Protein AF-A0A8J5UBD6-F1 (afdb_monomer)

Sequence (384 aa):
MPEKKILALGSGMVAKPCVDYLLRDKNNVLAIACRTLSSAQNISAGRSSAKAVALDVASLELDHHVAEHDLVISLVPFVHHAAIVQSAIKGNTNVVTTNYDSPAIRELEYHAKAAGITALNEVGVDPGVDHLYAIKTIGEVHEKDGKFYSYCGGLPAPEVSDSPLRFKFSWSPRSALLSQQNSATFLQGGKVIEISNKDLLDTGSKAWLNEGLKWSHIQQQLTGAAFAAEVDLLAKVDEVCSFRSPEERSKILAGLKWMGLFSDEVAAVRDSPLDTLSDQLDKLCSFQVGERDLVMLQHKFVVEWTDGTKNTITSTLELFGEPGGCSAMAKSVGLTCGIAAELLLDCEPAFNKPGVIAPYSREICDPIRVRVEAEGVKLVEHTL

Structure (mmCIF, N/CA/C/O backbone):
data_AF-A0A8J5UBD6-F1
#
_entry.id   AF-A0A8J5UBD6-F1
#
loop_
_atom_site.group_PDB
_atom_site.id
_atom_site.type_symbol
_atom_site.label_atom_id
_atom_site.label_alt_id
_atom_site.label_comp_id
_atom_site.label_asym_id
_atom_site.label_entity_id
_atom_site.label_seq_id
_atom_site.pdbx_PDB_ins_code
_atom_site.Cartn_x
_atom_site.Cartn_y
_atom_site.Cartn_z
_atom_site.occupancy
_atom_site.B_iso_or_equiv
_atom_site.auth_seq_id
_atom_site.auth_comp_id
_atom_site.auth_asym_id
_atom_site.auth_atom_id
_atom_site.pdbx_PDB_model_num
ATOM 1 N N . MET A 1 1 ? -21.793 -11.144 20.725 1.00 67.88 1 MET A N 1
ATOM 2 C CA . MET A 1 1 ? -22.098 -9.895 19.996 1.00 67.88 1 MET A CA 1
ATOM 3 C C . MET A 1 1 ? -22.876 -10.285 18.744 1.00 67.88 1 MET A C 1
ATOM 5 O O . MET A 1 1 ? -22.885 -11.479 18.452 1.00 67.88 1 MET A O 1
ATOM 9 N N . PRO A 1 2 ? -23.619 -9.381 18.084 1.00 88.94 2 PRO A N 1
ATOM 10 C CA . PRO A 1 2 ? -24.230 -9.713 16.798 1.00 88.94 2 PRO A CA 1
ATOM 11 C C . PRO A 1 2 ? -23.155 -10.096 15.771 1.00 88.94 2 PRO A C 1
ATOM 13 O O . PRO A 1 2 ? -21.990 -9.728 15.922 1.00 88.94 2 PRO A O 1
ATOM 16 N N . GLU A 1 3 ? -23.559 -10.862 14.761 1.00 95.56 3 GLU A N 1
ATOM 17 C CA . GLU A 1 3 ? -22.724 -11.147 13.594 1.00 95.56 3 GLU A CA 1
ATOM 18 C C . GLU A 1 3 ? -22.363 -9.832 12.884 1.00 95.56 3 GLU A C 1
ATOM 20 O O . GLU A 1 3 ? -23.243 -8.997 12.680 1.00 95.56 3 GLU A O 1
ATOM 25 N N . LYS A 1 4 ? -21.084 -9.666 12.527 1.00 97.94 4 LYS A N 1
ATOM 26 C CA . LYS A 1 4 ? -20.534 -8.522 11.788 1.00 97.94 4 LYS A CA 1
ATOM 27 C C . LYS A 1 4 ? -20.189 -8.976 10.367 1.00 97.94 4 LYS A C 1
ATOM 29 O O . LYS A 1 4 ? -19.322 -9.833 10.177 1.00 97.94 4 LYS A O 1
ATOM 34 N N . LYS A 1 5 ? -20.863 -8.426 9.360 1.00 98.56 5 LYS A N 1
ATOM 35 C CA . LYS A 1 5 ? -20.680 -8.761 7.942 1.00 98.56 5 LYS A CA 1
ATOM 36 C C . LYS A 1 5 ? -19.688 -7.806 7.297 1.00 98.56 5 LYS A C 1
ATOM 38 O O . LYS A 1 5 ? -19.904 -6.599 7.272 1.00 98.56 5 LYS A O 1
ATOM 43 N N . ILE A 1 6 ? -18.624 -8.352 6.720 1.00 98.88 6 ILE A N 1
ATOM 44 C CA . ILE A 1 6 ? -17.520 -7.569 6.159 1.00 98.88 6 ILE A CA 1
ATOM 45 C C . ILE A 1 6 ? -17.319 -7.937 4.689 1.00 98.88 6 ILE A C 1
ATOM 47 O O . ILE A 1 6 ? -17.135 -9.109 4.356 1.00 98.88 6 ILE A O 1
ATOM 51 N N . LEU A 1 7 ? -17.313 -6.944 3.803 1.00 98.88 7 LEU A N 1
ATOM 52 C CA . LEU A 1 7 ? -16.978 -7.108 2.390 1.00 98.88 7 LEU A CA 1
ATOM 53 C C . LEU A 1 7 ? -15.521 -6.697 2.152 1.00 98.88 7 LEU A C 1
ATOM 55 O O . LEU A 1 7 ? -15.198 -5.514 2.170 1.00 98.88 7 LEU A O 1
ATOM 59 N N . ALA A 1 8 ? -14.636 -7.657 1.893 1.00 98.62 8 ALA A N 1
ATOM 60 C CA . ALA A 1 8 ? -13.250 -7.401 1.514 1.00 98.62 8 ALA A CA 1
ATOM 61 C C . ALA A 1 8 ? -13.114 -7.393 -0.017 1.00 98.62 8 ALA A C 1
ATOM 63 O O . ALA A 1 8 ? -13.146 -8.443 -0.662 1.00 98.62 8 ALA A O 1
ATOM 64 N N . LEU A 1 9 ? -12.963 -6.205 -0.602 1.00 98.50 9 LEU A N 1
ATOM 65 C CA . LEU A 1 9 ? -12.735 -6.009 -2.031 1.00 98.50 9 LEU A CA 1
ATOM 66 C C . LEU A 1 9 ? -11.241 -6.160 -2.335 1.00 98.50 9 LEU A C 1
ATOM 68 O O . LEU A 1 9 ? -10.418 -5.379 -1.862 1.00 98.50 9 LEU A O 1
ATOM 72 N N . GLY A 1 10 ? -10.897 -7.125 -3.181 1.00 95.81 10 GLY A N 1
ATOM 73 C CA . GLY A 1 10 ? -9.528 -7.411 -3.594 1.00 95.81 10 GLY A CA 1
ATOM 74 C C . GLY A 1 10 ? -8.965 -8.674 -2.945 1.00 95.81 10 GLY A C 1
ATOM 75 O O . GLY A 1 10 ? -9.125 -8.935 -1.758 1.00 95.81 10 GLY A O 1
ATOM 76 N N . SER A 1 11 ? -8.260 -9.463 -3.754 1.00 94.62 11 SER A N 1
ATOM 77 C CA . SER A 1 11 ? -7.646 -10.732 -3.349 1.00 94.62 11 SER A CA 1
ATOM 78 C C . SER A 1 11 ? -6.130 -10.738 -3.586 1.00 94.62 11 SER A C 1
ATOM 80 O O . SER A 1 11 ? -5.564 -11.745 -4.011 1.00 94.62 11 SER A O 1
ATOM 82 N N . GLY A 1 12 ? -5.489 -9.578 -3.419 1.00 90.56 12 GLY A N 1
ATOM 83 C CA . GLY A 1 12 ? -4.045 -9.408 -3.588 1.00 90.56 12 GLY A CA 1
ATOM 84 C C . GLY A 1 12 ? -3.237 -9.878 -2.375 1.00 90.56 12 GLY A C 1
ATOM 85 O O . GLY A 1 12 ? -3.784 -10.383 -1.395 1.00 90.56 12 GLY A O 1
ATOM 86 N N . MET A 1 13 ? -1.921 -9.654 -2.418 1.00 86.38 13 MET A N 1
ATOM 87 C CA . MET A 1 13 ? -0.973 -10.112 -1.387 1.00 86.38 13 MET A CA 1
ATOM 88 C C . MET A 1 13 ? -1.331 -9.642 0.034 1.00 86.38 13 MET A C 1
ATOM 90 O O . MET A 1 13 ? -1.178 -10.398 0.989 1.00 86.38 13 MET A O 1
ATOM 94 N N . VAL A 1 14 ? -1.860 -8.422 0.172 1.00 92.25 14 VAL A N 1
ATOM 95 C CA . VAL A 1 14 ? -2.200 -7.803 1.468 1.00 92.25 14 VAL A CA 1
ATOM 96 C C . VAL A 1 14 ? -3.528 -8.294 2.063 1.00 92.25 14 VAL A C 1
ATOM 98 O O . VAL A 1 14 ? -3.781 -8.095 3.249 1.00 92.25 14 VAL A O 1
ATOM 101 N N . ALA A 1 15 ? -4.384 -8.948 1.269 1.00 95.69 15 ALA A N 1
ATOM 102 C CA . ALA A 1 15 ? -5.727 -9.328 1.705 1.00 95.69 15 ALA A CA 1
ATOM 103 C C . ALA A 1 15 ? -5.708 -10.464 2.733 1.00 95.69 15 ALA A C 1
ATOM 105 O O . ALA A 1 15 ? -6.451 -10.421 3.710 1.00 95.69 15 ALA A O 1
ATOM 106 N N . LYS A 1 16 ? -4.828 -11.458 2.560 1.00 95.31 16 LYS A N 1
ATOM 107 C CA . LYS A 1 16 ? -4.775 -12.624 3.450 1.00 95.31 16 LYS A CA 1
ATOM 108 C C . LYS A 1 16 ? -4.495 -12.244 4.918 1.00 95.31 16 LYS A C 1
ATOM 110 O O . LYS A 1 16 ? -5.274 -12.681 5.758 1.00 95.31 16 LYS A O 1
ATOM 115 N N . PRO A 1 17 ? -3.470 -11.438 5.268 1.00 96.50 17 PRO A N 1
ATOM 116 C CA . PRO A 1 17 ? -3.239 -11.053 6.666 1.00 96.50 17 PRO A CA 1
ATOM 117 C C . PRO A 1 17 ? -4.385 -10.242 7.283 1.00 96.50 17 PRO A C 1
ATOM 119 O O . PRO A 1 17 ? -4.692 -10.434 8.455 1.00 96.50 17 PRO A O 1
ATOM 122 N N . CYS A 1 18 ? -5.045 -9.387 6.494 1.00 98.31 18 CYS A N 1
ATOM 123 C CA . CYS A 1 18 ? -6.227 -8.636 6.930 1.00 98.31 18 CYS A CA 1
ATOM 124 C C . CYS A 1 18 ? -7.393 -9.578 7.271 1.00 98.31 18 CYS A C 1
ATOM 126 O O . CYS A 1 18 ? -7.917 -9.552 8.383 1.00 98.31 18 CYS A O 1
ATOM 128 N N . VAL A 1 19 ? -7.734 -10.477 6.341 1.00 98.00 19 VAL A N 1
ATOM 129 C CA . VAL A 1 19 ? -8.774 -11.505 6.510 1.00 98.00 19 VAL A CA 1
ATOM 130 C C . VAL A 1 19 ? -8.467 -12.414 7.704 1.00 98.00 19 VAL A C 1
ATOM 132 O O . VAL A 1 19 ? -9.346 -12.675 8.522 1.00 98.00 19 VAL A O 1
ATOM 135 N N . ASP A 1 20 ? -7.219 -12.878 7.827 1.00 96.94 20 ASP A N 1
ATOM 136 C CA . ASP A 1 20 ? -6.774 -13.757 8.914 1.00 96.94 20 ASP A CA 1
ATOM 137 C C . ASP A 1 20 ? -6.879 -13.075 10.285 1.00 96.94 20 ASP A C 1
ATOM 139 O O . ASP A 1 20 ? -7.199 -13.743 11.267 1.00 96.94 20 ASP A O 1
ATOM 143 N N . TYR A 1 21 ? -6.628 -11.764 10.366 1.00 98.19 21 TYR A N 1
ATOM 144 C CA . TYR A 1 21 ? -6.80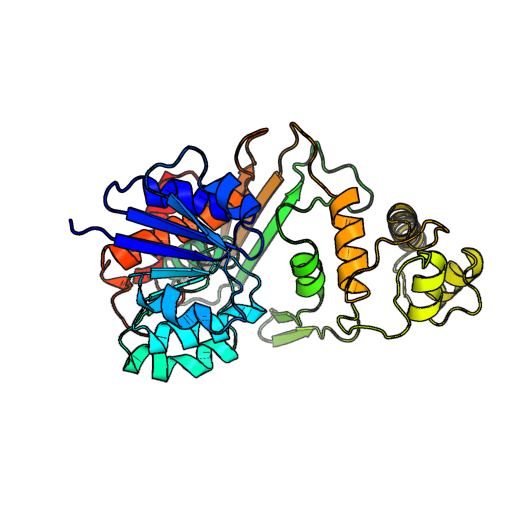1 -10.999 11.601 1.00 98.19 21 TYR A CA 1
ATOM 145 C C . TYR A 1 21 ? -8.279 -10.859 11.978 1.00 98.19 21 TYR A C 1
ATOM 147 O O . TYR A 1 21 ? -8.652 -11.186 13.103 1.00 98.19 21 TYR A O 1
ATOM 155 N N . LEU A 1 22 ? -9.125 -10.436 11.034 1.00 98.50 22 LEU A N 1
ATOM 156 C CA . LEU A 1 22 ? -10.557 -10.217 11.271 1.00 98.50 22 LEU A CA 1
ATOM 157 C C . LEU A 1 22 ? -11.275 -11.504 11.687 1.00 98.50 22 LEU A C 1
ATOM 159 O O . LEU A 1 22 ? -12.115 -11.489 12.579 1.00 98.50 22 LEU A O 1
ATOM 163 N N . LEU A 1 23 ? -10.912 -12.647 11.106 1.00 98.00 23 LEU A N 1
ATOM 164 C CA . LEU A 1 23 ? -11.510 -13.944 11.444 1.00 98.00 23 LEU A CA 1
ATOM 165 C C . LEU A 1 23 ? -11.119 -14.484 12.830 1.00 98.00 23 LEU A C 1
ATOM 167 O O . LEU A 1 23 ? -11.597 -15.550 13.228 1.00 98.00 23 LEU A O 1
ATOM 171 N N . ARG A 1 24 ? -10.257 -13.783 13.580 1.00 97.38 24 ARG A N 1
ATOM 172 C CA . ARG A 1 24 ? -9.999 -14.104 14.991 1.00 97.38 24 ARG A CA 1
ATOM 173 C C . ARG A 1 24 ? -11.223 -13.807 15.860 1.00 97.38 24 ARG A C 1
ATOM 175 O O . ARG A 1 24 ? -11.443 -14.536 16.830 1.00 97.38 24 ARG A O 1
ATOM 182 N N . ASP A 1 25 ? -12.028 -12.798 15.510 1.00 97.38 25 ASP A N 1
ATOM 183 C CA . ASP A 1 25 ? -13.361 -12.635 16.092 1.00 97.38 25 ASP A CA 1
ATOM 184 C C . ASP A 1 25 ? -14.337 -13.595 15.399 1.00 97.38 25 ASP A C 1
ATOM 186 O O . ASP A 1 25 ? -14.594 -13.527 14.199 1.00 97.38 25 ASP A O 1
ATOM 190 N N . LYS A 1 26 ? -14.917 -14.503 16.186 1.00 96.19 26 LYS A N 1
ATOM 191 C CA . LYS A 1 26 ? -15.872 -15.509 15.708 1.00 96.19 26 LYS A CA 1
ATOM 192 C C . LYS A 1 26 ? -17.207 -14.912 15.260 1.00 96.19 26 LYS A C 1
ATOM 194 O O . LYS A 1 26 ? -17.985 -15.628 14.635 1.00 96.19 26 LYS A O 1
ATOM 199 N N . ASN A 1 27 ? -17.487 -13.654 15.604 1.00 97.19 27 ASN A N 1
ATOM 200 C CA . ASN A 1 27 ? -18.680 -12.942 15.148 1.00 97.19 27 ASN A CA 1
ATOM 201 C C . ASN A 1 27 ? -18.504 -12.357 13.736 1.00 97.19 27 ASN A C 1
ATOM 203 O O . ASN A 1 27 ? -19.497 -11.952 13.138 1.00 97.19 27 ASN A O 1
ATOM 207 N N . ASN A 1 28 ? -17.279 -12.311 13.201 1.00 98.50 28 ASN A N 1
ATOM 208 C CA . ASN A 1 28 ? -17.017 -11.769 11.873 1.00 98.50 28 ASN A CA 1
ATOM 209 C C . ASN A 1 28 ? -17.313 -12.805 10.780 1.00 98.50 28 ASN A C 1
ATOM 211 O O . ASN A 1 28 ? -16.825 -13.939 10.816 1.00 98.50 28 ASN A O 1
ATOM 215 N N . VAL A 1 29 ? -18.072 -12.384 9.769 1.00 98.31 29 VAL A N 1
ATOM 216 C CA . VAL A 1 29 ? -18.343 -13.150 8.548 1.00 98.31 29 VAL A CA 1
ATOM 217 C C . VAL A 1 29 ? -17.918 -12.321 7.343 1.00 98.31 29 VAL A C 1
ATOM 219 O O . VAL A 1 29 ? -18.367 -11.191 7.158 1.00 98.31 29 VAL A O 1
ATOM 222 N N . LEU A 1 30 ? -17.032 -12.879 6.520 1.00 98.50 30 LEU A N 1
ATOM 223 C CA . LEU A 1 30 ? -16.385 -12.165 5.424 1.00 98.50 30 LEU A CA 1
ATOM 224 C C . LEU A 1 30 ? -16.898 -12.629 4.058 1.00 98.50 30 LEU A C 1
ATOM 226 O O . LEU A 1 30 ? -16.959 -13.824 3.769 1.00 98.50 30 LEU A O 1
ATOM 230 N N . ALA A 1 31 ? -17.174 -11.678 3.173 1.00 98.56 31 ALA A N 1
ATOM 231 C CA . ALA A 1 31 ? -17.247 -11.890 1.735 1.00 98.56 31 ALA A CA 1
ATOM 232 C C . ALA A 1 31 ? -15.966 -11.345 1.089 1.00 98.56 31 ALA A C 1
ATOM 234 O O . ALA A 1 31 ? -15.692 -10.152 1.154 1.00 98.56 31 ALA A O 1
ATOM 235 N N . ILE A 1 32 ? -15.171 -12.216 0.472 1.00 98.62 32 ILE A N 1
ATOM 236 C CA . ILE A 1 32 ? -13.950 -11.848 -0.251 1.00 98.62 32 ILE A CA 1
ATOM 237 C C . ILE A 1 32 ? -14.308 -11.732 -1.725 1.00 98.62 32 ILE A C 1
ATOM 239 O O . ILE A 1 32 ? -14.683 -12.721 -2.354 1.00 98.62 32 ILE A O 1
ATOM 243 N N . ALA A 1 33 ? -14.201 -10.529 -2.269 1.00 98.12 33 ALA A N 1
ATOM 244 C CA . ALA A 1 33 ? -14.716 -10.179 -3.579 1.00 98.12 33 ALA A CA 1
ATOM 245 C C . ALA A 1 33 ? -13.587 -9.812 -4.549 1.00 98.12 33 ALA A C 1
ATOM 247 O O . ALA A 1 33 ? -12.728 -8.980 -4.255 1.00 98.12 33 ALA A O 1
ATOM 248 N N . CYS A 1 34 ? -13.580 -10.437 -5.724 1.0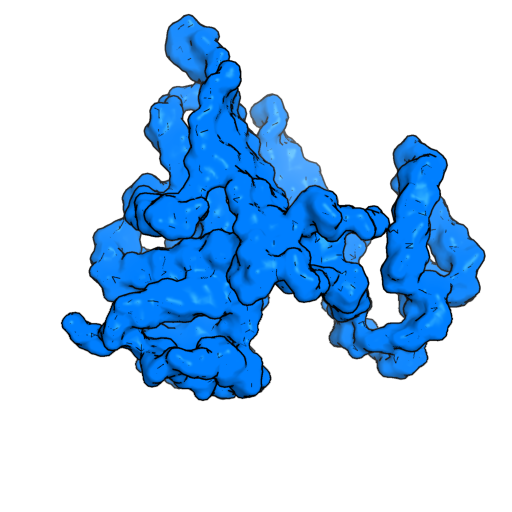0 95.25 34 CYS A N 1
ATOM 249 C CA . CYS A 1 34 ? -12.640 -10.139 -6.804 1.00 95.25 34 CYS A CA 1
ATOM 250 C C . CYS A 1 34 ? -13.281 -10.475 -8.155 1.00 95.25 34 CYS A C 1
ATOM 252 O O . CYS A 1 34 ? -14.155 -11.335 -8.221 1.00 95.25 34 CYS A O 1
ATOM 254 N N . ARG A 1 35 ? -12.815 -9.861 -9.251 1.00 94.81 35 ARG A N 1
ATOM 255 C CA . ARG A 1 35 ? -13.286 -10.195 -10.611 1.00 94.81 35 ARG A CA 1
ATOM 256 C C . ARG A 1 35 ? -13.078 -11.677 -10.932 1.00 94.81 35 ARG A C 1
ATOM 258 O O . ARG A 1 35 ? -13.944 -12.326 -11.509 1.00 94.81 35 ARG A O 1
ATOM 265 N N . THR A 1 36 ? -11.936 -12.222 -10.517 1.00 94.88 36 THR A N 1
ATOM 266 C CA . THR A 1 36 ? -11.597 -13.633 -10.704 1.00 94.88 36 THR A CA 1
ATOM 267 C C . THR A 1 36 ? -11.977 -14.423 -9.454 1.00 94.88 36 THR A C 1
ATOM 269 O O . THR A 1 36 ? -11.282 -14.353 -8.439 1.00 94.88 36 THR A O 1
ATOM 272 N N . LEU A 1 37 ? -13.056 -15.210 -9.535 1.00 96.12 37 LEU A N 1
ATOM 273 C CA . LEU A 1 37 ? -13.590 -15.977 -8.401 1.00 96.12 37 LEU A CA 1
ATOM 274 C C . LEU A 1 37 ? -12.542 -16.885 -7.740 1.00 96.12 37 LEU A C 1
ATOM 276 O O . LEU A 1 37 ? -12.464 -16.939 -6.514 1.00 96.12 37 LEU A O 1
ATOM 280 N N . SER A 1 38 ? -11.717 -17.574 -8.533 1.00 97.00 38 SER A N 1
ATOM 281 C CA . SER A 1 38 ? -10.693 -18.489 -8.011 1.00 97.00 38 SER A CA 1
ATOM 282 C C . SER A 1 38 ? -9.653 -17.778 -7.140 1.00 97.00 38 SER A C 1
ATOM 284 O O . SER A 1 38 ? -9.210 -18.332 -6.137 1.00 97.00 38 SER A O 1
ATOM 286 N N . SER A 1 39 ? -9.318 -16.521 -7.446 1.00 95.25 39 SER A N 1
ATOM 287 C CA . SER A 1 39 ? -8.408 -15.721 -6.621 1.00 95.25 39 SER A CA 1
ATOM 288 C C . SER A 1 39 ? -8.998 -15.426 -5.240 1.00 95.25 39 SER A C 1
ATOM 290 O O . SER A 1 39 ? -8.286 -15.506 -4.241 1.00 95.25 39 SER A O 1
ATOM 292 N N . ALA A 1 40 ? -10.304 -15.150 -5.156 1.00 97.00 40 ALA A N 1
ATOM 293 C CA . ALA A 1 40 ? -11.000 -15.004 -3.878 1.00 97.00 40 ALA A CA 1
ATOM 294 C C . ALA A 1 40 ? -11.126 -16.347 -3.134 1.00 97.00 40 ALA A C 1
ATOM 296 O O . ALA A 1 40 ? -10.920 -16.398 -1.921 1.00 97.00 40 ALA A O 1
ATOM 297 N N . GLN A 1 41 ? -11.385 -17.445 -3.855 1.00 97.62 41 GLN A N 1
ATOM 298 C CA . GLN A 1 41 ? -11.453 -18.796 -3.284 1.00 97.62 41 GLN A CA 1
ATOM 299 C C . GLN A 1 41 ? -10.133 -19.226 -2.642 1.00 97.62 41 GLN A C 1
ATOM 301 O O . GLN A 1 41 ? -10.150 -19.845 -1.581 1.00 97.62 41 GLN A O 1
ATOM 306 N N . ASN A 1 42 ? -8.993 -18.854 -3.230 1.00 95.81 42 ASN A N 1
ATOM 307 C CA . ASN A 1 42 ? -7.677 -19.128 -2.651 1.00 95.81 42 ASN A CA 1
ATOM 308 C C . ASN A 1 42 ? -7.508 -18.487 -1.267 1.00 95.81 42 ASN A C 1
ATOM 310 O O . ASN A 1 42 ? -6.877 -19.077 -0.392 1.00 95.81 42 ASN A O 1
ATOM 314 N N . ILE A 1 43 ? -8.093 -17.304 -1.046 1.00 95.75 43 ILE A N 1
ATOM 315 C CA . ILE A 1 43 ? -8.064 -16.654 0.267 1.00 95.75 43 ILE A CA 1
ATOM 316 C C . ILE A 1 43 ? -9.129 -17.245 1.189 1.00 95.75 43 ILE A C 1
ATOM 318 O O . ILE A 1 43 ? -8.834 -17.478 2.351 1.00 95.75 43 ILE A O 1
ATOM 322 N N . SER A 1 44 ? -10.343 -17.551 0.727 1.00 96.56 44 SER A N 1
ATOM 323 C CA . SER A 1 44 ? -11.366 -18.142 1.608 1.00 96.56 44 SER A CA 1
ATOM 324 C C . SER A 1 44 ? -11.094 -19.611 1.965 1.00 96.56 44 SER A C 1
ATOM 326 O O . SER A 1 44 ? -11.665 -20.130 2.922 1.00 96.56 44 SER A O 1
ATOM 328 N N . ALA A 1 45 ? -10.234 -20.311 1.220 1.00 96.00 45 ALA A N 1
ATOM 329 C CA . ALA A 1 45 ? -9.924 -21.719 1.448 1.00 96.00 45 ALA A CA 1
ATOM 330 C C . ALA A 1 45 ? -9.445 -21.970 2.889 1.00 96.00 45 ALA A C 1
ATOM 332 O O . ALA A 1 45 ? -8.510 -21.333 3.372 1.00 96.00 45 ALA A O 1
ATOM 333 N N . GLY A 1 46 ? -10.099 -22.908 3.580 1.00 94.19 46 GLY A N 1
ATOM 334 C CA . GLY A 1 46 ? -9.803 -23.238 4.979 1.00 94.19 46 GLY A CA 1
ATOM 335 C C . GLY A 1 46 ? -10.378 -22.264 6.018 1.00 94.19 46 GLY A C 1
ATOM 336 O O . GLY A 1 46 ? -10.113 -22.443 7.203 1.00 94.19 46 GLY A O 1
ATOM 337 N N . ARG A 1 47 ? -11.175 -21.263 5.612 1.00 95.38 47 ARG A N 1
ATOM 338 C CA . ARG A 1 47 ? -11.792 -20.262 6.500 1.00 95.38 47 ARG A CA 1
ATOM 339 C C . ARG A 1 47 ? -13.315 -20.393 6.472 1.00 95.38 47 ARG A C 1
ATOM 341 O O . ARG A 1 47 ? -13.968 -19.891 5.567 1.00 95.38 47 ARG A O 1
ATOM 348 N N . SER A 1 48 ? -13.893 -21.061 7.471 1.00 92.62 48 SER A N 1
ATOM 349 C CA . SER A 1 48 ? -15.334 -21.380 7.505 1.00 92.62 48 SER A CA 1
ATOM 350 C C . SER A 1 48 ? -16.259 -20.159 7.519 1.00 92.62 48 SER A C 1
ATOM 352 O O . SER A 1 48 ? -17.378 -20.254 7.028 1.00 92.62 48 SER A O 1
ATOM 354 N N . SER A 1 49 ? -15.798 -19.027 8.057 1.00 96.56 49 SER A N 1
ATOM 355 C CA . SER A 1 49 ? -16.566 -17.774 8.110 1.00 96.56 49 SER A CA 1
ATOM 356 C C . SER A 1 49 ? -16.208 -16.805 6.975 1.00 96.56 49 SER A C 1
ATOM 358 O O . SER A 1 49 ? -16.523 -15.623 7.062 1.00 96.56 49 SER A O 1
ATOM 360 N N . ALA A 1 50 ? -15.543 -17.276 5.913 1.00 97.69 50 ALA A N 1
ATOM 361 C CA . ALA A 1 50 ? -15.256 -16.484 4.720 1.00 97.69 50 ALA A CA 1
ATOM 362 C C . ALA A 1 50 ? -15.817 -17.158 3.461 1.00 97.69 50 ALA A C 1
ATOM 364 O O . ALA A 1 50 ? -15.587 -18.342 3.216 1.00 97.69 50 ALA A O 1
ATOM 365 N N . LYS A 1 51 ? -16.512 -16.387 2.623 1.00 97.88 51 LYS A N 1
ATOM 366 C CA . LYS A 1 51 ? -17.018 -16.823 1.315 1.00 97.88 51 LYS A CA 1
ATOM 367 C C . LYS A 1 51 ? -16.356 -16.034 0.191 1.00 97.88 51 LYS A C 1
ATOM 369 O O . LYS A 1 51 ? -16.103 -14.843 0.336 1.00 97.88 51 LYS A O 1
ATOM 374 N N . ALA A 1 52 ? -16.101 -16.689 -0.935 1.00 98.31 52 ALA A N 1
ATOM 375 C CA . ALA A 1 52 ? -15.613 -16.033 -2.143 1.00 98.31 52 ALA A CA 1
ATOM 376 C C . ALA A 1 52 ? -16.782 -15.531 -3.000 1.00 98.31 52 ALA A C 1
ATOM 378 O O . ALA A 1 52 ? -17.771 -16.243 -3.177 1.00 98.31 52 ALA A O 1
ATOM 379 N N . VAL A 1 53 ? -16.647 -14.327 -3.552 1.00 98.00 53 VAL A N 1
ATOM 380 C CA . VAL A 1 53 ? -17.635 -13.670 -4.413 1.00 98.00 53 VAL A CA 1
ATOM 381 C C . VAL A 1 53 ? -16.937 -13.171 -5.678 1.00 98.00 53 VAL A C 1
ATOM 383 O O . VAL A 1 53 ? -15.859 -12.577 -5.616 1.00 98.00 53 VAL A O 1
ATOM 386 N N . ALA A 1 54 ? -17.546 -13.425 -6.835 1.00 97.94 54 ALA A N 1
ATOM 387 C CA . ALA A 1 54 ? -17.132 -12.800 -8.084 1.00 97.94 54 ALA A CA 1
ATOM 388 C C . ALA A 1 54 ? -17.778 -11.415 -8.156 1.00 97.94 54 ALA A C 1
ATOM 390 O O . ALA A 1 54 ? -19.000 -11.330 -8.163 1.00 97.94 54 ALA A O 1
ATOM 391 N N . LEU A 1 55 ? -16.978 -10.350 -8.168 1.00 97.94 55 LEU A N 1
ATOM 392 C CA . LEU A 1 55 ? -17.488 -8.980 -8.224 1.00 97.94 55 LEU A CA 1
ATOM 393 C C . LEU A 1 55 ? -16.497 -8.072 -8.946 1.00 97.94 55 LEU A C 1
ATOM 395 O O . LEU A 1 55 ? -15.314 -8.013 -8.597 1.00 97.94 55 LEU A O 1
ATOM 399 N N . ASP A 1 56 ? -17.003 -7.337 -9.931 1.00 96.38 56 ASP A N 1
ATOM 400 C CA . ASP A 1 56 ? -16.314 -6.182 -10.492 1.00 96.38 56 ASP A CA 1
ATOM 401 C C . ASP A 1 56 ? -16.772 -4.918 -9.758 1.00 96.38 56 ASP A C 1
ATOM 403 O O . ASP A 1 56 ? -17.959 -4.590 -9.749 1.00 96.38 56 ASP A O 1
ATOM 407 N N . VAL A 1 57 ? -15.828 -4.192 -9.158 1.00 95.94 57 VAL A N 1
ATOM 408 C CA . VAL A 1 57 ? -16.102 -2.934 -8.444 1.00 95.94 57 VAL A CA 1
ATOM 409 C C . VAL A 1 57 ? -16.567 -1.812 -9.379 1.00 95.94 57 VAL A C 1
ATOM 411 O O . VAL A 1 57 ? -17.077 -0.804 -8.908 1.00 95.94 57 VAL A O 1
ATOM 414 N N . ALA A 1 58 ? -16.410 -1.968 -10.696 1.00 92.94 58 ALA A N 1
ATOM 415 C CA . ALA A 1 58 ? -16.977 -1.056 -11.688 1.00 92.94 58 ALA A CA 1
ATOM 416 C C . ALA A 1 58 ? -18.420 -1.417 -12.098 1.00 92.94 58 ALA A C 1
ATOM 418 O O . ALA A 1 58 ? -19.044 -0.676 -12.858 1.00 92.94 58 ALA A O 1
ATOM 419 N N . SER A 1 59 ? -18.953 -2.554 -11.639 1.00 95.19 59 SER A N 1
ATOM 420 C CA . SER A 1 59 ? -20.303 -3.004 -11.990 1.00 95.19 59 SER A CA 1
ATOM 421 C C . SER A 1 59 ? -21.386 -2.351 -11.128 1.00 95.19 59 SER A C 1
ATOM 423 O O . SER A 1 59 ? -21.140 -1.867 -10.024 1.00 95.19 59 SER A O 1
ATOM 425 N N . LEU A 1 60 ? -22.628 -2.407 -11.617 1.00 93.00 60 LEU A N 1
ATOM 426 C CA . LEU A 1 60 ? -23.807 -1.949 -10.876 1.00 93.00 60 LEU A CA 1
ATOM 427 C C . LEU A 1 60 ? -24.134 -2.832 -9.657 1.00 93.00 60 LEU A C 1
ATOM 429 O O . LEU A 1 60 ? -24.899 -2.411 -8.793 1.00 93.00 60 LEU A O 1
ATOM 433 N N . GLU A 1 61 ? -23.560 -4.036 -9.566 1.00 96.38 61 GLU A N 1
ATOM 434 C CA . GLU A 1 61 ? -23.778 -4.961 -8.445 1.00 96.38 61 GLU A CA 1
ATOM 435 C C . GLU A 1 61 ? -23.054 -4.518 -7.167 1.00 96.38 61 GLU A C 1
ATOM 437 O O . GLU A 1 61 ? -23.389 -4.992 -6.079 1.00 96.38 61 GLU A O 1
ATOM 442 N N . LEU A 1 62 ? -22.095 -3.585 -7.273 1.00 98.19 62 LEU A N 1
ATOM 443 C CA . LEU A 1 62 ? -21.352 -3.070 -6.124 1.00 98.19 62 LEU A CA 1
ATOM 444 C C . LEU A 1 62 ? -22.296 -2.513 -5.049 1.00 98.19 62 LEU A C 1
ATOM 446 O O . LEU A 1 62 ? -22.171 -2.901 -3.893 1.00 98.19 62 LEU A O 1
ATOM 450 N N . ASP A 1 63 ? -23.271 -1.679 -5.429 1.00 98.25 63 ASP A N 1
ATOM 451 C CA . ASP A 1 63 ? -24.213 -1.042 -4.493 1.00 98.25 63 ASP A CA 1
ATOM 452 C C . ASP A 1 63 ? -25.002 -2.073 -3.674 1.00 98.25 63 ASP A C 1
ATOM 454 O O . ASP A 1 63 ? -25.203 -1.896 -2.472 1.00 98.25 63 ASP A O 1
ATOM 458 N N . HIS A 1 64 ? -25.409 -3.175 -4.308 1.00 97.94 64 HIS A N 1
ATOM 459 C CA . HIS A 1 64 ? -26.108 -4.260 -3.628 1.00 97.94 64 HIS A CA 1
ATOM 460 C C . HIS A 1 64 ? -25.200 -4.953 -2.610 1.00 97.94 64 HIS A C 1
ATOM 462 O O . HIS A 1 64 ? -25.573 -5.080 -1.447 1.00 97.94 64 HIS A O 1
ATOM 468 N N . HIS A 1 65 ? -23.992 -5.347 -3.023 1.00 98.31 65 HIS A N 1
ATOM 469 C CA . HIS A 1 65 ? -23.056 -6.010 -2.121 1.00 98.31 65 HIS A CA 1
ATOM 470 C C . HIS A 1 65 ? -22.627 -5.112 -0.967 1.00 98.31 65 HIS A C 1
ATOM 472 O O . HIS A 1 65 ? -22.540 -5.591 0.156 1.00 98.31 65 HIS A O 1
ATOM 478 N N . VAL A 1 66 ? -22.379 -3.828 -1.208 1.00 98.62 66 VAL A N 1
ATOM 479 C CA . VAL A 1 66 ? -21.996 -2.887 -0.152 1.00 98.62 66 VAL A CA 1
ATOM 480 C C . VAL A 1 66 ? -23.106 -2.767 0.895 1.00 98.62 66 VAL A C 1
ATOM 482 O O . VAL A 1 66 ? -22.832 -2.946 2.078 1.00 98.62 66 VAL A O 1
ATOM 485 N N . ALA A 1 67 ? -24.360 -2.580 0.471 1.00 98.25 67 ALA A N 1
ATOM 486 C CA . ALA A 1 67 ? -25.501 -2.423 1.376 1.00 98.25 67 ALA A CA 1
ATOM 487 C C . ALA A 1 67 ? -25.841 -3.678 2.212 1.00 98.25 67 ALA A C 1
ATOM 489 O O . ALA A 1 67 ? -26.548 -3.578 3.211 1.00 98.25 67 ALA A O 1
ATOM 490 N N . GLU A 1 68 ? -25.370 -4.867 1.820 1.00 98.19 68 GLU A N 1
ATOM 491 C CA . GLU A 1 68 ? -25.574 -6.114 2.578 1.00 98.19 68 GLU A CA 1
ATOM 492 C C . GLU A 1 68 ? -24.581 -6.327 3.736 1.00 98.19 68 GLU A C 1
ATOM 494 O O . GLU A 1 68 ? -24.729 -7.293 4.497 1.00 98.19 68 GLU A O 1
ATOM 499 N N . HIS A 1 69 ? -23.562 -5.472 3.854 1.00 98.62 69 HIS A N 1
ATOM 500 C CA . HIS A 1 69 ? -22.477 -5.604 4.826 1.00 98.62 69 HIS A CA 1
ATOM 501 C C . HIS A 1 69 ? -22.401 -4.376 5.742 1.00 98.62 69 HIS A C 1
ATOM 503 O O . HIS A 1 69 ? -22.829 -3.282 5.381 1.00 98.62 69 HIS A O 1
ATOM 509 N N . ASP A 1 70 ? -21.819 -4.564 6.926 1.00 98.25 70 ASP A N 1
ATOM 510 C CA . ASP A 1 70 ? -21.633 -3.517 7.938 1.00 98.25 70 ASP A CA 1
ATOM 511 C C . ASP A 1 70 ? -20.366 -2.683 7.670 1.00 98.25 70 ASP A C 1
ATOM 513 O O . ASP A 1 70 ? -20.278 -1.505 8.026 1.00 98.25 70 ASP A O 1
ATOM 517 N N . LEU A 1 71 ? -19.377 -3.296 7.009 1.00 98.69 71 LEU A N 1
ATOM 518 C CA . LEU A 1 71 ? -18.110 -2.676 6.636 1.00 98.69 71 LEU A CA 1
ATOM 519 C C . LEU A 1 71 ? -17.635 -3.161 5.263 1.00 98.69 71 LEU A C 1
ATOM 521 O O . LEU A 1 71 ? -17.662 -4.358 4.968 1.00 98.69 71 LEU A O 1
ATOM 525 N N . VAL A 1 72 ? -17.097 -2.238 4.466 1.00 98.81 72 VAL A N 1
ATOM 526 C CA . VAL A 1 72 ? -16.337 -2.534 3.246 1.00 98.81 72 VAL A CA 1
ATOM 527 C C . VAL A 1 72 ? -14.857 -2.242 3.473 1.00 98.81 72 VAL A C 1
ATOM 529 O O . VAL A 1 72 ? -14.486 -1.156 3.910 1.00 98.81 72 VAL A O 1
ATOM 532 N N . ILE A 1 73 ? -13.990 -3.182 3.117 1.00 98.81 73 ILE A N 1
ATOM 533 C CA . ILE A 1 73 ? -12.538 -2.999 3.102 1.00 98.81 73 ILE A CA 1
ATOM 534 C C . ILE A 1 73 ? -12.081 -2.974 1.647 1.00 98.81 73 ILE A C 1
ATOM 536 O O . ILE A 1 73 ? -12.265 -3.950 0.920 1.00 98.81 73 ILE A O 1
ATOM 540 N N . SER A 1 74 ? -11.482 -1.866 1.215 1.00 98.25 74 SER A N 1
ATOM 541 C CA . SER A 1 74 ? -10.994 -1.693 -0.153 1.00 98.25 74 SER A CA 1
ATOM 542 C C . SER A 1 74 ? -9.487 -1.931 -0.245 1.00 98.25 74 SER A C 1
ATOM 544 O O . SER A 1 74 ? -8.684 -1.070 0.115 1.00 98.25 74 SER A O 1
ATOM 546 N N . LEU A 1 75 ? -9.107 -3.098 -0.775 1.00 96.62 75 LEU A N 1
ATOM 547 C CA . LEU A 1 75 ? -7.726 -3.504 -1.082 1.00 96.62 75 LEU A CA 1
ATOM 548 C C . LEU A 1 75 ? -7.498 -3.629 -2.602 1.00 96.62 75 LEU A C 1
ATOM 550 O O . LEU A 1 75 ? -6.611 -4.353 -3.064 1.00 96.62 75 LEU A O 1
ATOM 554 N N . VAL A 1 76 ? -8.334 -2.949 -3.392 1.00 94.31 76 VAL A N 1
ATOM 555 C CA . VAL A 1 76 ? -8.222 -2.826 -4.854 1.00 94.31 76 VAL A CA 1
ATOM 556 C C . VAL A 1 76 ? -7.406 -1.577 -5.236 1.00 94.31 76 VAL A C 1
ATOM 558 O O . VAL A 1 76 ? -7.083 -0.768 -4.366 1.00 94.31 76 VAL A O 1
ATOM 561 N N . PRO A 1 77 ? -7.037 -1.382 -6.518 1.00 90.38 77 PRO A N 1
ATOM 562 C CA . PRO A 1 77 ? -6.331 -0.175 -6.944 1.00 90.38 77 PRO A CA 1
ATOM 563 C C . PRO A 1 77 ? -7.056 1.122 -6.552 1.00 90.38 77 PRO A C 1
ATOM 565 O O . PRO A 1 77 ? -8.269 1.237 -6.724 1.00 90.38 77 PRO A O 1
ATOM 568 N N . PHE A 1 78 ? -6.287 2.122 -6.104 1.00 89.06 78 PHE A N 1
ATOM 569 C CA . PHE A 1 78 ? -6.800 3.374 -5.523 1.00 89.06 78 PHE A CA 1
ATOM 570 C C . PHE A 1 78 ? -7.754 4.166 -6.429 1.00 89.06 78 PHE A C 1
ATOM 572 O O . PHE A 1 78 ? -8.578 4.934 -5.941 1.00 89.06 78 PHE A O 1
ATOM 579 N N . VAL A 1 79 ? -7.676 3.964 -7.748 1.00 89.12 79 VAL A N 1
ATOM 580 C CA . VAL A 1 79 ? -8.557 4.609 -8.734 1.00 89.12 79 VAL A CA 1
ATOM 581 C C . VAL A 1 79 ? -10.037 4.259 -8.537 1.00 89.12 79 VAL A C 1
ATOM 583 O O . VAL A 1 79 ? -10.901 4.998 -8.997 1.00 89.12 79 VAL A O 1
ATOM 586 N N . HIS A 1 80 ? -10.343 3.155 -7.847 1.00 94.44 80 HIS A N 1
ATOM 587 C CA . HIS A 1 80 ? -11.715 2.722 -7.576 1.00 94.44 80 HIS A CA 1
ATOM 588 C C . HIS A 1 80 ? -12.273 3.239 -6.243 1.00 94.44 80 HIS A C 1
ATOM 590 O O . HIS A 1 80 ? -13.481 3.160 -6.021 1.00 94.44 80 HIS A O 1
ATOM 596 N N . HIS A 1 81 ? -11.436 3.788 -5.357 1.00 96.25 81 HIS A N 1
ATOM 597 C CA . HIS A 1 81 ? -11.840 4.103 -3.982 1.00 96.25 81 HIS A CA 1
ATOM 598 C C . HIS A 1 81 ? -12.947 5.152 -3.908 1.00 96.25 81 HIS A C 1
ATOM 600 O O . HIS A 1 81 ? -13.875 4.983 -3.127 1.00 96.25 81 HIS A O 1
ATOM 606 N N . ALA A 1 82 ? -12.916 6.186 -4.754 1.00 96.75 82 ALA A N 1
ATOM 607 C CA . ALA A 1 82 ? -13.979 7.194 -4.779 1.00 96.75 82 ALA A CA 1
ATOM 608 C C . ALA A 1 82 ? -15.349 6.583 -5.134 1.00 96.75 82 ALA A C 1
ATOM 610 O O . ALA A 1 82 ? -16.344 6.885 -4.479 1.00 96.75 82 ALA A O 1
ATOM 611 N N . ALA A 1 83 ? -15.400 5.671 -6.112 1.00 97.19 83 ALA A N 1
ATOM 612 C CA . ALA A 1 83 ? -16.634 4.974 -6.483 1.00 97.19 83 ALA A CA 1
ATOM 613 C C . ALA A 1 83 ? -17.128 4.039 -5.363 1.00 97.19 83 ALA A C 1
ATOM 615 O O . ALA A 1 83 ? -18.327 3.963 -5.098 1.00 97.19 83 ALA A O 1
ATOM 616 N N . ILE A 1 84 ? -16.206 3.376 -4.659 1.00 98.44 84 ILE A N 1
ATOM 617 C CA . ILE A 1 84 ? -16.531 2.520 -3.509 1.00 98.44 84 ILE A CA 1
ATOM 618 C C . ILE A 1 84 ? -17.090 3.351 -2.350 1.00 98.44 84 ILE A C 1
ATOM 620 O O . ILE 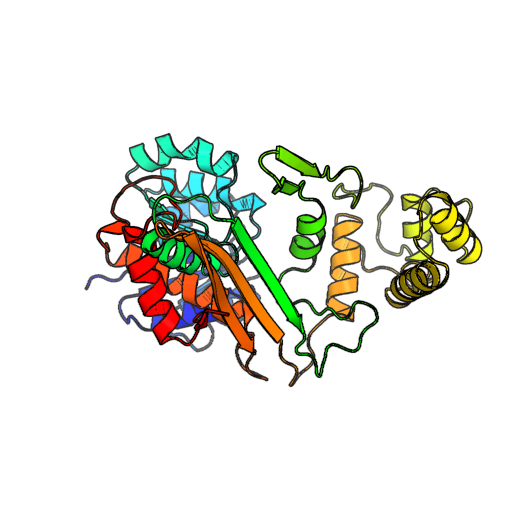A 1 84 ? -18.114 2.980 -1.783 1.00 98.44 84 ILE A O 1
ATOM 624 N N . VAL A 1 85 ? -16.488 4.503 -2.035 1.00 98.31 85 VAL A N 1
ATOM 625 C CA . VAL A 1 85 ? -17.003 5.418 -1.002 1.00 98.31 85 VAL A CA 1
ATOM 626 C C . VAL A 1 85 ? -18.378 5.971 -1.398 1.00 98.31 85 VAL A C 1
ATOM 628 O O . VAL A 1 85 ? -19.273 6.030 -0.562 1.00 98.31 85 VAL A O 1
ATOM 631 N N . GLN A 1 86 ? -18.606 6.299 -2.674 1.00 98.31 86 GLN A N 1
ATOM 632 C CA . GLN A 1 86 ? -19.938 6.683 -3.166 1.00 98.31 86 GLN A CA 1
ATOM 633 C C . GLN A 1 86 ? -20.977 5.567 -2.981 1.00 98.31 86 GLN A C 1
ATOM 635 O O . GLN A 1 86 ? -22.107 5.845 -2.584 1.00 98.31 86 GLN A O 1
ATOM 640 N N . SER A 1 87 ? -20.608 4.314 -3.253 1.00 98.62 87 SER A N 1
ATOM 641 C CA . SER A 1 87 ? -21.469 3.149 -3.025 1.00 98.62 87 SER A CA 1
ATOM 642 C C . SER A 1 87 ? -21.791 2.957 -1.538 1.00 98.62 87 SER A C 1
ATOM 644 O O . SER A 1 87 ? -22.952 2.815 -1.159 1.00 98.62 87 SER A O 1
ATOM 646 N N . ALA A 1 88 ? -20.782 3.081 -0.677 1.00 98.62 88 ALA A N 1
ATOM 647 C CA . ALA A 1 88 ? -20.919 3.034 0.776 1.00 98.62 88 ALA A CA 1
ATOM 648 C C . ALA A 1 88 ? -21.836 4.124 1.342 1.00 98.62 88 ALA A C 1
ATOM 650 O O . ALA A 1 88 ? -22.662 3.833 2.204 1.00 98.62 88 ALA A O 1
ATOM 651 N N . ILE A 1 89 ? -21.776 5.348 0.808 1.00 98.69 89 ILE A N 1
ATOM 652 C CA . ILE A 1 89 ? -22.707 6.429 1.167 1.00 98.69 89 ILE A CA 1
ATOM 653 C C . ILE A 1 89 ? -24.156 6.030 0.853 1.00 98.69 89 ILE A C 1
ATOM 655 O O . ILE A 1 89 ? -25.042 6.274 1.667 1.00 98.69 89 ILE A O 1
ATOM 659 N N . LYS A 1 90 ? -24.417 5.391 -0.297 1.00 98.19 90 LYS A N 1
ATOM 660 C CA . LYS A 1 90 ? -25.768 4.905 -0.645 1.00 98.19 90 LYS A CA 1
ATOM 661 C C . LYS A 1 90 ? -26.218 3.756 0.262 1.00 98.19 90 LYS A C 1
ATOM 663 O O . LYS A 1 90 ? -27.397 3.678 0.599 1.00 98.19 90 LYS A O 1
ATOM 668 N N . GLY A 1 91 ? -25.290 2.870 0.622 1.00 97.94 91 GLY A N 1
ATOM 669 C CA . GLY A 1 91 ? -25.533 1.704 1.474 1.00 97.94 91 GLY A CA 1
ATOM 670 C C . GLY A 1 91 ? -25.614 2.013 2.971 1.00 97.94 91 GLY A C 1
ATOM 671 O O . GLY A 1 91 ? -26.093 1.174 3.723 1.00 97.94 91 GLY A O 1
ATOM 672 N N . ASN A 1 92 ? -25.209 3.215 3.402 1.00 98.19 92 ASN A N 1
ATOM 673 C CA . ASN A 1 92 ? -24.941 3.549 4.808 1.00 98.19 92 ASN A CA 1
ATOM 674 C C . ASN A 1 92 ? -23.924 2.586 5.450 1.00 98.19 92 ASN A C 1
ATOM 676 O O . ASN A 1 92 ? -24.069 2.179 6.601 1.00 98.19 92 ASN A O 1
ATOM 680 N N . THR A 1 93 ? -22.892 2.224 4.689 1.00 98.56 93 THR A N 1
ATOM 681 C CA . THR A 1 93 ? -21.876 1.245 5.083 1.00 98.56 93 THR A CA 1
ATOM 682 C C . THR A 1 93 ? -20.550 1.943 5.357 1.00 98.56 93 THR A C 1
ATOM 684 O O . THR A 1 93 ? -20.145 2.829 4.608 1.00 98.56 93 THR A O 1
ATOM 687 N N . ASN A 1 94 ? -19.837 1.545 6.409 1.00 98.56 94 ASN A N 1
ATOM 688 C CA . ASN A 1 94 ? -18.504 2.083 6.686 1.00 98.56 94 ASN A CA 1
ATOM 689 C C . ASN A 1 94 ? -17.468 1.589 5.660 1.00 98.56 94 ASN A C 1
ATOM 691 O O . ASN A 1 94 ? -17.642 0.531 5.049 1.00 98.56 94 ASN A O 1
ATOM 695 N N . VAL A 1 95 ? -16.360 2.319 5.500 1.00 98.62 95 VAL A N 1
ATOM 696 C CA . VAL A 1 95 ? -15.273 1.958 4.572 1.00 98.62 95 VAL A CA 1
ATOM 697 C C . VAL A 1 95 ? -13.915 2.034 5.256 1.00 98.62 95 VAL A C 1
ATOM 699 O O . VAL A 1 95 ? -13.641 2.980 5.988 1.00 98.62 95 VAL A O 1
ATOM 702 N N . VAL A 1 96 ? -13.040 1.070 4.965 1.00 98.69 96 VAL A N 1
ATOM 703 C CA . VAL A 1 96 ? -11.616 1.103 5.320 1.00 98.69 96 VAL A CA 1
ATOM 704 C C . VAL A 1 96 ? -10.751 0.956 4.067 1.00 98.69 96 VAL A C 1
ATOM 706 O O . VAL A 1 96 ? -10.998 0.074 3.242 1.00 98.69 96 VAL A O 1
ATOM 709 N N . THR A 1 97 ? -9.719 1.790 3.920 1.00 97.94 97 THR A N 1
ATOM 710 C CA . THR A 1 97 ? -8.740 1.713 2.822 1.00 97.94 97 THR A CA 1
ATOM 711 C C . THR A 1 97 ? -7.304 1.864 3.333 1.00 97.94 97 THR A C 1
ATOM 713 O O . THR A 1 97 ? -7.052 2.442 4.389 1.00 97.94 97 THR A O 1
ATOM 716 N N . THR A 1 98 ? -6.333 1.355 2.574 1.00 96.75 98 THR A N 1
ATOM 717 C CA . THR A 1 98 ? -4.896 1.451 2.905 1.00 96.75 98 THR A CA 1
ATOM 718 C C . THR A 1 98 ? -4.155 2.471 2.040 1.00 96.75 98 THR A C 1
ATOM 720 O O . THR A 1 98 ? -2.934 2.412 1.924 1.00 96.75 98 THR A O 1
ATOM 723 N N . ASN A 1 99 ? -4.878 3.354 1.352 1.00 93.88 99 ASN A N 1
ATOM 724 C CA . ASN A 1 99 ? -4.314 4.337 0.429 1.00 93.88 99 ASN A CA 1
ATOM 725 C C . ASN A 1 99 ? -4.574 5.754 0.936 1.00 93.88 99 ASN A C 1
ATOM 727 O O . ASN A 1 99 ? -5.443 5.954 1.783 1.00 93.88 99 ASN A O 1
ATOM 731 N N . TYR A 1 100 ? -3.843 6.716 0.369 1.00 92.31 100 TYR A N 1
ATOM 732 C CA . TYR A 1 100 ? -4.080 8.139 0.597 1.00 92.31 100 TYR A CA 1
ATOM 733 C C . TYR A 1 100 ? -5.523 8.540 0.291 1.00 92.31 100 TYR A C 1
ATOM 735 O O . TYR A 1 100 ? -6.122 8.068 -0.687 1.00 92.31 100 TYR A O 1
ATOM 743 N N . ASP A 1 101 ? -6.056 9.462 1.086 1.00 89.56 101 ASP A N 1
ATOM 744 C CA . ASP A 1 101 ? -7.372 10.046 0.861 1.00 89.56 101 ASP A CA 1
ATOM 745 C C . ASP A 1 101 ? -7.334 11.070 -0.295 1.00 89.56 101 ASP A C 1
ATOM 747 O O . ASP A 1 101 ? -7.188 12.280 -0.136 1.00 89.56 101 ASP A O 1
ATOM 751 N N . SER A 1 102 ? -7.446 10.566 -1.527 1.00 91.19 102 SER A N 1
ATOM 752 C CA . SER A 1 102 ? -7.381 11.401 -2.739 1.00 91.19 102 SER A CA 1
ATOM 753 C C . SER A 1 102 ? -8.365 12.591 -2.714 1.00 91.19 102 SER A C 1
ATOM 755 O O . SER A 1 102 ? -9.416 12.495 -2.072 1.00 91.19 102 SER A O 1
ATOM 757 N N . PRO A 1 103 ? -8.119 13.676 -3.483 1.00 93.62 103 PRO A N 1
ATOM 758 C CA . PRO A 1 103 ? -9.054 14.802 -3.582 1.00 93.62 103 PRO A CA 1
ATOM 759 C C . PRO A 1 103 ? -10.498 14.376 -3.884 1.00 93.62 103 PRO A C 1
ATOM 761 O O . PRO A 1 103 ? -11.425 14.871 -3.253 1.00 93.62 103 PRO A O 1
ATOM 764 N N . ALA A 1 104 ? -10.682 13.379 -4.757 1.00 95.25 104 ALA A N 1
ATOM 765 C CA . ALA A 1 104 ? -11.995 12.829 -5.093 1.00 95.25 104 ALA A CA 1
ATOM 766 C C . ALA A 1 104 ? -12.698 12.140 -3.907 1.00 95.25 104 ALA A C 1
ATOM 768 O O . ALA A 1 104 ? -13.921 12.157 -3.832 1.00 95.25 104 ALA A O 1
ATOM 769 N N . ILE A 1 105 ? -11.951 11.533 -2.977 1.00 95.94 105 ILE A N 1
ATOM 770 C CA . ILE A 1 105 ? -12.517 10.986 -1.732 1.00 95.94 105 ILE A CA 1
ATOM 771 C C . ILE A 1 105 ? -12.838 12.130 -0.769 1.00 95.94 105 ILE A C 1
ATOM 773 O O . ILE A 1 105 ? -13.920 12.145 -0.191 1.00 95.94 105 ILE A O 1
ATOM 777 N N . ARG A 1 106 ? -11.945 13.119 -0.630 1.00 95.81 106 ARG A N 1
ATOM 778 C CA . ARG A 1 106 ? -12.172 14.285 0.243 1.00 95.81 106 ARG A CA 1
ATOM 779 C C . ARG A 1 106 ? -13.400 15.103 -0.161 1.00 95.81 106 ARG A C 1
ATOM 781 O O . ARG A 1 106 ? -14.094 15.616 0.709 1.00 95.81 106 ARG A O 1
ATOM 788 N N . GLU A 1 107 ? -13.722 15.183 -1.449 1.00 97.62 107 GLU A N 1
ATOM 789 C CA . GLU A 1 107 ? -14.962 15.811 -1.935 1.00 97.62 107 GLU A CA 1
ATOM 790 C C . GLU A 1 107 ? -16.238 15.114 -1.421 1.00 97.62 107 GLU A C 1
ATOM 792 O O . GLU A 1 107 ? -17.294 15.742 -1.329 1.00 97.62 107 GLU A O 1
ATOM 797 N N . LEU A 1 108 ? -16.152 13.840 -1.021 1.00 97.88 108 LEU A N 1
ATOM 798 C CA . LEU A 1 108 ? -17.271 13.063 -0.479 1.00 97.88 108 LEU A CA 1
ATOM 799 C C . LEU A 1 108 ? -17.467 13.253 1.032 1.00 97.88 108 LEU A C 1
ATOM 801 O O . LEU A 1 108 ? -18.441 12.738 1.577 1.00 97.88 108 LEU A O 1
ATOM 805 N N . GLU A 1 109 ? -16.600 14.016 1.701 1.00 98.00 109 GLU A N 1
ATOM 806 C CA . GLU A 1 109 ? -16.615 14.265 3.149 1.00 98.00 109 GLU A CA 1
ATOM 807 C C . GLU A 1 109 ? -17.995 14.677 3.674 1.00 98.00 109 GLU A C 1
ATOM 809 O O . GLU A 1 109 ? -18.529 14.094 4.620 1.00 98.00 109 GLU A O 1
ATOM 814 N N . TYR A 1 110 ? -18.605 15.676 3.031 1.00 98.19 110 TYR A N 1
ATOM 815 C CA . TYR A 1 110 ? -19.925 16.168 3.420 1.00 98.19 110 TYR A CA 1
ATOM 816 C C . TYR A 1 110 ? -20.995 15.072 3.312 1.00 98.19 110 TYR A C 1
ATOM 818 O O . TYR A 1 110 ? -21.843 14.935 4.194 1.00 98.19 110 TYR A O 1
ATOM 826 N N . HIS A 1 111 ? -20.940 14.267 2.250 1.00 98.44 111 HIS A N 1
ATOM 827 C CA . HIS A 1 111 ? -21.906 13.203 2.000 1.00 98.44 111 HIS A CA 1
ATOM 828 C C . HIS A 1 111 ? -21.715 12.009 2.945 1.00 98.44 111 HIS A C 1
ATOM 830 O O . HIS A 1 111 ? -22.707 11.482 3.443 1.00 98.44 111 HIS A O 1
ATOM 836 N N . ALA A 1 112 ? -20.471 11.635 3.257 1.00 98.31 112 ALA A N 1
ATOM 837 C CA . ALA A 1 112 ? -20.160 10.613 4.258 1.00 98.31 112 ALA A CA 1
ATOM 838 C C . ALA A 1 112 ? -20.689 11.012 5.645 1.00 98.31 112 ALA A C 1
ATOM 840 O O . ALA A 1 112 ? -21.371 10.226 6.302 1.00 98.31 112 ALA A O 1
ATOM 841 N N . LYS A 1 113 ? -20.482 12.277 6.040 1.00 98.44 113 LYS A N 1
ATOM 842 C CA . LYS A 1 113 ? -21.054 12.846 7.269 1.00 98.44 113 LYS A CA 1
ATOM 843 C C . LYS A 1 113 ? -22.577 12.811 7.285 1.00 98.44 113 LYS A C 1
ATOM 845 O O . LYS A 1 113 ? -23.160 12.424 8.292 1.00 98.44 113 LYS A O 1
ATOM 850 N N . ALA A 1 114 ? -23.215 13.206 6.185 1.00 98.38 114 ALA A N 1
ATOM 851 C CA . ALA A 1 114 ? -24.672 13.219 6.075 1.00 98.38 114 ALA A CA 1
ATOM 852 C C . ALA A 1 114 ? -25.287 11.809 6.145 1.00 98.38 114 ALA A C 1
ATOM 854 O O . ALA A 1 114 ? -26.360 11.652 6.720 1.00 98.38 114 ALA A O 1
ATOM 855 N N . ALA A 1 115 ? -24.601 10.798 5.603 1.00 98.12 115 ALA A N 1
ATOM 856 C CA . ALA A 1 115 ? -24.996 9.391 5.702 1.00 98.12 115 ALA A CA 1
ATOM 857 C C . ALA A 1 115 ? -24.655 8.753 7.063 1.00 98.12 115 ALA A C 1
ATOM 859 O O . ALA A 1 115 ? -25.092 7.643 7.349 1.00 98.12 115 ALA A O 1
ATOM 860 N N . GLY A 1 116 ? -23.881 9.438 7.911 1.00 97.88 116 GLY A N 1
ATOM 861 C CA . GLY A 1 116 ? -23.471 8.917 9.214 1.00 97.88 116 GLY A CA 1
ATOM 862 C C . GLY A 1 116 ? -22.429 7.798 9.141 1.00 97.88 116 GLY A C 1
ATOM 863 O O . GLY A 1 116 ? -22.286 7.064 10.115 1.00 97.88 116 GLY A O 1
ATOM 864 N N . ILE A 1 117 ? -21.705 7.670 8.024 1.00 98.31 117 ILE A N 1
ATOM 865 C CA . ILE A 1 117 ? -20.678 6.638 7.835 1.00 98.31 117 ILE A CA 1
ATOM 866 C C . ILE A 1 117 ? -19.271 7.187 8.077 1.00 98.31 117 ILE A C 1
ATOM 868 O O . ILE A 1 117 ? -18.995 8.369 7.851 1.00 98.31 117 ILE A O 1
ATOM 872 N N . THR A 1 118 ? -18.360 6.300 8.453 1.00 98.44 118 THR A N 1
ATOM 873 C CA . THR A 1 118 ? -16.925 6.561 8.550 1.00 98.44 118 THR A CA 1
ATOM 874 C C . THR A 1 118 ? -16.201 5.898 7.379 1.00 98.44 118 THR A C 1
ATOM 876 O O . THR A 1 118 ? -16.302 4.687 7.172 1.00 98.44 118 THR A O 1
ATOM 879 N N . ALA A 1 119 ? -15.440 6.690 6.625 1.00 98.25 119 ALA A N 1
ATOM 880 C CA . ALA A 1 119 ? -14.490 6.233 5.617 1.00 98.25 119 ALA A CA 1
ATOM 881 C C . ALA A 1 119 ? -13.063 6.443 6.149 1.00 98.25 119 ALA A C 1
ATOM 883 O O . ALA A 1 119 ? -12.502 7.532 6.031 1.00 98.25 119 ALA A O 1
ATOM 884 N N . LEU A 1 120 ? -12.493 5.408 6.769 1.00 98.25 120 LEU A N 1
ATOM 885 C CA . LEU A 1 120 ? -11.149 5.412 7.343 1.00 98.25 120 LEU A CA 1
ATOM 886 C C . LEU A 1 120 ? -10.110 5.024 6.287 1.00 98.25 120 LEU A C 1
ATOM 888 O O . LEU A 1 120 ? -10.122 3.917 5.758 1.00 98.25 120 LEU A O 1
ATOM 892 N N . ASN A 1 121 ? -9.191 5.930 5.988 1.00 97.94 121 ASN A N 1
ATOM 893 C CA . ASN A 1 121 ? -8.150 5.744 4.981 1.00 97.94 121 ASN A CA 1
ATOM 894 C C . ASN A 1 121 ? -6.778 5.653 5.643 1.00 97.94 121 ASN A C 1
ATOM 896 O O . ASN A 1 121 ? -6.652 5.838 6.854 1.00 97.94 121 ASN A O 1
ATOM 900 N N . GLU A 1 122 ? -5.746 5.410 4.832 1.00 97.56 122 GLU A N 1
ATOM 901 C CA . GLU A 1 122 ? -4.355 5.524 5.279 1.00 97.56 122 GLU A CA 1
ATOM 902 C C . GLU A 1 122 ? -4.012 4.622 6.471 1.00 97.56 122 GLU A C 1
ATOM 904 O O . GLU A 1 122 ? -3.270 5.020 7.360 1.00 97.56 122 GLU A O 1
ATOM 909 N N . VAL A 1 123 ? -4.554 3.399 6.502 1.00 97.81 123 VAL A N 1
ATOM 910 C CA . VAL A 1 123 ? -4.256 2.380 7.530 1.00 97.81 123 VAL A CA 1
ATOM 911 C C . VAL A 1 123 ? -3.501 1.178 6.951 1.00 97.81 123 VAL A C 1
ATOM 913 O O . VAL A 1 123 ? -3.858 0.021 7.166 1.00 97.81 123 VAL A O 1
ATOM 916 N N . GLY A 1 124 ? -2.461 1.459 6.162 1.00 97.19 124 GLY A N 1
ATOM 917 C CA . GLY A 1 124 ? -1.506 0.482 5.638 1.00 97.19 124 GLY A CA 1
ATOM 918 C C . GLY A 1 124 ? -0.173 0.520 6.391 1.00 97.19 124 GLY A C 1
ATOM 919 O O . GLY A 1 124 ? -0.138 0.453 7.616 1.00 97.19 124 GLY A O 1
ATOM 920 N N . VAL A 1 125 ? 0.935 0.624 5.655 1.00 96.38 125 VAL A N 1
ATOM 921 C CA . VAL A 1 125 ? 2.285 0.802 6.225 1.00 96.38 125 VAL A CA 1
ATOM 922 C C . VAL A 1 125 ? 2.818 2.213 5.994 1.00 96.38 125 VAL A C 1
ATOM 924 O O . VAL A 1 125 ? 3.273 2.847 6.937 1.00 96.38 125 VAL A O 1
ATOM 927 N N . ASP A 1 126 ? 2.717 2.677 4.752 1.00 94.38 126 ASP A N 1
ATOM 928 C CA . ASP A 1 126 ? 3.032 4.021 4.279 1.00 94.38 126 ASP A CA 1
ATOM 929 C C . ASP A 1 126 ? 2.112 4.277 3.067 1.00 94.38 126 ASP A C 1
ATOM 931 O O . ASP A 1 126 ? 2.366 3.736 1.981 1.00 94.38 126 ASP A O 1
ATOM 935 N N . PRO A 1 127 ? 0.959 4.945 3.262 1.00 96.19 127 PRO A N 1
ATOM 936 C CA . PRO A 1 127 ? 0.507 5.575 4.508 1.00 96.19 127 PRO A CA 1
ATOM 937 C C . PRO A 1 127 ? -0.141 4.590 5.508 1.00 96.19 127 PRO A C 1
ATOM 939 O O . PRO A 1 127 ? -0.885 3.679 5.126 1.00 96.19 127 PRO A O 1
ATOM 942 N N . GLY A 1 128 ? 0.120 4.777 6.803 1.00 97.44 128 GLY A N 1
ATOM 943 C CA . GLY A 1 128 ? -0.377 3.967 7.917 1.00 97.44 128 GLY A CA 1
ATOM 944 C C . GLY A 1 128 ? 0.538 3.986 9.130 1.00 97.44 128 GLY A C 1
ATOM 945 O O . GLY A 1 128 ? 0.496 4.918 9.932 1.00 97.44 128 GLY A O 1
ATOM 946 N N . VAL A 1 129 ? 1.323 2.921 9.307 1.00 98.12 129 VAL A N 1
ATOM 947 C CA . VAL A 1 129 ? 2.264 2.766 10.432 1.00 98.12 129 VAL A CA 1
ATOM 948 C C . VAL A 1 129 ? 3.199 3.973 10.576 1.00 98.12 129 VAL A C 1
ATOM 950 O O . VAL A 1 129 ? 3.505 4.373 11.701 1.00 98.12 129 VAL A O 1
ATOM 953 N N . ASP A 1 130 ? 3.610 4.587 9.469 1.00 97.81 130 ASP A N 1
ATOM 954 C CA . ASP A 1 130 ? 4.356 5.846 9.467 1.00 97.81 130 ASP A CA 1
ATOM 955 C C . ASP A 1 130 ? 3.602 6.966 10.214 1.00 97.81 130 ASP A C 1
ATOM 957 O O . ASP A 1 130 ? 4.141 7.555 11.153 1.00 97.81 130 ASP A O 1
ATOM 961 N N . HIS A 1 131 ? 2.318 7.193 9.936 1.00 97.00 131 HIS A N 1
ATOM 962 C CA . HIS A 1 131 ? 1.517 8.177 10.667 1.00 97.00 131 HIS A CA 1
ATOM 963 C C . HIS A 1 131 ? 1.413 7.850 12.158 1.00 97.00 131 HIS A C 1
ATOM 965 O O . HIS A 1 131 ? 1.611 8.735 12.997 1.00 97.00 131 HIS A O 1
ATOM 971 N N . LEU A 1 132 ? 1.175 6.579 12.505 1.00 97.38 132 LEU A N 1
ATOM 972 C CA . LEU A 1 132 ? 1.004 6.143 13.897 1.00 97.38 132 LEU A CA 1
ATOM 973 C C . LEU A 1 132 ? 2.189 6.563 14.777 1.00 97.38 132 LEU A C 1
ATOM 975 O O . LEU A 1 132 ? 2.003 7.058 15.892 1.00 97.38 132 LEU A O 1
ATOM 979 N N . TYR A 1 133 ? 3.407 6.385 14.266 1.00 96.62 133 TYR A N 1
ATOM 980 C CA . TYR A 1 133 ? 4.629 6.702 14.999 1.00 96.62 133 TYR A CA 1
ATOM 981 C C . TYR A 1 133 ? 5.101 8.137 14.808 1.00 96.62 133 TYR A C 1
ATOM 983 O O . TYR A 1 133 ? 5.652 8.707 15.748 1.00 96.62 133 TYR A O 1
ATOM 991 N N . ALA A 1 134 ? 4.863 8.749 13.646 1.00 94.06 134 ALA A N 1
ATOM 992 C CA . ALA A 1 134 ? 5.144 10.166 13.455 1.00 94.06 134 ALA A CA 1
ATOM 993 C C . ALA A 1 134 ? 4.346 11.004 14.460 1.00 94.06 134 ALA A C 1
ATOM 995 O O . ALA A 1 134 ? 4.913 11.832 15.167 1.00 94.06 134 ALA A O 1
ATOM 996 N N . ILE A 1 135 ? 3.048 10.727 14.600 1.00 93.62 135 ILE A N 1
ATOM 997 C CA . ILE A 1 135 ? 2.155 11.460 15.506 1.00 93.62 135 ILE A CA 1
ATOM 998 C C . ILE A 1 135 ? 2.464 11.173 16.970 1.00 93.62 135 ILE A C 1
ATOM 1000 O O . ILE A 1 135 ? 2.386 12.095 17.783 1.00 93.62 135 ILE A O 1
ATOM 1004 N N . LYS A 1 136 ? 2.863 9.940 17.313 1.00 92.94 136 LYS A N 1
ATOM 1005 C CA . LYS A 1 136 ? 3.364 9.623 18.656 1.00 92.94 136 LYS A CA 1
ATOM 1006 C C . LYS A 1 136 ? 4.533 10.543 19.015 1.00 92.94 136 LYS A C 1
ATOM 1008 O O . LYS A 1 136 ? 4.437 11.290 19.986 1.00 92.94 136 LYS A O 1
ATOM 1013 N N . THR A 1 137 ? 5.606 10.527 18.223 1.00 89.00 137 THR A N 1
ATOM 1014 C CA . THR A 1 137 ? 6.823 11.278 18.559 1.00 89.00 137 THR A CA 1
ATOM 1015 C C . THR A 1 137 ? 6.613 12.791 18.431 1.00 89.00 137 THR A C 1
ATOM 1017 O O . THR A 1 137 ? 7.070 13.538 19.290 1.00 89.00 137 THR A O 1
ATOM 1020 N N . ILE A 1 138 ? 5.870 13.276 17.426 1.00 86.88 138 ILE A N 1
ATOM 1021 C CA . ILE A 1 138 ? 5.521 14.708 17.305 1.00 86.88 138 ILE A CA 1
ATOM 1022 C C . ILE A 1 138 ? 4.705 15.168 18.520 1.00 86.88 138 ILE A C 1
ATOM 1024 O O . ILE A 1 138 ? 4.974 16.237 19.068 1.00 86.88 138 ILE A O 1
ATOM 1028 N N . GLY A 1 139 ? 3.749 14.351 18.972 1.00 81.50 139 GLY A N 1
ATOM 1029 C CA . GLY A 1 139 ? 2.948 14.625 20.163 1.00 81.50 139 GLY A CA 1
ATOM 1030 C C . GLY A 1 139 ? 3.759 14.641 21.463 1.00 81.50 139 GLY A C 1
ATOM 1031 O O . GLY A 1 139 ? 3.423 15.369 22.392 1.00 81.50 139 GLY A O 1
ATOM 1032 N N . GLU A 1 140 ? 4.838 13.861 21.539 1.00 79.19 140 GLU A N 1
ATOM 1033 C CA . GLU A 1 140 ? 5.775 13.857 22.673 1.00 79.19 140 GLU A CA 1
ATOM 1034 C C . GLU A 1 140 ? 6.745 15.050 22.635 1.00 79.19 140 GLU A C 1
ATOM 1036 O O . GLU A 1 140 ? 7.187 15.524 23.681 1.00 79.19 140 GLU A O 1
ATOM 1041 N N . VAL A 1 141 ? 7.056 15.555 21.438 1.00 75.44 141 VAL A N 1
ATOM 1042 C CA . VAL A 1 141 ? 8.029 16.635 21.213 1.00 75.44 141 VAL A CA 1
ATOM 1043 C C . VAL A 1 141 ? 7.396 18.045 21.231 1.00 75.44 141 VAL A C 1
ATOM 1045 O O . VAL A 1 141 ? 8.141 18.996 21.439 1.00 75.44 141 VAL A O 1
ATOM 1048 N N . HIS A 1 142 ? 6.067 18.178 21.053 1.00 63.53 142 HIS A N 1
ATOM 1049 C CA . HIS A 1 142 ? 5.212 19.395 21.021 1.00 63.53 142 HIS A CA 1
ATOM 1050 C C . HIS A 1 142 ? 5.886 20.800 20.957 1.00 63.53 142 HIS A C 1
ATOM 1052 O O . HIS A 1 142 ? 6.573 21.241 21.877 1.00 63.53 142 HIS A O 1
ATOM 1058 N N . GLU A 1 143 ? 5.532 21.549 19.894 1.00 55.06 143 GLU A N 1
ATOM 1059 C CA . GLU A 1 143 ? 5.745 22.999 19.656 1.00 55.06 143 GLU A CA 1
ATOM 1060 C C . GLU A 1 143 ? 7.192 23.526 19.715 1.00 55.06 143 GLU A C 1
ATOM 1062 O O . GLU A 1 143 ? 7.500 24.471 20.443 1.00 55.06 143 GLU A O 1
ATOM 1067 N N . LYS A 1 144 ? 8.102 22.975 18.903 1.00 57.31 144 LYS A N 1
ATOM 1068 C CA . LYS A 1 144 ? 9.434 23.574 18.678 1.00 57.31 144 LYS A CA 1
ATOM 1069 C C . LYS A 1 144 ? 9.833 23.522 17.208 1.00 57.31 144 LYS A C 1
ATOM 1071 O O . LYS A 1 144 ? 9.306 22.704 16.455 1.00 57.31 144 LYS A O 1
ATOM 1076 N N . ASP A 1 145 ? 10.792 24.367 16.826 1.00 66.00 145 ASP A N 1
ATOM 1077 C CA . ASP A 1 145 ? 11.455 24.363 15.515 1.00 66.00 145 ASP A CA 1
ATOM 1078 C C . ASP A 1 145 ? 12.251 23.058 15.312 1.00 66.00 145 ASP A C 1
ATOM 1080 O O . ASP A 1 145 ? 13.468 22.988 15.489 1.00 66.00 145 ASP A O 1
ATOM 1084 N N . GLY A 1 146 ? 11.536 21.984 14.981 1.00 73.69 146 GLY A N 1
ATOM 1085 C CA . GLY A 1 146 ? 12.085 20.664 14.703 1.00 73.69 146 GLY A CA 1
ATOM 1086 C C . GLY A 1 146 ? 12.113 20.358 13.209 1.00 73.69 146 GLY A C 1
ATOM 1087 O O . GLY A 1 146 ? 11.296 20.851 12.432 1.00 73.69 146 GLY A O 1
ATOM 1088 N N . LYS A 1 147 ? 13.050 19.507 12.787 1.00 82.00 147 LYS A N 1
ATOM 1089 C CA . LYS A 1 147 ? 13.043 18.933 11.432 1.00 82.00 147 LYS A CA 1
ATOM 1090 C C . LYS A 1 147 ? 12.545 17.502 11.504 1.00 82.00 147 LYS A C 1
ATOM 1092 O O . LYS A 1 147 ? 13.049 16.727 12.314 1.00 82.00 147 LYS A O 1
ATOM 1097 N N . PHE A 1 148 ? 11.612 17.160 10.628 1.00 87.56 148 PHE A N 1
ATOM 1098 C CA . PHE A 1 148 ? 11.078 15.815 10.488 1.00 87.56 148 PHE A CA 1
ATOM 1099 C C . PHE A 1 148 ? 11.439 15.252 9.116 1.00 87.56 148 PHE A C 1
ATOM 1101 O O . PHE A 1 148 ? 11.302 15.934 8.101 1.00 87.56 148 PHE A O 1
ATOM 1108 N N . TYR A 1 149 ? 11.902 14.009 9.106 1.00 84.88 149 TYR A N 1
ATOM 1109 C CA . TYR A 1 149 ? 12.143 13.225 7.905 1.00 84.88 149 TYR A CA 1
ATOM 1110 C C . TYR A 1 149 ? 11.504 11.852 8.096 1.00 84.88 149 TYR A C 1
ATOM 1112 O O . TYR A 1 149 ? 11.667 11.253 9.159 1.00 84.88 149 TYR A O 1
ATOM 1120 N N . SER A 1 150 ? 10.830 11.347 7.067 1.00 88.19 150 SER A N 1
ATOM 1121 C CA . SER A 1 150 ? 10.296 9.987 7.016 1.00 88.19 150 SER A CA 1
ATOM 1122 C C . SER A 1 150 ? 10.739 9.331 5.716 1.00 88.19 150 SER A C 1
ATOM 1124 O O . SER A 1 150 ? 10.640 9.945 4.653 1.00 88.19 150 SER A O 1
ATOM 1126 N N . TYR A 1 151 ? 11.267 8.114 5.812 1.00 88.44 151 TYR A N 1
ATOM 1127 C CA . TYR A 1 151 ? 11.667 7.303 4.668 1.00 88.44 151 TYR A CA 1
ATOM 1128 C C .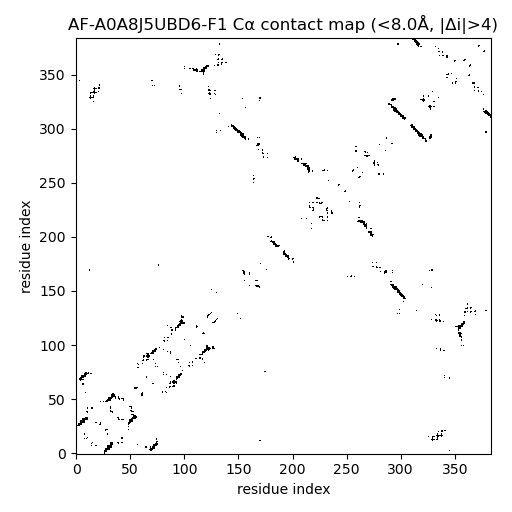 TYR A 1 151 ? 11.154 5.883 4.854 1.00 88.44 151 TYR A C 1
ATOM 1130 O O . TYR A 1 151 ? 11.415 5.270 5.888 1.00 88.44 151 TYR A O 1
ATOM 1138 N N . CYS A 1 152 ? 10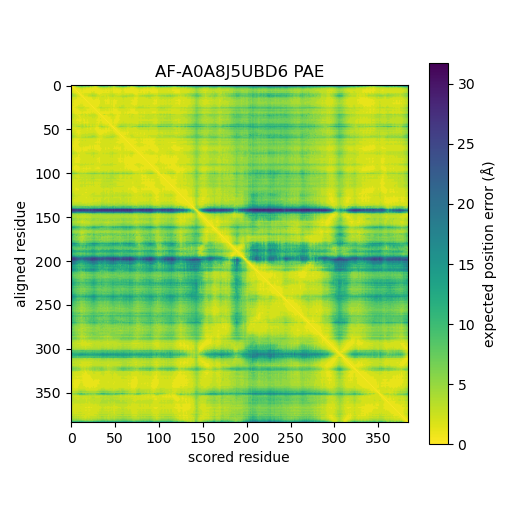.493 5.346 3.834 1.00 91.94 152 CYS A N 1
ATOM 1139 C CA . CYS A 1 152 ? 9.992 3.980 3.810 1.00 91.94 152 CYS A CA 1
ATOM 1140 C C . CYS A 1 152 ? 10.440 3.262 2.534 1.00 91.94 152 CYS A C 1
ATOM 1142 O O . CYS A 1 152 ? 10.591 3.876 1.476 1.00 91.94 152 CYS A O 1
ATOM 1144 N N . GLY A 1 153 ? 10.635 1.950 2.623 1.00 89.56 153 GLY A N 1
ATOM 1145 C CA . GLY A 1 153 ? 10.919 1.096 1.481 1.00 89.56 153 GLY A CA 1
ATOM 1146 C C . GLY A 1 153 ? 10.473 -0.340 1.722 1.00 89.56 153 GLY A C 1
ATOM 1147 O O . GLY A 1 153 ? 10.866 -0.965 2.705 1.00 89.56 153 GLY A O 1
ATOM 1148 N N . GLY A 1 154 ? 9.684 -0.873 0.788 1.00 92.62 154 GLY A N 1
ATOM 1149 C CA . GLY A 1 154 ? 9.484 -2.312 0.620 1.00 92.62 154 GLY A CA 1
ATOM 1150 C C . GLY A 1 154 ? 10.503 -2.843 -0.381 1.00 92.62 154 GLY A C 1
ATOM 1151 O O . GLY A 1 154 ? 10.457 -2.470 -1.551 1.00 92.62 154 GLY A O 1
ATOM 1152 N N . LEU A 1 155 ? 11.434 -3.668 0.083 1.00 94.06 155 LEU A N 1
ATOM 1153 C CA . LEU A 1 155 ? 12.632 -4.085 -0.642 1.00 94.06 155 LEU A CA 1
ATOM 1154 C C . LEU A 1 155 ? 12.796 -5.611 -0.579 1.00 94.06 155 LEU A C 1
ATOM 1156 O O . LEU A 1 155 ? 12.249 -6.252 0.317 1.00 94.06 155 LEU A O 1
ATOM 1160 N N . PRO A 1 156 ? 13.572 -6.233 -1.482 1.00 96.06 156 PRO A N 1
ATOM 1161 C CA . PRO A 1 156 ? 14.116 -7.558 -1.208 1.00 96.06 156 PRO A CA 1
ATOM 1162 C C . PRO A 1 156 ? 15.032 -7.504 0.019 1.00 96.06 156 PRO A C 1
ATOM 1164 O O . PRO A 1 156 ? 15.751 -6.520 0.215 1.00 96.06 156 PRO A O 1
ATOM 1167 N N . ALA A 1 157 ? 15.051 -8.568 0.825 1.00 96.25 157 ALA A N 1
ATOM 1168 C CA . ALA A 1 157 ? 16.072 -8.688 1.859 1.00 96.25 157 ALA A CA 1
ATOM 1169 C C . ALA A 1 157 ? 17.482 -8.670 1.220 1.00 96.25 157 ALA A C 1
ATOM 1171 O O . ALA A 1 157 ? 17.633 -9.114 0.073 1.00 96.25 157 ALA A O 1
ATOM 1172 N N . PRO A 1 158 ? 18.519 -8.152 1.911 1.00 95.81 158 PRO A N 1
ATOM 1173 C CA . PRO A 1 158 ? 19.843 -7.945 1.319 1.00 95.81 158 PRO A CA 1
ATOM 1174 C C . PRO A 1 158 ? 20.410 -9.177 0.603 1.00 95.81 158 PRO A C 1
ATOM 1176 O O . PRO A 1 158 ? 20.966 -9.052 -0.489 1.00 95.81 158 PRO A O 1
ATOM 1179 N N . GLU A 1 159 ? 20.202 -10.365 1.170 1.00 95.38 159 GLU A N 1
ATOM 1180 C CA . GLU A 1 159 ? 20.648 -11.659 0.648 1.00 95.38 159 GLU A CA 1
ATOM 1181 C C . GLU A 1 159 ? 20.016 -12.073 -0.692 1.00 95.38 159 GLU A C 1
ATOM 1183 O O . GLU A 1 159 ? 20.578 -12.915 -1.386 1.00 95.38 159 GLU A O 1
ATOM 1188 N N . VAL A 1 160 ? 18.878 -11.485 -1.076 1.00 94.00 160 VAL A N 1
ATOM 1189 C CA . VAL A 1 160 ? 18.137 -11.796 -2.317 1.00 94.00 160 VAL A CA 1
ATOM 1190 C C . VAL A 1 160 ? 17.984 -10.568 -3.222 1.00 94.00 160 VAL A C 1
ATOM 1192 O O . VAL A 1 160 ? 17.164 -10.549 -4.139 1.00 94.00 160 VAL A O 1
ATOM 1195 N N . SER A 1 161 ? 18.781 -9.526 -2.976 1.00 93.81 161 SER A N 1
ATOM 1196 C CA . SER A 1 161 ? 18.745 -8.255 -3.712 1.00 93.81 161 SER A CA 1
ATOM 1197 C C . SER A 1 161 ? 19.639 -8.224 -4.959 1.00 93.81 161 SER A C 1
ATOM 1199 O O . SER A 1 161 ? 19.785 -7.172 -5.579 1.00 93.81 161 SER A O 1
ATOM 1201 N N . ASP A 1 162 ? 20.253 -9.348 -5.338 1.00 88.38 162 ASP A N 1
ATOM 1202 C CA . ASP A 1 162 ? 21.221 -9.401 -6.437 1.00 88.38 162 ASP A CA 1
ATOM 1203 C C . ASP A 1 162 ? 20.530 -9.434 -7.812 1.00 88.38 162 ASP A C 1
ATOM 1205 O O . ASP A 1 162 ? 20.403 -10.465 -8.470 1.00 88.38 162 ASP A O 1
ATOM 1209 N N . SER A 1 163 ? 20.019 -8.277 -8.231 1.00 87.00 163 SER A N 1
ATOM 1210 C CA . SER A 1 163 ? 19.528 -8.018 -9.586 1.00 87.00 163 SER A CA 1
ATOM 1211 C C . SER A 1 163 ? 19.979 -6.628 -10.050 1.00 87.00 163 SER A C 1
ATOM 1213 O O . SER A 1 163 ? 20.313 -5.783 -9.213 1.00 87.00 163 SER A O 1
ATOM 1215 N N . PRO A 1 164 ? 19.975 -6.324 -11.363 1.00 87.88 164 PRO A N 1
ATOM 1216 C CA . PRO A 1 164 ? 20.349 -4.995 -11.853 1.00 87.88 164 PRO A CA 1
ATOM 1217 C C . PRO A 1 164 ? 19.529 -3.848 -11.246 1.00 87.88 164 PRO A C 1
ATOM 1219 O O . PRO A 1 164 ? 20.068 -2.762 -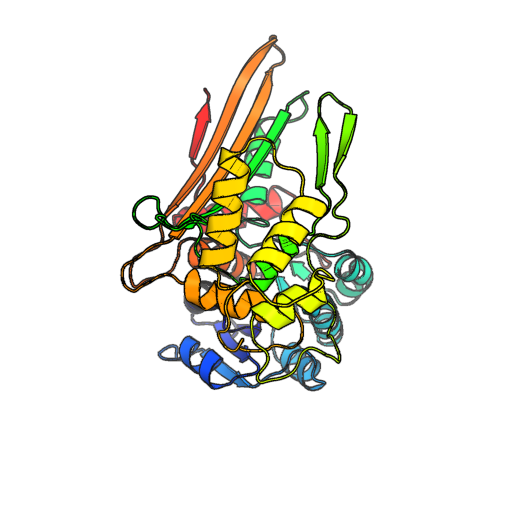11.044 1.00 87.88 164 PRO A O 1
ATOM 1222 N N . LEU A 1 165 ? 18.256 -4.096 -10.909 1.00 87.56 165 LEU A N 1
ATOM 1223 C CA . LEU A 1 165 ? 17.399 -3.128 -10.214 1.00 87.56 165 LEU A CA 1
ATOM 1224 C C . LEU A 1 165 ? 17.555 -3.156 -8.689 1.00 87.56 165 LEU A C 1
ATOM 1226 O O . LEU A 1 165 ? 17.098 -2.234 -8.021 1.00 87.56 165 LEU A O 1
ATOM 1230 N N . ARG A 1 166 ? 18.163 -4.210 -8.131 1.00 90.12 166 ARG A N 1
ATOM 1231 C CA . ARG A 1 166 ? 18.205 -4.499 -6.688 1.00 90.12 166 ARG A CA 1
ATOM 1232 C C . ARG A 1 166 ? 16.834 -4.393 -6.016 1.00 90.12 166 ARG A C 1
ATOM 1234 O O . ARG A 1 166 ? 16.715 -3.981 -4.865 1.00 90.12 166 ARG A O 1
ATOM 1241 N N . PHE A 1 167 ? 15.797 -4.762 -6.765 1.00 91.75 167 PHE A N 1
ATOM 1242 C CA . PHE A 1 167 ? 14.403 -4.607 -6.382 1.00 91.75 167 PHE A CA 1
ATOM 1243 C C . PHE A 1 167 ? 13.594 -5.839 -6.787 1.00 91.75 167 PHE A C 1
ATOM 1245 O O . PHE A 1 167 ? 13.840 -6.438 -7.840 1.00 91.75 167 PHE A O 1
ATOM 1252 N N . LYS A 1 168 ? 12.628 -6.197 -5.938 1.00 93.50 168 LYS A N 1
ATOM 1253 C CA . LYS A 1 168 ? 11.621 -7.235 -6.163 1.00 93.50 168 LYS A CA 1
ATOM 1254 C C . LYS A 1 168 ? 10.273 -6.728 -5.663 1.00 93.50 168 LYS A C 1
ATOM 1256 O O . LYS A 1 168 ? 10.215 -6.044 -4.643 1.00 93.50 168 LYS A O 1
ATOM 1261 N N . PHE A 1 169 ? 9.200 -7.039 -6.379 1.00 89.94 169 PHE A N 1
ATOM 1262 C CA . PHE A 1 169 ? 7.870 -6.524 -6.066 1.00 89.94 169 PHE A CA 1
ATOM 1263 C C . PHE A 1 169 ? 7.205 -7.366 -4.973 1.00 89.94 169 PHE A C 1
ATOM 1265 O O . PHE A 1 169 ? 6.889 -8.534 -5.176 1.00 89.94 169 PHE A O 1
ATOM 1272 N N . SER A 1 170 ? 6.966 -6.759 -3.808 1.00 85.38 170 SER A N 1
ATOM 1273 C CA . SER A 1 170 ? 6.122 -7.313 -2.731 1.00 85.38 170 SER A CA 1
ATOM 1274 C C . SER A 1 170 ? 4.692 -6.743 -2.740 1.00 85.38 170 SER A C 1
ATOM 1276 O O . SER A 1 170 ? 3.887 -7.020 -1.851 1.00 85.38 170 SER A O 1
ATOM 1278 N N . TRP A 1 171 ? 4.378 -5.934 -3.755 1.00 82.75 171 TRP A N 1
ATOM 1279 C CA . TRP A 1 171 ? 3.098 -5.275 -4.022 1.00 82.75 171 TRP A CA 1
ATOM 1280 C C . TRP A 1 171 ? 2.986 -4.974 -5.528 1.00 82.75 171 TRP A C 1
ATOM 1282 O O . TRP A 1 171 ? 3.884 -5.314 -6.288 1.00 82.75 171 TRP A O 1
ATOM 1292 N N . SER A 1 172 ? 1.882 -4.377 -5.987 1.00 84.12 172 SER A N 1
ATOM 1293 C CA . SER A 1 172 ? 1.612 -4.193 -7.426 1.00 84.12 172 SER A CA 1
ATOM 1294 C C . SER A 1 172 ? 2.743 -3.450 -8.174 1.00 84.12 172 SER A C 1
ATOM 1296 O O . SER A 1 172 ? 2.964 -2.269 -7.884 1.00 84.12 172 SER A O 1
ATOM 1298 N N . PRO A 1 173 ? 3.381 -4.065 -9.196 1.00 87.31 173 PRO A N 1
ATOM 1299 C CA . PRO A 1 173 ? 4.404 -3.402 -10.010 1.00 87.31 173 PRO A CA 1
ATOM 1300 C C . PRO A 1 173 ? 3.897 -2.136 -10.698 1.00 87.31 173 PRO A C 1
ATOM 1302 O O . PRO A 1 173 ? 4.570 -1.109 -10.706 1.00 87.31 173 PRO A O 1
ATOM 1305 N N . ARG A 1 174 ? 2.658 -2.1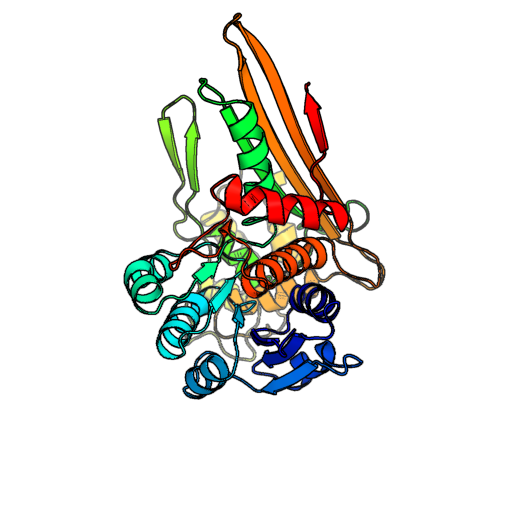76 -11.201 1.00 85.75 174 ARG A N 1
ATOM 1306 C CA . ARG A 1 174 ? 2.005 -1.020 -11.822 1.00 85.75 174 ARG A CA 1
ATOM 1307 C C . ARG A 1 174 ? 1.918 0.160 -10.858 1.00 85.75 174 ARG A C 1
ATOM 1309 O O . ARG A 1 174 ? 2.287 1.274 -11.213 1.00 85.75 174 ARG A O 1
ATOM 1316 N N . SER A 1 175 ? 1.446 -0.079 -9.635 1.00 81.38 175 SER A N 1
ATOM 1317 C CA . SER A 1 175 ? 1.347 0.976 -8.623 1.00 81.38 175 SER A CA 1
ATOM 1318 C C . SER A 1 175 ? 2.729 1.497 -8.200 1.00 81.38 175 SER A C 1
ATOM 1320 O O . SER A 1 175 ? 2.864 2.690 -7.940 1.00 81.38 175 SER A O 1
ATOM 1322 N N . ALA A 1 176 ? 3.755 0.639 -8.188 1.00 84.25 176 ALA A N 1
ATOM 1323 C CA . ALA A 1 176 ? 5.138 1.020 -7.896 1.00 84.25 176 ALA A CA 1
ATOM 1324 C C . ALA A 1 176 ? 5.761 1.912 -8.964 1.00 84.25 176 ALA A C 1
ATOM 1326 O O . ALA A 1 176 ? 6.466 2.862 -8.639 1.00 84.25 176 ALA A O 1
ATOM 1327 N N . LEU A 1 177 ? 5.467 1.650 -10.232 1.00 84.62 177 LEU A N 1
ATOM 1328 C CA . LEU A 1 177 ? 5.897 2.513 -11.323 1.00 84.62 177 LEU A CA 1
ATOM 1329 C C . LEU A 1 177 ? 5.119 3.836 -11.334 1.00 84.62 177 LEU A C 1
ATOM 1331 O O . LEU A 1 177 ? 5.716 4.895 -11.504 1.00 84.62 177 LEU A O 1
ATOM 1335 N N . LEU A 1 178 ? 3.804 3.801 -11.087 1.00 82.25 178 LEU A N 1
ATOM 1336 C CA . LEU A 1 178 ? 2.985 5.015 -11.003 1.00 82.25 178 LEU A CA 1
ATOM 1337 C C . LEU A 1 178 ? 3.402 5.941 -9.860 1.00 82.25 178 LEU A C 1
ATOM 1339 O O . LEU A 1 178 ? 3.326 7.154 -10.022 1.00 82.25 178 LEU A O 1
ATOM 1343 N N . SER A 1 179 ? 3.878 5.410 -8.729 1.00 78.81 179 SER A N 1
ATOM 1344 C CA . SER A 1 179 ? 4.347 6.261 -7.626 1.00 78.81 179 SER A CA 1
ATOM 1345 C C . SER A 1 179 ? 5.570 7.101 -8.006 1.00 78.81 179 SER A C 1
ATOM 1347 O O . SER A 1 179 ? 5.743 8.195 -7.471 1.00 78.81 179 SER A O 1
ATOM 1349 N N . GLN A 1 180 ? 6.367 6.653 -8.984 1.00 78.25 180 GLN A N 1
ATOM 1350 C CA . GLN A 1 180 ? 7.482 7.433 -9.537 1.00 78.25 180 GLN A CA 1
ATOM 1351 C C . GLN A 1 180 ? 7.010 8.619 -10.390 1.00 78.25 180 GLN A C 1
ATOM 1353 O O . GLN A 1 180 ? 7.809 9.485 -10.737 1.00 78.25 180 GLN A O 1
ATOM 1358 N N . GLN A 1 181 ? 5.718 8.677 -10.722 1.00 74.62 181 GLN A N 1
ATOM 1359 C CA . GLN A 1 181 ? 5.100 9.813 -11.395 1.00 74.62 181 GLN A CA 1
ATOM 1360 C C . GLN A 1 181 ? 4.507 10.828 -10.427 1.00 74.62 181 GLN A C 1
ATOM 1362 O O . GLN A 1 181 ? 3.838 11.747 -10.880 1.00 74.62 181 GLN A O 1
ATOM 1367 N N . ASN A 1 182 ? 4.677 10.699 -9.116 1.00 75.38 182 ASN A N 1
ATOM 1368 C CA . ASN A 1 182 ? 4.160 11.710 -8.203 1.00 75.38 182 ASN A CA 1
ATOM 1369 C C . ASN A 1 182 ? 5.094 12.926 -8.184 1.00 75.38 182 ASN A C 1
ATOM 1371 O O . ASN A 1 182 ? 6.314 12.789 -8.104 1.00 75.38 182 ASN A O 1
ATOM 1375 N N . SER A 1 183 ? 4.529 14.134 -8.246 1.00 73.12 183 SER A N 1
ATOM 1376 C CA . SER A 1 183 ? 5.280 15.336 -7.882 1.00 73.12 183 SER A CA 1
ATOM 1377 C C . SER A 1 183 ? 5.616 15.282 -6.393 1.00 73.12 183 SER A C 1
ATOM 1379 O O . SER A 1 183 ? 4.795 14.821 -5.598 1.00 73.12 183 SER A O 1
ATOM 1381 N N . ALA A 1 184 ? 6.783 15.786 -6.005 1.00 73.19 184 ALA A N 1
ATOM 1382 C CA . ALA A 1 184 ? 7.179 15.858 -4.603 1.00 73.19 184 ALA A CA 1
ATOM 1383 C C . ALA A 1 184 ? 7.224 17.314 -4.140 1.00 73.19 184 ALA A C 1
ATOM 1385 O O . ALA A 1 184 ? 7.865 18.147 -4.779 1.00 73.19 184 ALA A O 1
ATOM 1386 N N . THR A 1 185 ? 6.595 17.600 -3.002 1.00 78.88 185 THR A N 1
ATOM 1387 C CA . THR A 1 185 ? 6.657 18.909 -2.345 1.00 78.88 185 THR A CA 1
ATOM 1388 C C . THR A 1 185 ? 7.103 18.717 -0.903 1.00 78.88 185 THR A C 1
ATOM 1390 O O . THR A 1 185 ? 6.505 17.933 -0.171 1.00 78.88 185 THR A O 1
ATOM 1393 N N . PHE A 1 186 ? 8.158 19.414 -0.481 1.00 75.69 186 PHE A N 1
ATOM 1394 C CA . PHE A 1 186 ? 8.678 19.334 0.887 1.00 75.69 186 PHE A CA 1
ATOM 1395 C C . PHE A 1 186 ? 9.277 20.666 1.345 1.00 75.69 186 PHE A C 1
ATOM 1397 O O . PHE A 1 186 ? 9.590 21.543 0.541 1.00 75.69 186 PHE A O 1
ATOM 1404 N N . LEU A 1 187 ? 9.446 20.829 2.658 1.00 80.12 187 LEU A N 1
ATOM 1405 C CA . LEU A 1 187 ? 10.090 22.004 3.244 1.00 80.12 187 LEU A CA 1
ATOM 1406 C C . LEU A 1 187 ? 11.589 21.758 3.442 1.00 80.12 187 LEU A C 1
ATOM 1408 O O . LEU A 1 187 ? 11.995 20.808 4.110 1.00 80.12 187 LEU A O 1
ATOM 1412 N N . GLN A 1 188 ? 12.427 22.656 2.924 1.00 75.00 188 GLN A N 1
ATOM 1413 C CA . GLN A 1 188 ? 13.872 22.651 3.153 1.00 75.00 188 GLN A CA 1
ATOM 1414 C C . GLN A 1 188 ? 14.357 24.063 3.482 1.00 75.00 188 GLN A C 1
ATOM 1416 O O . GLN A 1 188 ? 14.221 24.990 2.688 1.00 75.00 188 GLN A O 1
ATOM 1421 N N . GLY A 1 189 ? 14.923 24.244 4.680 1.00 79.62 189 GLY A N 1
ATOM 1422 C CA . GLY A 1 189 ? 15.419 25.555 5.122 1.00 79.62 189 GLY A CA 1
ATOM 1423 C C . GLY A 1 189 ? 14.335 26.641 5.148 1.00 79.62 189 GLY A C 1
ATOM 1424 O O . GLY A 1 189 ? 14.602 27.772 4.752 1.00 79.62 189 GLY A O 1
ATOM 1425 N N . GLY A 1 190 ? 13.106 26.281 5.541 1.00 81.12 190 GLY A N 1
ATOM 1426 C CA . GLY A 1 190 ? 11.953 27.190 5.578 1.00 81.12 190 GLY A CA 1
ATOM 1427 C C . GLY A 1 190 ? 11.363 27.539 4.206 1.00 81.12 190 GLY A C 1
ATOM 1428 O O . GLY A 1 190 ? 10.445 28.350 4.133 1.00 81.12 190 GLY A O 1
ATOM 1429 N N . LYS A 1 191 ? 11.869 26.948 3.118 1.00 82.19 191 LYS A N 1
ATOM 1430 C CA . LYS A 1 191 ? 11.359 27.148 1.758 1.00 82.19 191 LYS A CA 1
ATOM 1431 C C . LYS A 1 191 ? 10.636 25.901 1.276 1.00 82.19 191 LYS A C 1
ATOM 1433 O O . LYS A 1 191 ? 11.108 24.789 1.508 1.00 82.19 191 LYS A O 1
ATOM 1438 N N . VAL A 1 192 ? 9.517 26.102 0.589 1.00 85.38 192 VAL A N 1
ATOM 1439 C CA . VAL A 1 192 ? 8.830 25.038 -0.147 1.00 85.38 192 VAL A CA 1
ATOM 1440 C C . VAL A 1 192 ? 9.672 24.700 -1.376 1.00 85.38 192 VAL A C 1
ATOM 1442 O O . VAL A 1 192 ? 10.001 25.584 -2.167 1.00 85.38 192 VAL A O 1
ATOM 1445 N N . ILE A 1 193 ? 10.055 23.434 -1.498 1.00 74.31 193 ILE A N 1
ATOM 1446 C CA . ILE A 1 193 ? 10.712 22.863 -2.669 1.00 74.31 193 ILE A CA 1
ATOM 1447 C C . ILE A 1 193 ? 9.685 21.997 -3.386 1.00 74.31 193 ILE A C 1
ATOM 1449 O O . ILE A 1 193 ? 9.085 21.121 -2.767 1.00 74.31 193 ILE A O 1
ATOM 1453 N N . GLU A 1 194 ? 9.506 22.238 -4.682 1.00 77.62 194 GLU A N 1
ATOM 1454 C CA . GLU A 1 194 ? 8.620 21.466 -5.553 1.00 77.62 194 GLU A CA 1
ATOM 1455 C C . GLU A 1 194 ? 9.447 20.780 -6.643 1.00 77.62 194 GLU A C 1
ATOM 1457 O O . GLU A 1 194 ? 10.254 21.413 -7.328 1.00 77.62 194 GLU A O 1
ATOM 1462 N N . ILE A 1 195 ? 9.239 19.478 -6.810 1.00 70.44 195 ILE A N 1
ATOM 1463 C CA . ILE A 1 195 ? 9.829 18.658 -7.865 1.00 70.44 195 ILE A CA 1
ATOM 1464 C C . ILE A 1 195 ? 8.683 18.162 -8.748 1.00 70.44 195 ILE A C 1
ATOM 1466 O O . ILE A 1 195 ? 7.809 17.419 -8.298 1.00 70.44 195 ILE A O 1
ATOM 1470 N N . SER A 1 196 ? 8.678 18.602 -10.008 1.00 72.38 196 SER A N 1
ATOM 1471 C CA . SER A 1 196 ? 7.664 18.224 -10.998 1.00 72.38 196 SER A CA 1
ATOM 1472 C C . SER A 1 196 ? 7.954 16.848 -11.606 1.00 72.38 196 SER A C 1
ATOM 1474 O O . SER A 1 196 ? 9.106 16.466 -11.789 1.00 72.38 196 SER A O 1
ATOM 1476 N N . ASN A 1 197 ? 6.885 16.135 -11.947 1.00 67.06 197 ASN A N 1
ATOM 1477 C CA . ASN A 1 197 ? 6.838 14.755 -12.436 1.00 67.06 197 ASN A CA 1
ATOM 1478 C C . ASN A 1 197 ? 6.688 14.623 -13.966 1.00 67.06 197 ASN A C 1
ATOM 1480 O O . ASN A 1 197 ? 6.288 13.562 -14.447 1.00 67.06 197 ASN A O 1
ATOM 1484 N N . LYS A 1 198 ? 6.916 15.694 -14.738 1.00 56.78 198 LYS A N 1
ATOM 1485 C CA . LYS A 1 198 ? 6.600 15.694 -16.175 1.00 56.78 198 LYS A CA 1
ATOM 1486 C C . LYS A 1 198 ? 7.363 14.593 -16.934 1.00 56.78 198 LYS A C 1
ATOM 1488 O O . LYS A 1 198 ? 8.588 14.539 -16.887 1.00 56.78 198 LYS A O 1
ATOM 1493 N N . ASP A 1 199 ? 6.584 13.769 -17.643 1.00 53.66 199 ASP A N 1
ATOM 1494 C CA . ASP A 1 199 ? 6.958 12.848 -18.730 1.00 53.66 199 ASP A CA 1
ATOM 1495 C C . ASP A 1 199 ? 7.781 11.585 -18.393 1.00 53.66 199 ASP A C 1
ATOM 1497 O O . ASP A 1 199 ? 8.626 11.173 -19.185 1.00 53.66 199 ASP A O 1
ATOM 1501 N N . LEU A 1 200 ? 7.522 10.907 -17.263 1.00 51.81 200 LEU A N 1
ATOM 1502 C CA . LEU A 1 200 ? 8.287 9.691 -16.921 1.00 51.81 200 LEU A CA 1
ATOM 1503 C C . LEU A 1 200 ? 7.720 8.368 -17.489 1.00 51.81 200 LEU A C 1
ATOM 1505 O O . LEU A 1 200 ? 8.506 7.501 -17.857 1.00 51.81 200 LEU A O 1
ATOM 1509 N N . LEU A 1 201 ? 6.389 8.173 -17.550 1.00 67.50 201 LEU A N 1
ATOM 1510 C CA . LEU A 1 201 ? 5.757 6.903 -17.985 1.00 67.50 201 LEU A CA 1
ATOM 1511 C C . LEU A 1 201 ? 4.383 7.130 -18.661 1.00 67.50 201 LEU A C 1
ATOM 1513 O O . LEU A 1 201 ? 3.491 7.767 -18.107 1.00 67.50 201 LEU A O 1
ATOM 1517 N N . ASP A 1 202 ? 4.175 6.600 -19.863 1.00 68.25 202 ASP A N 1
ATOM 1518 C CA . ASP A 1 202 ? 2.908 6.757 -20.591 1.00 68.25 202 ASP A CA 1
ATOM 1519 C C . ASP A 1 202 ? 1.859 5.736 -20.119 1.00 68.25 202 ASP A C 1
ATOM 1521 O O . ASP A 1 202 ? 2.046 4.525 -20.261 1.00 68.25 202 ASP A O 1
ATOM 1525 N N . THR A 1 203 ? 0.754 6.225 -19.551 1.00 72.19 203 THR A N 1
ATOM 1526 C CA . THR A 1 203 ? -0.341 5.401 -19.007 1.00 72.19 203 THR A CA 1
ATOM 1527 C C . THR A 1 203 ? -1.484 5.178 -19.999 1.00 72.19 203 THR A C 1
ATOM 1529 O O . THR A 1 203 ? -2.417 4.431 -19.705 1.00 72.19 203 THR A O 1
ATOM 1532 N N . GLY A 1 204 ? -1.441 5.828 -21.166 1.00 77.00 204 GLY A N 1
ATOM 1533 C CA . GLY A 1 204 ? -2.506 5.772 -22.158 1.00 77.00 204 GLY A CA 1
ATOM 1534 C C . GLY A 1 204 ? -2.421 4.527 -23.038 1.00 77.00 204 GLY A C 1
ATOM 1535 O O . GLY A 1 204 ? -1.343 4.145 -23.500 1.00 77.00 204 GLY A O 1
ATOM 1536 N N . SER A 1 205 ? -3.576 3.936 -23.352 1.00 80.44 205 SER A N 1
ATOM 1537 C CA . SER A 1 205 ? -3.664 2.892 -24.375 1.00 80.44 205 SER A CA 1
ATOM 1538 C C . SER A 1 205 ? -3.181 3.416 -25.726 1.00 80.44 205 SER A C 1
ATOM 1540 O O . SER A 1 205 ? -3.484 4.554 -26.102 1.00 80.44 205 SER A O 1
ATOM 1542 N N . LYS A 1 206 ? -2.478 2.580 -26.491 1.00 82.19 206 LYS A N 1
ATOM 1543 C CA . LYS A 1 206 ? -1.960 2.941 -27.814 1.00 82.19 206 LYS A CA 1
ATOM 1544 C C . LYS A 1 206 ? -2.572 2.045 -28.874 1.00 82.19 206 LYS A C 1
ATOM 1546 O O . LYS A 1 206 ? -2.435 0.835 -28.803 1.00 82.19 206 LYS A O 1
ATOM 1551 N N . ALA A 1 207 ? -3.182 2.639 -29.899 1.00 88.31 207 ALA A N 1
ATOM 1552 C CA . ALA A 1 207 ? -3.786 1.881 -31.001 1.00 88.31 207 ALA A CA 1
ATOM 1553 C C . ALA A 1 207 ? -2.773 0.992 -31.750 1.00 88.31 207 ALA A C 1
ATOM 1555 O O . ALA A 1 207 ? -3.143 -0.032 -32.318 1.00 88.31 207 ALA A O 1
ATOM 1556 N N . TRP A 1 208 ? -1.496 1.386 -31.744 1.00 89.94 208 TRP A N 1
ATOM 1557 C CA . TRP A 1 208 ? -0.408 0.617 -32.338 1.00 89.94 208 TRP A CA 1
ATOM 1558 C C . TRP A 1 208 ? 0.109 -0.509 -31.439 1.00 89.94 208 TRP A C 1
ATOM 1560 O O . TRP A 1 208 ? 0.850 -1.337 -31.943 1.00 89.94 208 TRP A O 1
ATOM 1570 N N . LEU A 1 209 ? -0.241 -0.553 -30.148 1.00 89.56 209 LEU A N 1
ATOM 1571 C CA . LEU A 1 209 ? 0.233 -1.564 -29.204 1.00 89.56 209 LEU A CA 1
ATOM 1572 C C . LEU A 1 209 ? -0.713 -2.772 -29.235 1.00 89.56 209 LEU A C 1
ATOM 1574 O O . LEU A 1 209 ? -1.786 -2.755 -28.639 1.00 89.56 209 LEU A O 1
ATOM 1578 N N . ASN A 1 210 ? -0.325 -3.808 -29.970 1.00 90.06 210 ASN A N 1
ATOM 1579 C CA . ASN A 1 210 ? -1.136 -4.994 -30.237 1.00 90.06 210 ASN A CA 1
ATOM 1580 C C . ASN A 1 210 ? -0.312 -6.287 -30.107 1.00 90.06 210 ASN A C 1
ATOM 1582 O O . ASN A 1 210 ? 0.919 -6.261 -30.082 1.00 90.06 210 ASN A O 1
ATOM 1586 N N . GLU A 1 211 ? -0.998 -7.425 -29.959 1.00 90.31 211 GLU A N 1
ATOM 1587 C CA . GLU A 1 211 ? -0.354 -8.728 -29.748 1.00 90.31 211 GLU A CA 1
ATOM 1588 C C . GLU A 1 211 ? 0.651 -9.078 -30.858 1.00 90.31 211 GLU A C 1
ATOM 1590 O O . GLU A 1 211 ? 0.465 -8.749 -32.029 1.00 90.31 211 GLU A O 1
ATOM 1595 N N . GLY A 1 212 ? 1.724 -9.780 -30.484 1.00 90.94 212 GLY A N 1
ATOM 1596 C CA . GLY A 1 212 ? 2.776 -10.202 -31.413 1.00 90.94 212 GLY A CA 1
ATOM 1597 C C . GLY A 1 212 ? 3.894 -9.177 -31.627 1.00 90.94 212 GLY A C 1
ATOM 1598 O O . GLY A 1 212 ? 4.897 -9.509 -32.262 1.00 90.94 212 GLY A O 1
ATOM 1599 N N . LEU A 1 213 ? 3.776 -7.964 -31.076 1.00 93.31 213 LEU A N 1
ATOM 1600 C CA . LEU A 1 213 ? 4.861 -6.985 -31.104 1.00 93.31 213 LEU A CA 1
ATOM 1601 C C . LEU A 1 213 ? 6.072 -7.433 -30.286 1.00 93.31 213 LEU A C 1
ATOM 1603 O O . LEU A 1 213 ? 5.950 -7.991 -29.197 1.00 93.31 213 LEU A O 1
ATOM 1607 N N . LYS A 1 214 ? 7.257 -7.119 -30.809 1.00 96.06 214 LYS A N 1
ATOM 1608 C CA . LYS A 1 214 ? 8.535 -7.307 -30.121 1.00 96.06 214 LYS A CA 1
ATOM 1609 C C . LYS A 1 214 ? 8.879 -6.096 -29.261 1.00 96.06 214 LYS A C 1
ATOM 1611 O O . LYS A 1 214 ? 8.537 -4.970 -29.630 1.00 96.06 214 LYS A O 1
ATOM 1616 N N . TRP A 1 215 ? 9.632 -6.305 -28.184 1.00 95.12 215 TRP A N 1
ATOM 1617 C CA . TRP A 1 215 ? 10.112 -5.217 -27.322 1.00 95.12 215 TRP A CA 1
ATOM 1618 C C . TRP A 1 215 ? 10.881 -4.134 -28.086 1.00 95.12 215 TRP A C 1
ATOM 1620 O O . TRP A 1 215 ? 10.594 -2.951 -27.919 1.00 95.12 215 TRP A O 1
ATOM 1630 N N . SER A 1 216 ? 11.764 -4.534 -29.001 1.00 95.06 216 SER A N 1
ATOM 1631 C CA . SER A 1 216 ? 12.516 -3.642 -29.888 1.00 95.06 216 SER A CA 1
ATOM 1632 C C . SER A 1 216 ? 11.622 -2.677 -30.678 1.00 95.06 216 SER A C 1
ATOM 1634 O O . SER A 1 216 ? 11.914 -1.485 -30.785 1.00 95.06 216 SER A O 1
ATOM 1636 N N . HIS A 1 217 ? 10.488 -3.169 -31.180 1.00 93.56 217 HIS A N 1
ATOM 1637 C CA . HIS A 1 217 ? 9.537 -2.379 -31.962 1.00 93.56 217 HIS A CA 1
ATOM 1638 C C . HIS A 1 217 ? 8.678 -1.480 -31.068 1.00 93.56 217 HIS A C 1
ATOM 1640 O O . HIS A 1 217 ? 8.406 -0.337 -31.433 1.00 93.56 217 HIS A O 1
ATOM 1646 N N . ILE A 1 218 ? 8.294 -1.954 -29.878 1.00 91.62 218 ILE A N 1
ATOM 1647 C CA . ILE A 1 218 ? 7.611 -1.124 -28.875 1.00 91.62 218 ILE A CA 1
ATOM 1648 C C . ILE A 1 218 ? 8.515 0.051 -28.482 1.00 91.62 218 ILE A C 1
ATOM 1650 O O . ILE A 1 218 ? 8.078 1.200 -28.512 1.00 91.62 218 ILE A O 1
ATOM 1654 N N . GLN A 1 219 ? 9.791 -0.210 -28.192 1.00 90.50 219 GLN A N 1
ATOM 1655 C CA . GLN A 1 219 ? 10.746 0.830 -27.818 1.00 90.50 219 GLN A CA 1
ATOM 1656 C C . GLN A 1 219 ? 11.003 1.816 -28.961 1.00 90.50 219 GLN A C 1
ATOM 1658 O O . GLN A 1 219 ? 11.089 3.021 -28.719 1.00 90.50 219 GLN A O 1
ATOM 1663 N N . GLN A 1 220 ? 11.077 1.336 -30.205 1.00 92.75 220 GLN A N 1
ATOM 1664 C CA . GLN A 1 220 ? 11.176 2.202 -31.379 1.00 92.75 220 GLN A CA 1
ATOM 1665 C C . GLN A 1 220 ? 10.002 3.189 -31.438 1.00 92.75 220 GLN A C 1
ATOM 1667 O O . GLN A 1 220 ? 10.224 4.389 -31.585 1.00 92.75 220 GLN A O 1
ATOM 1672 N N . GLN A 1 221 ? 8.767 2.700 -31.277 1.00 89.81 221 GLN A N 1
ATOM 1673 C CA . GLN A 1 221 ? 7.560 3.533 -31.311 1.00 89.81 221 GLN A CA 1
ATOM 1674 C C . GLN A 1 221 ? 7.510 4.535 -30.152 1.00 89.81 221 GLN A C 1
ATOM 1676 O O . GLN A 1 221 ? 7.163 5.694 -30.364 1.00 89.81 221 GLN A O 1
ATOM 1681 N N . LEU A 1 222 ? 7.882 4.114 -28.938 1.00 86.50 222 LEU A N 1
ATOM 1682 C CA . LEU A 1 222 ? 7.871 4.984 -27.756 1.00 86.50 222 LEU A CA 1
ATOM 1683 C C . LEU A 1 222 ? 8.921 6.092 -27.828 1.00 86.50 222 LEU A C 1
ATOM 1685 O O . LEU A 1 222 ? 8.664 7.217 -27.411 1.00 86.50 222 LEU A O 1
ATOM 1689 N N . THR A 1 223 ? 10.111 5.773 -28.334 1.00 85.56 223 THR A N 1
ATOM 1690 C CA . THR A 1 223 ? 11.241 6.713 -28.352 1.00 85.56 223 THR A CA 1
ATOM 1691 C C . THR A 1 223 ? 11.324 7.535 -29.633 1.00 85.56 223 THR A C 1
ATOM 1693 O O . THR A 1 223 ? 12.025 8.545 -29.665 1.00 85.56 223 THR A O 1
ATOM 1696 N N . GLY A 1 224 ? 10.645 7.108 -30.701 1.00 88.56 224 GLY A N 1
ATOM 1697 C CA . GLY A 1 224 ? 10.801 7.681 -32.036 1.00 88.56 224 GLY A CA 1
ATOM 1698 C C . GLY A 1 224 ? 12.156 7.359 -32.675 1.00 88.56 224 GLY A C 1
ATOM 1699 O O . GLY A 1 224 ? 12.647 8.145 -33.484 1.00 88.56 224 GLY A O 1
ATOM 1700 N N . ALA A 1 225 ? 12.796 6.248 -32.293 1.00 90.56 225 ALA A N 1
ATOM 1701 C CA . ALA A 1 225 ? 14.042 5.804 -32.913 1.00 90.56 225 ALA A CA 1
ATOM 1702 C C . ALA A 1 225 ? 13.835 5.457 -34.399 1.00 90.56 225 ALA A C 1
ATOM 1704 O O . ALA A 1 225 ? 12.777 4.968 -34.803 1.00 90.56 225 ALA A O 1
ATOM 1705 N N . ALA A 1 226 ? 14.867 5.676 -35.219 1.00 91.06 226 ALA A N 1
ATOM 1706 C CA . ALA A 1 226 ? 14.787 5.449 -36.663 1.00 91.06 226 ALA A CA 1
ATOM 1707 C C . ALA A 1 226 ? 14.488 3.981 -37.008 1.00 91.06 226 ALA A C 1
ATOM 1709 O O . ALA A 1 226 ? 13.653 3.702 -37.870 1.00 91.06 226 ALA A O 1
ATOM 1710 N N . PHE A 1 227 ? 15.118 3.048 -36.291 1.00 95.50 227 PHE A N 1
ATOM 1711 C CA . PHE A 1 227 ? 14.961 1.609 -36.480 1.00 95.50 227 PHE A CA 1
ATOM 1712 C C . PHE A 1 227 ? 14.808 0.893 -35.135 1.00 95.50 227 PHE A C 1
ATOM 1714 O O . PHE A 1 227 ? 15.189 1.416 -34.090 1.00 95.50 227 PHE A O 1
ATOM 1721 N N . ALA A 1 228 ? 14.265 -0.325 -35.172 1.00 94.38 228 ALA A N 1
ATOM 1722 C CA . ALA A 1 228 ? 14.152 -1.199 -34.004 1.00 94.38 228 ALA A CA 1
ATOM 1723 C C . ALA A 1 228 ? 15.470 -1.920 -33.652 1.00 94.38 228 ALA A C 1
ATOM 1725 O O . ALA A 1 228 ? 15.508 -2.698 -32.704 1.00 94.38 228 ALA A O 1
ATOM 1726 N N . ALA A 1 229 ? 16.554 -1.709 -34.406 1.00 95.88 229 ALA A N 1
ATOM 1727 C CA . ALA A 1 229 ? 17.833 -2.325 -34.081 1.00 95.88 229 ALA A CA 1
ATOM 1728 C C . ALA A 1 229 ? 18.407 -1.726 -32.787 1.00 95.88 229 ALA A C 1
ATOM 1730 O O . ALA A 1 229 ? 18.318 -0.524 -32.546 1.00 95.88 229 ALA A O 1
ATOM 1731 N N . GLU A 1 230 ? 19.035 -2.565 -31.960 1.00 94.56 230 GLU A N 1
ATOM 1732 C CA . GLU A 1 230 ? 19.538 -2.166 -30.640 1.00 94.56 230 GLU A CA 1
ATOM 1733 C C . GLU A 1 230 ? 20.456 -0.935 -30.702 1.00 94.56 230 GLU A C 1
ATOM 1735 O O . GLU A 1 230 ? 20.360 -0.056 -29.852 1.00 94.56 230 GLU A O 1
ATOM 1740 N N . VAL A 1 231 ? 21.307 -0.827 -31.727 1.00 95.31 231 VAL A N 1
ATOM 1741 C CA . VAL A 1 231 ? 22.207 0.324 -31.905 1.00 95.31 231 VAL A CA 1
ATOM 1742 C C . VAL A 1 231 ? 21.452 1.651 -32.037 1.00 95.31 231 VAL A C 1
ATOM 1744 O O . VAL A 1 231 ? 21.863 2.644 -31.439 1.00 95.31 231 VAL A O 1
ATOM 1747 N N . ASP A 1 232 ? 20.326 1.660 -32.750 1.00 95.75 232 ASP A N 1
ATOM 1748 C CA . ASP A 1 232 ? 19.495 2.847 -32.954 1.00 95.75 232 ASP A CA 1
ATOM 1749 C C . ASP A 1 232 ? 18.710 3.201 -31.687 1.00 95.75 232 ASP A C 1
ATOM 1751 O O . ASP A 1 232 ? 18.594 4.374 -31.330 1.00 95.75 232 ASP A O 1
ATOM 1755 N N . LEU A 1 233 ? 18.227 2.188 -30.959 1.00 93.25 233 LEU A N 1
ATOM 1756 C CA . LEU A 1 233 ? 17.552 2.377 -29.672 1.00 93.25 233 LEU A CA 1
ATOM 1757 C C . LEU A 1 233 ? 18.512 2.946 -28.617 1.00 93.25 233 LEU A C 1
ATOM 1759 O O . LEU A 1 233 ? 18.156 3.882 -27.902 1.00 93.25 233 LEU A O 1
ATOM 1763 N N . LEU A 1 234 ? 19.743 2.431 -28.543 1.00 93.38 234 LEU A N 1
ATOM 1764 C CA . LEU A 1 234 ? 20.777 2.939 -27.635 1.00 93.38 234 LEU A CA 1
ATOM 1765 C C . LEU A 1 234 ? 21.197 4.368 -27.992 1.00 93.38 234 LEU A C 1
ATOM 1767 O O . LEU A 1 234 ? 21.332 5.199 -27.095 1.00 93.38 234 LEU A O 1
ATOM 1771 N N . ALA A 1 235 ? 21.357 4.668 -29.285 1.00 93.44 235 ALA A N 1
ATOM 1772 C CA . ALA A 1 235 ? 21.637 6.025 -29.745 1.00 93.44 235 ALA A CA 1
ATOM 1773 C C . ALA A 1 235 ? 20.507 6.989 -29.359 1.00 93.44 235 ALA A C 1
ATOM 1775 O O . ALA A 1 235 ? 20.774 8.104 -28.914 1.00 93.44 235 ALA A O 1
ATOM 1776 N N . LYS A 1 236 ? 19.245 6.546 -29.452 1.00 92.56 236 LYS A N 1
ATOM 1777 C CA . LYS A 1 236 ? 18.106 7.364 -29.035 1.00 92.56 236 LYS A CA 1
ATOM 1778 C C . LYS A 1 236 ? 18.080 7.603 -27.528 1.00 92.56 236 LYS A C 1
ATOM 1780 O O . LYS A 1 236 ? 17.787 8.717 -27.108 1.00 92.56 236 LYS A O 1
ATOM 1785 N N . VAL A 1 237 ? 18.425 6.602 -26.715 1.00 89.50 237 VAL A N 1
ATOM 1786 C CA . VAL A 1 237 ? 18.574 6.779 -25.259 1.00 89.50 237 VAL A CA 1
ATOM 1787 C C . VAL A 1 237 ? 19.645 7.827 -24.943 1.00 89.50 237 VAL A C 1
ATOM 1789 O O . VAL A 1 237 ? 19.413 8.690 -24.103 1.00 89.50 237 VAL A O 1
ATOM 1792 N N . ASP A 1 238 ? 20.779 7.803 -25.641 1.00 91.69 238 ASP A N 1
ATOM 1793 C CA . ASP A 1 238 ? 21.840 8.805 -25.463 1.00 91.69 238 ASP A CA 1
ATOM 1794 C C . ASP A 1 238 ? 21.421 10.217 -25.882 1.00 91.69 238 ASP A C 1
ATOM 1796 O O . ASP A 1 238 ? 21.923 11.194 -25.335 1.00 91.69 238 ASP A O 1
ATOM 1800 N N . GLU A 1 239 ? 20.513 10.327 -26.851 1.00 91.81 239 GLU A N 1
ATOM 1801 C CA . GLU A 1 239 ? 19.974 11.603 -27.317 1.00 91.81 239 GLU A CA 1
ATOM 1802 C C . GLU A 1 239 ? 19.023 12.233 -26.287 1.00 91.81 239 GLU A C 1
ATOM 1804 O O . GLU A 1 239 ? 19.038 13.449 -26.100 1.00 91.81 239 GLU A O 1
ATOM 1809 N N . VAL A 1 240 ? 18.186 11.421 -25.628 1.00 85.44 240 VAL A N 1
ATOM 1810 C CA . VAL A 1 240 ? 17.100 11.917 -24.759 1.00 85.44 240 VAL A CA 1
ATOM 1811 C C . VAL A 1 240 ? 17.439 11.907 -23.267 1.00 85.44 240 VAL A C 1
ATOM 1813 O O . VAL A 1 240 ? 16.791 12.610 -22.492 1.00 85.44 240 VAL A O 1
ATOM 1816 N N . CYS A 1 241 ? 18.437 11.132 -22.836 1.00 85.50 241 CYS A N 1
ATOM 1817 C CA . CYS A 1 241 ? 18.832 11.025 -21.433 1.00 85.50 241 CYS A CA 1
ATOM 1818 C C . CYS A 1 241 ? 20.147 11.757 -21.143 1.00 85.50 241 CYS A C 1
ATOM 1820 O O . CYS A 1 241 ? 21.090 11.740 -21.926 1.00 85.50 241 CYS A O 1
ATOM 1822 N N . SER A 1 242 ? 20.239 12.349 -19.951 1.00 87.50 242 SER A N 1
ATOM 1823 C CA . SER A 1 242 ? 21.496 12.865 -19.399 1.00 87.50 242 SER A CA 1
ATOM 1824 C C . SER A 1 242 ? 22.008 11.937 -18.301 1.00 87.50 242 SER A C 1
ATOM 1826 O O . SER A 1 242 ? 21.241 11.515 -17.438 1.00 87.50 242 SER A O 1
ATOM 1828 N N . PHE A 1 243 ? 23.311 11.653 -18.312 1.00 90.19 243 PHE A N 1
ATOM 1829 C CA . PHE A 1 243 ? 23.972 10.780 -17.339 1.00 90.19 243 PHE A CA 1
ATOM 1830 C C . PHE A 1 243 ? 25.032 11.559 -16.560 1.00 90.19 243 PHE A C 1
ATOM 1832 O O . PHE A 1 243 ? 25.766 12.363 -17.134 1.00 90.19 243 PHE A O 1
ATOM 1839 N N . ARG A 1 244 ? 25.151 11.298 -15.257 1.00 91.75 244 ARG A N 1
ATOM 1840 C CA . ARG A 1 244 ? 26.160 11.909 -14.378 1.00 91.75 244 ARG A CA 1
ATOM 1841 C C . ARG A 1 244 ? 27.560 11.375 -14.660 1.00 91.75 244 ARG A C 1
ATOM 1843 O O . ARG A 1 244 ? 28.532 12.089 -14.433 1.00 91.75 244 ARG A O 1
ATOM 1850 N N . SER A 1 245 ? 27.671 10.131 -15.132 1.00 94.00 245 SER A N 1
ATOM 1851 C CA . SER A 1 245 ? 28.948 9.528 -15.518 1.00 94.00 245 SER A CA 1
ATOM 1852 C C . SER A 1 245 ? 28.790 8.397 -16.550 1.00 94.00 245 SER A C 1
ATOM 1854 O O . SER A 1 245 ? 27.696 7.835 -16.696 1.00 94.00 245 SER A O 1
ATOM 1856 N N . PRO A 1 246 ? 29.873 8.009 -17.252 1.00 93.62 246 PRO A N 1
ATOM 1857 C CA . PRO A 1 246 ? 29.875 6.844 -18.141 1.00 93.62 246 PRO A CA 1
ATOM 1858 C C . PRO A 1 246 ? 29.515 5.529 -17.432 1.00 93.62 246 PRO A C 1
ATOM 1860 O O . PRO A 1 246 ? 28.896 4.642 -18.028 1.00 93.62 246 PRO A O 1
ATOM 1863 N N . GLU A 1 247 ? 29.869 5.393 -16.153 1.00 94.06 247 GLU A N 1
ATOM 1864 C CA . GLU A 1 247 ? 29.538 4.226 -15.333 1.00 94.06 247 GLU A CA 1
ATOM 1865 C C . GLU A 1 247 ? 28.042 4.174 -15.021 1.00 94.06 247 GLU A C 1
ATOM 1867 O O . GLU A 1 247 ? 27.448 3.099 -15.088 1.00 94.06 247 GLU A O 1
ATOM 1872 N N . GLU A 1 248 ? 27.418 5.316 -14.706 1.00 91.69 248 GLU A N 1
ATOM 1873 C CA . GLU A 1 248 ? 25.963 5.394 -14.520 1.00 91.69 248 GLU A CA 1
ATOM 1874 C C . GLU A 1 248 ? 25.241 5.025 -15.816 1.00 91.69 248 GLU A C 1
ATOM 1876 O O . GLU A 1 248 ? 24.370 4.155 -15.799 1.00 91.69 248 GLU A O 1
ATOM 1881 N N . ARG A 1 249 ? 25.668 5.602 -16.948 1.00 93.44 249 ARG A N 1
ATOM 1882 C CA . ARG A 1 249 ? 25.137 5.258 -18.271 1.00 93.44 249 ARG A CA 1
ATOM 1883 C C . ARG A 1 249 ? 25.209 3.753 -18.521 1.00 93.44 249 ARG A C 1
ATOM 1885 O O . ARG A 1 249 ? 24.207 3.131 -18.862 1.00 93.44 249 ARG A O 1
ATOM 1892 N N . SER A 1 250 ? 26.383 3.158 -18.318 1.00 93.69 250 SER A N 1
ATOM 1893 C CA . SER A 1 250 ? 26.598 1.726 -18.552 1.00 93.69 250 SER A CA 1
ATOM 1894 C C . SER A 1 250 ? 25.700 0.859 -17.666 1.00 93.69 250 SER A C 1
ATOM 1896 O O . SER A 1 250 ? 25.126 -0.115 -18.149 1.00 93.69 250 SER A O 1
ATOM 1898 N N . LYS A 1 251 ? 25.522 1.233 -16.391 1.00 90.94 251 LYS A N 1
ATOM 1899 C CA . LYS A 1 251 ? 24.626 0.535 -15.455 1.00 90.94 251 LYS A CA 1
ATOM 1900 C C . LYS A 1 251 ? 23.158 0.634 -15.872 1.00 90.94 251 LYS A C 1
ATOM 1902 O O . LYS A 1 251 ? 22.473 -0.385 -15.878 1.00 90.94 251 LYS A O 1
ATOM 1907 N N . ILE A 1 252 ? 22.687 1.823 -16.250 1.00 90.50 252 ILE A N 1
ATOM 1908 C CA . ILE A 1 252 ? 21.299 2.034 -16.691 1.00 90.50 252 ILE A CA 1
ATOM 1909 C C . ILE A 1 252 ? 21.015 1.214 -17.951 1.00 90.50 252 ILE A C 1
ATOM 1911 O O . ILE A 1 252 ? 20.043 0.464 -17.989 1.00 90.50 252 ILE A O 1
ATOM 1915 N N . LEU A 1 253 ? 21.892 1.286 -18.956 1.00 92.44 253 LEU A N 1
ATOM 1916 C CA . LEU A 1 253 ? 21.720 0.532 -20.198 1.00 92.44 253 LEU A CA 1
ATOM 1917 C C . LEU A 1 253 ? 21.769 -0.981 -19.972 1.00 92.44 253 LEU A C 1
ATOM 1919 O O . LEU A 1 253 ? 20.996 -1.708 -20.590 1.00 92.44 253 LEU A O 1
ATOM 1923 N N . ALA A 1 254 ? 22.631 -1.462 -19.071 1.00 92.50 254 ALA A N 1
ATOM 1924 C CA . ALA A 1 254 ? 22.640 -2.869 -18.678 1.00 92.50 254 ALA A CA 1
ATOM 1925 C C . ALA A 1 254 ? 21.305 -3.289 -18.036 1.00 92.50 254 ALA A C 1
ATOM 1927 O O . ALA A 1 254 ? 20.796 -4.362 -18.352 1.00 92.50 254 ALA A O 1
ATOM 1928 N N . GLY A 1 255 ? 20.705 -2.433 -17.203 1.00 92.62 255 GLY A N 1
ATOM 1929 C CA . GLY A 1 255 ? 19.371 -2.651 -16.637 1.00 92.62 255 GLY A CA 1
ATOM 1930 C C . GLY A 1 255 ? 18.271 -2.717 -17.702 1.00 92.62 255 GLY A C 1
ATOM 1931 O O . GLY A 1 255 ? 17.483 -3.658 -17.699 1.00 92.62 255 GLY A O 1
ATOM 1932 N N . LEU A 1 256 ? 18.241 -1.770 -18.649 1.00 92.12 256 LEU A N 1
ATOM 1933 C CA . LEU A 1 256 ? 17.256 -1.755 -19.747 1.00 92.12 256 LEU A CA 1
ATOM 1934 C C . LEU A 1 256 ? 17.380 -2.991 -20.652 1.00 92.12 256 LEU A C 1
ATOM 1936 O O . LEU A 1 256 ? 16.371 -3.569 -21.058 1.00 92.12 256 LEU A O 1
ATOM 1940 N N . LYS A 1 257 ? 18.614 -3.441 -20.915 1.00 93.81 257 LYS A N 1
ATOM 1941 C CA . LYS A 1 257 ? 18.880 -4.694 -21.635 1.00 93.81 257 LYS A CA 1
ATOM 1942 C C . LYS A 1 257 ? 18.415 -5.915 -20.854 1.00 93.81 257 LYS A C 1
ATOM 1944 O O . LYS A 1 257 ? 17.769 -6.779 -21.432 1.00 93.81 257 LYS A O 1
ATOM 1949 N N . TRP A 1 258 ? 18.708 -5.976 -19.556 1.00 94.69 258 TRP A N 1
ATOM 1950 C CA . TRP A 1 258 ? 18.264 -7.064 -18.680 1.00 94.69 258 TRP A CA 1
ATOM 1951 C C . TRP A 1 258 ? 16.735 -7.170 -18.610 1.00 94.69 258 TRP A C 1
ATOM 1953 O O . TRP A 1 258 ? 16.202 -8.273 -18.587 1.00 94.69 258 TRP A O 1
ATOM 1963 N N . MET A 1 259 ? 16.025 -6.038 -18.664 1.00 93.31 259 MET A N 1
ATOM 1964 C CA . MET A 1 259 ? 14.562 -6.013 -18.771 1.00 93.31 259 MET A CA 1
ATOM 1965 C C . MET A 1 259 ? 14.032 -6.555 -20.113 1.00 93.31 259 MET A C 1
ATOM 1967 O O . MET A 1 259 ? 12.841 -6.839 -20.231 1.00 93.31 259 MET A O 1
ATOM 1971 N N . GLY A 1 260 ? 14.899 -6.706 -21.119 1.00 93.56 260 GLY A N 1
ATOM 1972 C CA . GLY A 1 260 ? 14.548 -7.166 -22.461 1.00 93.56 260 GLY A CA 1
ATOM 1973 C C . GLY A 1 260 ? 14.043 -6.060 -23.391 1.00 93.56 260 GLY A C 1
ATOM 1974 O O . GLY A 1 260 ? 13.604 -6.368 -24.495 1.00 93.56 260 GLY A O 1
ATOM 1975 N N . LEU A 1 261 ? 14.125 -4.780 -23.004 1.00 92.81 261 LEU A N 1
ATOM 1976 C CA . LEU A 1 261 ? 13.460 -3.672 -23.716 1.00 92.81 261 LEU A CA 1
ATOM 1977 C C . LEU A 1 261 ? 14.015 -3.393 -25.119 1.00 92.81 261 LEU A C 1
ATOM 1979 O O . LEU A 1 261 ? 13.347 -2.762 -25.932 1.00 92.81 261 LEU A O 1
ATOM 1983 N N . PHE A 1 262 ? 15.222 -3.870 -25.418 1.00 94.44 262 PHE A N 1
ATOM 1984 C CA . PHE A 1 262 ? 15.837 -3.769 -26.748 1.00 94.44 262 PHE A CA 1
ATOM 1985 C C . PHE A 1 262 ? 15.844 -5.108 -27.499 1.00 94.44 262 PHE A C 1
ATOM 1987 O O . PHE A 1 262 ? 16.474 -5.221 -28.547 1.00 94.44 262 PHE A O 1
ATOM 1994 N N . SER A 1 263 ? 15.191 -6.135 -26.948 1.00 94.94 263 SER A N 1
ATOM 1995 C CA . SER A 1 263 ? 15.208 -7.489 -27.496 1.00 94.94 263 SER A CA 1
ATOM 1996 C C . SER A 1 263 ? 14.162 -7.693 -28.590 1.00 94.94 263 SER A C 1
ATOM 1998 O O . SER A 1 263 ? 13.163 -6.981 -28.688 1.00 94.94 263 SER A O 1
ATOM 2000 N N . ASP A 1 264 ? 14.376 -8.737 -29.381 1.00 95.31 264 ASP A N 1
ATOM 2001 C CA . ASP A 1 264 ? 13.437 -9.200 -30.400 1.00 95.31 264 ASP A CA 1
ATOM 2002 C C . ASP A 1 264 ? 12.420 -10.224 -29.867 1.00 95.31 264 ASP A C 1
ATOM 2004 O O . ASP A 1 264 ? 11.708 -10.864 -30.648 1.00 95.31 264 ASP A O 1
ATOM 2008 N N . GLU A 1 265 ? 12.341 -10.380 -28.544 1.00 94.81 265 GLU A N 1
ATOM 2009 C CA . GLU A 1 265 ? 11.332 -11.208 -27.895 1.00 94.81 265 GLU A CA 1
ATOM 2010 C C . GLU A 1 265 ? 9.947 -10.572 -28.017 1.00 94.81 265 GLU A C 1
ATOM 2012 O O . GLU A 1 265 ? 9.783 -9.351 -27.917 1.00 94.81 265 GLU A O 1
ATOM 2017 N N . VAL A 1 266 ? 8.938 -11.419 -28.229 1.00 95.00 266 VAL A N 1
ATOM 2018 C CA . VAL A 1 266 ? 7.538 -10.994 -28.300 1.00 95.00 266 VAL A CA 1
ATOM 2019 C C . VAL A 1 266 ? 7.076 -10.568 -26.908 1.00 95.00 266 VAL A C 1
ATOM 2021 O O . VAL A 1 266 ? 7.145 -11.346 -25.956 1.00 95.00 266 VAL A O 1
ATOM 2024 N N . ALA A 1 267 ? 6.590 -9.335 -26.793 1.00 93.00 267 ALA A N 1
ATOM 2025 C CA . ALA A 1 267 ? 6.077 -8.791 -25.549 1.00 93.00 267 ALA A CA 1
ATOM 2026 C C . ALA A 1 267 ? 4.690 -9.366 -25.228 1.00 93.00 267 ALA A C 1
ATOM 2028 O O . ALA A 1 267 ? 3.833 -9.519 -26.103 1.00 93.00 267 ALA A O 1
ATOM 2029 N N . ALA A 1 268 ? 4.441 -9.628 -23.944 1.00 93.50 268 ALA A N 1
ATOM 2030 C CA . ALA A 1 268 ? 3.104 -9.925 -23.439 1.00 93.50 268 ALA A CA 1
ATOM 2031 C C . ALA A 1 268 ? 2.304 -8.618 -23.328 1.00 93.50 268 ALA A C 1
ATOM 2033 O O . ALA A 1 268 ? 2.241 -8.004 -22.265 1.00 93.50 268 ALA A O 1
ATOM 2034 N N . VAL A 1 269 ? 1.756 -8.164 -24.456 1.00 90.81 269 VAL A N 1
ATOM 2035 C CA . VAL A 1 269 ? 1.065 -6.874 -24.561 1.00 90.81 269 VAL A CA 1
ATOM 2036 C C . VAL A 1 269 ? -0.141 -6.800 -23.622 1.00 90.81 269 VAL A C 1
ATOM 2038 O O . VAL A 1 269 ? -0.964 -7.714 -23.552 1.00 90.81 269 VAL A O 1
ATOM 2041 N N . ARG A 1 270 ? -0.226 -5.683 -22.896 1.00 90.69 270 ARG A N 1
ATOM 2042 C CA . ARG A 1 270 ? -1.344 -5.289 -22.030 1.00 90.69 270 ARG A CA 1
ATOM 2043 C C . ARG A 1 270 ? -1.946 -3.968 -22.522 1.00 90.69 270 ARG A C 1
ATOM 2045 O O . ARG A 1 270 ? -1.515 -3.421 -23.533 1.00 90.69 270 ARG A O 1
ATOM 2052 N N . ASP A 1 271 ? -2.920 -3.447 -21.782 1.00 86.44 271 ASP A N 1
ATOM 2053 C CA . ASP A 1 271 ? -3.734 -2.283 -22.163 1.00 86.44 271 ASP A CA 1
ATOM 2054 C C . ASP A 1 271 ? -2.918 -1.015 -22.488 1.00 86.44 271 ASP A C 1
ATOM 2056 O O . ASP A 1 271 ? -3.332 -0.198 -23.314 1.00 86.44 271 ASP A O 1
ATOM 2060 N N . SER A 1 272 ? -1.747 -0.847 -21.868 1.00 88.25 272 SER A N 1
ATOM 2061 C CA . SER A 1 272 ? -0.832 0.277 -22.095 1.00 88.25 272 SER A CA 1
ATOM 2062 C C . SER A 1 272 ? 0.642 -0.168 -22.105 1.00 88.25 272 SER A C 1
ATOM 2064 O O . SER A 1 272 ? 0.964 -1.278 -21.655 1.00 88.25 272 SER A O 1
ATOM 2066 N N . PRO A 1 273 ? 1.578 0.685 -22.574 1.00 87.75 273 PRO A N 1
ATOM 2067 C CA . PRO A 1 273 ? 3.012 0.419 -22.455 1.00 87.75 273 PRO A CA 1
ATOM 2068 C C . PRO A 1 273 ? 3.447 0.199 -21.002 1.00 87.75 273 PRO A C 1
ATOM 2070 O O . PRO A 1 273 ? 4.224 -0.714 -20.725 1.00 87.75 273 PRO A O 1
ATOM 2073 N N . LEU A 1 274 ? 2.895 0.982 -20.068 1.00 87.69 274 LEU A N 1
ATOM 2074 C CA . LEU A 1 274 ? 3.143 0.818 -18.639 1.00 87.69 274 LEU A CA 1
ATOM 2075 C C . LEU A 1 274 ? 2.676 -0.548 -18.128 1.00 87.69 274 LEU A C 1
ATOM 2077 O O . LEU A 1 274 ? 3.406 -1.205 -17.388 1.00 87.69 274 LEU A O 1
ATOM 2081 N N . ASP A 1 275 ? 1.478 -0.987 -18.509 1.00 88.62 275 ASP A N 1
ATOM 2082 C CA . ASP A 1 275 ? 0.948 -2.286 -18.080 1.00 88.62 275 ASP A CA 1
ATOM 2083 C C . ASP A 1 275 ? 1.754 -3.441 -18.693 1.00 88.62 275 ASP A C 1
ATOM 2085 O O . ASP A 1 275 ? 2.011 -4.444 -18.028 1.00 88.62 275 ASP A O 1
ATOM 2089 N N . THR A 1 276 ? 2.222 -3.270 -19.933 1.00 90.19 276 THR A N 1
ATOM 2090 C CA . THR A 1 276 ? 3.080 -4.241 -20.631 1.00 90.19 276 THR A CA 1
ATOM 2091 C C . THR A 1 276 ? 4.441 -4.362 -19.937 1.00 90.19 276 THR A C 1
ATOM 2093 O O . THR A 1 276 ? 4.916 -5.467 -19.680 1.00 90.19 276 THR A O 1
ATOM 2096 N N . LEU A 1 277 ? 5.052 -3.233 -19.557 1.00 91.12 277 LEU A N 1
ATOM 2097 C CA . LEU A 1 277 ? 6.283 -3.209 -18.761 1.00 91.12 277 LEU A CA 1
ATOM 2098 C C . LEU A 1 277 ? 6.068 -3.785 -17.358 1.00 91.12 277 LEU A C 1
ATOM 2100 O O . LEU A 1 277 ? 6.918 -4.519 -16.863 1.00 91.12 277 LEU A O 1
ATOM 2104 N N . SER A 1 278 ? 4.932 -3.484 -16.729 1.00 91.44 278 SER A N 1
ATOM 2105 C CA . SER A 1 278 ? 4.587 -4.000 -15.402 1.00 91.44 278 SER A CA 1
ATOM 2106 C C . SER A 1 278 ? 4.513 -5.527 -15.399 1.00 91.44 278 SER A C 1
ATOM 2108 O O . SER A 1 278 ? 5.050 -6.144 -14.488 1.00 91.44 278 SER A O 1
ATOM 2110 N N . ASP A 1 279 ? 3.912 -6.139 -16.427 1.00 91.19 279 ASP A N 1
ATOM 2111 C CA . ASP A 1 279 ? 3.847 -7.602 -16.592 1.00 91.19 279 ASP A CA 1
ATOM 2112 C C . ASP A 1 279 ? 5.236 -8.231 -16.792 1.00 91.19 279 ASP A C 1
ATOM 2114 O O . ASP A 1 279 ? 5.535 -9.291 -16.244 1.00 91.19 279 ASP A O 1
ATOM 2118 N N . GLN A 1 280 ? 6.112 -7.562 -17.546 1.00 93.19 280 GLN A N 1
ATOM 2119 C CA . GLN A 1 280 ? 7.494 -8.007 -17.739 1.00 93.19 280 GLN A CA 1
ATOM 2120 C C . GLN A 1 280 ? 8.301 -7.941 -16.443 1.00 93.19 280 GLN A C 1
ATOM 2122 O O . GLN A 1 280 ? 9.012 -8.881 -16.087 1.00 93.19 280 GLN A O 1
ATOM 2127 N N . LEU A 1 281 ? 8.176 -6.833 -15.721 1.00 92.62 281 LEU A N 1
ATOM 2128 C CA . LEU A 1 281 ? 8.850 -6.630 -14.450 1.00 92.62 281 LEU A CA 1
ATOM 2129 C C . LEU A 1 281 ? 8.319 -7.563 -13.363 1.00 92.62 281 LEU A C 1
ATOM 2131 O O . LEU A 1 281 ? 9.115 -8.044 -12.567 1.00 92.62 281 LEU A O 1
ATOM 2135 N N . ASP A 1 282 ? 7.028 -7.892 -13.356 1.00 91.25 282 ASP A N 1
ATOM 2136 C CA . ASP A 1 282 ? 6.466 -8.884 -12.434 1.00 91.25 282 ASP A CA 1
ATOM 2137 C C . ASP A 1 282 ? 7.173 -10.242 -12.576 1.00 91.25 282 ASP A C 1
ATOM 2139 O O . ASP A 1 282 ? 7.556 -10.862 -11.586 1.00 91.25 282 ASP A O 1
ATOM 2143 N N . LYS A 1 283 ? 7.470 -10.663 -13.813 1.00 90.62 283 LYS A N 1
ATOM 2144 C CA . LYS A 1 283 ? 8.223 -11.901 -14.076 1.00 90.62 283 LYS A CA 1
ATOM 2145 C C . LYS A 1 283 ? 9.661 -11.804 -13.571 1.00 90.62 283 LYS A C 1
ATOM 2147 O O . LYS A 1 283 ? 10.124 -12.699 -12.868 1.00 90.62 283 LYS A O 1
ATOM 2152 N N . LEU A 1 284 ? 10.358 -10.722 -13.920 1.00 92.69 284 LEU A N 1
ATOM 2153 C CA . LEU A 1 284 ? 11.791 -10.551 -13.648 1.00 92.69 284 LEU A CA 1
ATOM 2154 C C . LEU A 1 284 ? 12.113 -10.241 -12.178 1.00 92.69 284 LEU A C 1
ATOM 2156 O O . LEU A 1 284 ? 13.178 -10.605 -11.682 1.00 92.69 284 LEU A O 1
ATOM 2160 N N . CYS A 1 285 ? 11.203 -9.560 -11.488 1.00 93.19 285 CYS A N 1
ATOM 2161 C CA . CYS A 1 285 ? 11.364 -9.053 -10.127 1.00 93.19 285 CYS A CA 1
ATOM 2162 C C . CYS A 1 285 ? 10.419 -9.756 -9.136 1.00 93.19 285 CYS A C 1
ATOM 2164 O O . CYS A 1 285 ? 10.087 -9.184 -8.097 1.00 93.19 285 CYS A O 1
ATOM 2166 N N . SER A 1 286 ? 9.994 -10.985 -9.432 1.00 91.50 286 SER A N 1
ATOM 2167 C CA . SER A 1 286 ? 9.222 -11.813 -8.501 1.00 91.50 286 SER A CA 1
ATOM 2168 C C . SER A 1 286 ? 10.115 -12.458 -7.440 1.00 91.50 286 SER A C 1
ATOM 2170 O O . SER A 1 286 ? 11.246 -12.889 -7.703 1.00 91.50 286 SER A O 1
ATOM 2172 N N . PHE A 1 287 ? 9.586 -12.554 -6.221 1.00 92.38 287 PHE A N 1
ATOM 2173 C CA . PHE A 1 287 ? 10.193 -13.367 -5.172 1.00 92.38 287 PHE A CA 1
ATOM 2174 C C . PHE A 1 287 ? 10.075 -14.854 -5.518 1.00 92.38 287 PHE A C 1
ATOM 2176 O O . PHE A 1 287 ? 9.008 -15.342 -5.888 1.00 92.38 287 PHE A O 1
ATOM 2183 N N . GLN A 1 288 ? 11.183 -15.572 -5.378 1.00 92.50 288 GLN A N 1
ATOM 2184 C CA . GLN A 1 288 ? 11.258 -17.018 -5.543 1.00 92.50 288 GLN A CA 1
ATOM 2185 C C . GLN A 1 288 ? 10.916 -17.732 -4.231 1.00 92.50 288 GLN A C 1
ATOM 2187 O O . GLN A 1 288 ? 10.916 -17.146 -3.146 1.00 92.50 288 GLN A O 1
ATOM 2192 N N . VAL A 1 289 ? 10.632 -19.033 -4.320 1.00 90.81 289 VAL A N 1
ATOM 2193 C CA . VAL A 1 289 ? 10.338 -19.858 -3.142 1.00 90.81 289 VAL A CA 1
ATOM 2194 C C . VAL A 1 289 ? 11.509 -19.809 -2.158 1.00 90.81 289 VAL A C 1
ATOM 2196 O O . VAL A 1 289 ? 12.646 -20.097 -2.519 1.00 90.81 289 VAL A O 1
ATOM 2199 N N . GLY A 1 290 ? 11.212 -19.474 -0.901 1.00 93.44 290 GLY A N 1
ATOM 2200 C CA . GLY A 1 290 ? 12.204 -19.371 0.172 1.00 93.44 290 GLY A CA 1
ATOM 2201 C C . GLY A 1 290 ? 12.852 -17.991 0.310 1.00 93.44 290 GLY A C 1
ATOM 2202 O O . GLY A 1 290 ? 13.522 -17.743 1.310 1.00 93.44 290 GLY A O 1
ATOM 2203 N N . GLU A 1 291 ? 12.629 -17.080 -0.637 1.00 95.56 291 GLU A N 1
ATOM 2204 C CA . GLU A 1 291 ? 13.060 -15.692 -0.501 1.00 95.56 291 GLU A CA 1
ATOM 2205 C C . GLU A 1 291 ? 12.109 -14.895 0.400 1.00 95.56 291 GLU A C 1
ATOM 2207 O O . GLU A 1 291 ? 10.961 -15.283 0.636 1.00 95.56 291 GLU A O 1
ATOM 2212 N N . ARG A 1 292 ? 12.597 -13.760 0.904 1.00 96.00 292 ARG A N 1
ATOM 2213 C CA . ARG A 1 292 ? 11.836 -12.860 1.772 1.00 96.00 292 ARG A CA 1
ATOM 2214 C C . ARG A 1 292 ? 12.068 -11.401 1.404 1.00 96.00 292 ARG A C 1
ATOM 2216 O O . ARG A 1 292 ? 13.146 -11.024 0.940 1.00 96.00 292 ARG A O 1
ATOM 2223 N N . ASP A 1 293 ? 11.049 -10.590 1.637 1.00 97.19 293 ASP A N 1
ATOM 2224 C CA . ASP A 1 293 ? 11.121 -9.140 1.547 1.00 97.19 293 ASP A CA 1
ATOM 2225 C C . ASP A 1 293 ? 11.521 -8.517 2.894 1.00 97.19 293 ASP A C 1
ATOM 2227 O O . ASP A 1 293 ? 11.655 -9.187 3.923 1.00 97.19 293 ASP A O 1
ATOM 2231 N N . LEU A 1 294 ? 11.729 -7.209 2.850 1.00 97.38 294 LEU A N 1
ATOM 2232 C CA . LEU A 1 294 ? 12.065 -6.335 3.955 1.00 97.38 294 LEU A CA 1
ATOM 2233 C C . LEU A 1 294 ? 11.218 -5.068 3.826 1.00 97.38 294 LEU A C 1
ATOM 2235 O O . LEU A 1 294 ? 11.219 -4.416 2.783 1.00 97.38 294 LEU A O 1
ATOM 2239 N N . VAL A 1 295 ? 10.531 -4.694 4.897 1.00 97.75 295 VAL A N 1
ATOM 2240 C CA . VAL A 1 295 ? 10.009 -3.341 5.082 1.00 97.75 295 VAL A CA 1
ATOM 2241 C C . VAL A 1 295 ? 10.970 -2.606 6.002 1.00 97.75 295 VAL A C 1
ATOM 2243 O O . VAL A 1 295 ? 11.179 -3.021 7.143 1.00 97.75 295 VAL A O 1
ATOM 2246 N N . MET A 1 296 ? 11.535 -1.514 5.495 1.00 97.06 296 MET A N 1
ATOM 2247 C CA . MET A 1 296 ? 12.348 -0.585 6.266 1.00 97.06 296 MET A CA 1
ATOM 2248 C C . MET A 1 296 ? 11.645 0.767 6.300 1.00 97.06 296 MET A C 1
ATOM 2250 O O . MET A 1 296 ? 11.465 1.390 5.257 1.00 97.06 296 MET A O 1
ATOM 2254 N N . LEU A 1 297 ? 11.259 1.220 7.488 1.00 97.38 297 LEU A N 1
ATOM 2255 C CA . LEU A 1 297 ? 10.650 2.531 7.709 1.00 97.38 297 LEU A CA 1
ATOM 2256 C C . LEU A 1 297 ? 11.423 3.238 8.816 1.00 97.38 297 LEU A C 1
ATOM 2258 O O . LEU A 1 297 ? 11.615 2.681 9.895 1.00 97.38 297 LEU A O 1
ATOM 2262 N N . GLN A 1 298 ? 11.872 4.460 8.558 1.00 96.06 298 GLN A N 1
ATOM 2263 C CA . GLN A 1 298 ? 12.567 5.269 9.543 1.00 96.06 298 GLN A CA 1
ATOM 2264 C C . GLN A 1 298 ? 12.043 6.698 9.556 1.00 96.06 298 GLN A C 1
ATOM 2266 O O . GLN A 1 298 ? 12.110 7.418 8.558 1.00 96.06 298 GLN A O 1
ATOM 2271 N N . HIS A 1 299 ? 11.631 7.135 10.741 1.00 94.88 299 HIS A N 1
ATOM 2272 C CA . HIS A 1 299 ? 11.511 8.546 11.063 1.00 94.88 299 HIS A CA 1
ATOM 2273 C C . HIS A 1 299 ? 12.802 9.064 11.678 1.00 94.88 299 HIS A C 1
ATOM 2275 O O . HIS A 1 299 ? 13.457 8.378 12.467 1.00 94.88 299 HIS A O 1
ATOM 2281 N N . LYS A 1 300 ? 13.122 10.317 11.371 1.00 92.25 300 LYS A N 1
ATOM 2282 C CA . LYS A 1 300 ? 14.188 11.080 12.007 1.00 92.25 300 LYS A CA 1
ATOM 2283 C C . LYS A 1 300 ? 13.660 12.450 12.411 1.00 92.25 300 LYS A C 1
ATOM 2285 O O . LYS A 1 300 ? 13.243 13.240 11.565 1.00 92.25 300 LYS A O 1
ATOM 2290 N N . PHE A 1 301 ? 13.753 12.742 13.700 1.00 90.50 301 PHE A N 1
ATOM 2291 C CA . PHE A 1 301 ? 13.388 14.011 14.312 1.00 90.50 301 PHE A CA 1
ATOM 2292 C C . PHE A 1 301 ? 14.660 14.696 14.797 1.00 90.50 301 PHE A C 1
ATOM 2294 O O . PHE A 1 301 ? 15.402 14.138 15.603 1.00 90.50 301 PHE A O 1
ATOM 2301 N N . VAL A 1 302 ? 14.931 15.901 14.308 1.00 87.38 302 VAL A N 1
ATOM 2302 C CA . VAL A 1 302 ? 15.991 16.761 14.848 1.00 87.38 302 VAL A CA 1
ATOM 2303 C C . VAL A 1 302 ? 15.309 17.827 15.686 1.00 87.38 302 VAL A C 1
ATOM 2305 O O . VAL A 1 302 ? 14.604 18.671 15.134 1.00 87.38 302 VAL A O 1
ATOM 2308 N N . VAL A 1 303 ? 15.497 17.754 17.001 1.00 86.69 303 VAL A N 1
ATOM 2309 C CA . VAL A 1 303 ? 14.794 18.573 17.992 1.00 86.69 303 VAL A CA 1
ATOM 2310 C C . VAL A 1 303 ? 15.784 19.507 18.666 1.00 86.69 303 VAL A C 1
ATOM 2312 O O . VAL A 1 303 ? 16.844 19.070 19.113 1.00 86.69 303 VAL A O 1
ATOM 2315 N N . GLU A 1 304 ? 15.423 20.781 18.762 1.00 84.31 304 GLU A N 1
ATOM 2316 C CA . GLU A 1 304 ? 16.090 21.757 19.618 1.00 84.31 304 GLU A CA 1
ATOM 2317 C C . GLU A 1 304 ? 15.196 22.042 20.827 1.00 84.31 304 GLU A C 1
ATOM 2319 O O . GLU A 1 304 ? 14.037 22.433 20.684 1.00 84.31 304 GLU A O 1
ATOM 2324 N N . TRP A 1 305 ? 15.708 21.784 22.027 1.00 81.88 305 TRP A N 1
ATOM 2325 C CA . TRP A 1 305 ? 14.986 21.965 23.277 1.00 81.88 305 TRP A CA 1
ATOM 2326 C C . TRP A 1 305 ? 15.092 23.411 23.778 1.00 81.88 305 TRP A C 1
ATOM 2328 O O . TRP A 1 305 ? 15.865 24.227 23.290 1.00 81.88 305 TRP A O 1
ATOM 2338 N N . THR A 1 306 ? 14.288 23.747 24.788 1.00 79.75 306 THR A N 1
ATOM 2339 C CA . THR A 1 306 ? 14.181 25.116 25.331 1.00 79.75 306 THR A CA 1
ATOM 2340 C C . THR A 1 306 ? 15.434 25.554 26.081 1.00 79.75 306 THR A C 1
ATOM 2342 O O . THR A 1 306 ? 15.663 26.745 26.244 1.00 79.75 306 THR A O 1
ATOM 2345 N N . ASP A 1 307 ? 16.239 24.597 26.537 1.00 84.88 307 ASP A N 1
ATOM 2346 C CA . ASP A 1 307 ? 17.555 24.822 27.135 1.00 84.88 307 ASP A CA 1
ATOM 2347 C C . ASP A 1 307 ? 18.679 24.928 26.082 1.00 84.88 307 ASP A C 1
ATOM 2349 O O . ASP A 1 307 ? 19.848 25.057 26.440 1.00 84.88 307 ASP A O 1
ATOM 2353 N N . GLY A 1 308 ? 18.335 24.879 24.787 1.00 82.19 308 GLY A N 1
ATOM 2354 C CA . GLY A 1 308 ? 19.264 24.927 23.659 1.00 82.19 308 GLY A CA 1
ATOM 2355 C C . GLY A 1 308 ? 19.918 23.585 23.315 1.00 82.19 308 GLY A C 1
ATOM 2356 O O . GLY A 1 308 ? 20.710 23.524 22.371 1.00 82.19 308 GLY A O 1
ATOM 2357 N N . THR A 1 309 ? 19.617 22.503 24.044 1.00 85.69 309 THR A N 1
ATOM 2358 C CA . THR A 1 309 ? 20.145 21.172 23.713 1.00 85.69 309 THR A CA 1
ATOM 2359 C C . THR A 1 309 ? 19.538 20.657 22.410 1.00 85.69 309 THR A C 1
ATOM 2361 O O . THR A 1 309 ? 18.382 20.931 22.089 1.00 85.69 309 THR A O 1
ATOM 2364 N N . LYS A 1 310 ? 20.328 19.919 21.623 1.00 87.12 310 LYS A N 1
ATOM 2365 C CA . LYS A 1 310 ? 19.897 19.372 20.331 1.00 87.12 310 LYS A CA 1
ATOM 2366 C C . LYS A 1 310 ? 20.000 17.863 20.350 1.00 87.12 310 LYS A C 1
ATOM 2368 O O . LYS A 1 310 ? 21.098 17.337 20.501 1.00 87.12 310 LYS A O 1
ATOM 2373 N N . ASN A 1 311 ? 18.876 17.197 20.119 1.00 88.44 311 ASN A N 1
ATOM 2374 C CA . ASN A 1 311 ? 18.816 15.743 20.048 1.00 88.44 311 ASN A CA 1
ATOM 2375 C C . ASN A 1 311 ? 18.372 15.313 18.654 1.00 88.44 311 ASN A C 1
ATOM 2377 O O . ASN A 1 311 ? 17.539 15.963 18.016 1.00 88.44 311 ASN A O 1
ATOM 2381 N N . THR A 1 312 ? 18.904 14.183 18.196 1.00 90.62 312 THR A N 1
ATOM 2382 C CA . THR A 1 312 ? 18.349 13.475 17.042 1.00 90.62 312 THR A CA 1
ATOM 2383 C C . THR A 1 312 ? 17.667 12.214 17.539 1.00 90.62 312 THR A C 1
ATOM 2385 O O . THR A 1 312 ? 18.321 11.340 18.091 1.00 90.62 312 THR A O 1
ATOM 2388 N N . ILE A 1 313 ? 16.358 12.120 17.339 1.00 92.25 313 ILE A N 1
ATOM 2389 C CA . ILE A 1 313 ? 15.568 10.936 17.671 1.00 92.25 313 ILE A CA 1
ATOM 2390 C C . ILE A 1 313 ? 15.278 10.204 16.365 1.00 92.25 313 ILE A C 1
ATOM 2392 O O . ILE A 1 313 ? 14.868 10.812 15.378 1.00 92.25 313 ILE A O 1
ATOM 2396 N N . THR A 1 314 ? 15.498 8.899 16.347 1.00 94.88 314 THR A N 1
ATOM 2397 C CA . THR A 1 314 ? 15.096 8.017 15.249 1.00 94.88 314 THR A CA 1
ATOM 2398 C C . THR A 1 314 ? 14.016 7.071 15.739 1.00 94.88 314 THR A C 1
ATOM 2400 O O . THR A 1 314 ? 14.045 6.682 16.899 1.00 94.88 314 THR A O 1
ATOM 2403 N N . SER A 1 315 ? 13.078 6.709 14.870 1.00 96.25 315 SER A N 1
ATOM 2404 C CA . SER A 1 315 ? 12.067 5.677 15.114 1.00 96.25 315 SER A CA 1
ATOM 2405 C C . SER A 1 315 ? 12.115 4.730 13.922 1.00 96.25 315 SER A C 1
ATOM 2407 O O . SER A 1 315 ? 11.898 5.184 12.801 1.00 96.25 315 SER A O 1
ATOM 2409 N N . THR A 1 316 ? 12.508 3.470 14.125 1.00 97.62 316 THR A N 1
ATOM 2410 C CA . THR A 1 316 ? 12.888 2.558 13.028 1.00 97.62 316 THR A CA 1
ATOM 2411 C C . THR A 1 316 ? 12.142 1.230 13.092 1.00 97.62 316 THR A C 1
ATOM 2413 O O . THR A 1 316 ? 12.203 0.535 14.103 1.00 97.62 316 THR A O 1
ATOM 2416 N N . LEU A 1 317 ? 11.488 0.855 11.996 1.00 98.12 317 LEU A N 1
ATOM 2417 C CA . LEU A 1 317 ? 10.909 -0.461 11.748 1.00 98.12 317 LEU A CA 1
ATOM 2418 C C . LEU A 1 317 ? 11.796 -1.191 10.748 1.00 98.12 317 LEU A C 1
ATOM 2420 O O . LEU A 1 317 ? 11.940 -0.750 9.611 1.00 98.12 317 LEU A O 1
ATOM 2424 N N . GLU A 1 318 ? 12.327 -2.327 11.182 1.00 97.81 318 GLU A N 1
ATOM 2425 C CA . GLU A 1 318 ? 12.968 -3.326 10.337 1.00 97.81 318 GLU A CA 1
ATOM 2426 C C . GLU A 1 318 ? 12.130 -4.602 10.432 1.00 97.81 318 GLU A C 1
ATOM 2428 O O . GLU A 1 318 ? 12.108 -5.274 11.466 1.00 97.81 318 GLU A O 1
ATOM 2433 N N . LEU A 1 319 ? 11.383 -4.910 9.374 1.00 97.94 319 LEU A N 1
ATOM 2434 C CA . LEU A 1 319 ? 10.486 -6.059 9.344 1.00 97.94 319 LEU A CA 1
ATOM 2435 C C . LEU A 1 319 ? 10.828 -6.957 8.164 1.00 97.94 319 LEU A C 1
ATOM 2437 O O . LEU A 1 319 ? 10.668 -6.561 7.014 1.00 97.94 319 LEU A O 1
ATOM 2441 N N . PHE A 1 320 ? 11.245 -8.185 8.454 1.00 97.69 320 PHE A N 1
ATOM 2442 C CA . PHE A 1 320 ? 11.482 -9.209 7.442 1.00 97.69 320 PHE A CA 1
ATOM 2443 C C . PHE A 1 320 ? 10.234 -10.055 7.204 1.00 97.69 320 PHE A C 1
ATOM 2445 O O . PHE A 1 320 ? 9.507 -10.390 8.144 1.00 97.69 320 PHE A O 1
ATOM 2452 N N . GLY A 1 321 ? 10.022 -10.432 5.945 1.00 95.75 321 GLY A N 1
ATOM 2453 C CA . GLY A 1 321 ? 9.038 -11.436 5.578 1.00 95.75 321 GLY A CA 1
ATOM 2454 C C . GLY A 1 321 ? 9.428 -12.818 6.090 1.00 95.75 321 GLY A C 1
ATOM 2455 O O . GLY A 1 321 ? 10.600 -13.118 6.343 1.00 95.75 321 GLY A O 1
ATOM 2456 N N . GLU A 1 322 ? 8.427 -13.677 6.222 1.00 93.50 322 GLU A N 1
ATOM 2457 C CA . GLU A 1 322 ? 8.599 -15.067 6.626 1.00 93.50 322 GLU A CA 1
ATOM 2458 C C . GLU A 1 322 ? 8.669 -15.940 5.359 1.00 93.50 322 GLU A C 1
ATOM 2460 O O . GLU A 1 322 ? 7.688 -15.988 4.613 1.00 93.50 322 GLU A O 1
ATOM 2465 N N . PRO A 1 323 ? 9.788 -16.639 5.074 1.00 91.88 323 PRO A N 1
ATOM 2466 C CA . PRO A 1 323 ? 9.867 -17.552 3.934 1.00 91.88 323 PRO A CA 1
ATOM 2467 C C . PRO A 1 323 ? 8.748 -18.602 3.960 1.00 91.88 323 PRO A C 1
ATOM 2469 O O . PRO A 1 323 ? 8.589 -19.328 4.939 1.00 91.88 323 PRO A O 1
ATOM 2472 N N . GLY A 1 324 ? 7.954 -18.677 2.888 1.00 85.44 324 GLY A N 1
ATOM 2473 C CA . GLY A 1 324 ? 6.770 -19.550 2.814 1.00 85.44 324 GLY A CA 1
ATOM 2474 C C . GLY A 1 324 ? 5.568 -19.087 3.655 1.00 85.44 324 GLY A C 1
ATOM 2475 O O . GLY A 1 324 ? 4.526 -19.740 3.638 1.00 85.44 324 GLY A O 1
ATOM 2476 N N . GLY A 1 325 ? 5.703 -17.970 4.371 1.00 89.19 325 GLY A N 1
ATOM 2477 C CA . GLY A 1 325 ? 4.662 -17.302 5.142 1.00 89.19 325 GLY A CA 1
ATOM 2478 C C . GLY A 1 325 ? 4.233 -15.981 4.502 1.00 89.19 325 GLY A C 1
ATOM 2479 O O . GLY A 1 325 ? 4.205 -15.832 3.279 1.00 89.19 325 GLY A O 1
ATOM 2480 N N . CYS A 1 326 ? 3.851 -15.018 5.340 1.00 91.31 326 CYS A N 1
ATOM 2481 C CA . CYS A 1 326 ? 3.498 -13.678 4.880 1.00 91.31 326 CYS A CA 1
ATOM 2482 C C . CYS A 1 326 ? 4.760 -12.834 4.658 1.00 91.31 326 CYS A C 1
ATOM 2484 O O . CYS A 1 326 ? 5.664 -12.815 5.497 1.00 91.31 326 CYS A O 1
ATOM 2486 N N . SER A 1 327 ? 4.781 -12.085 3.556 1.00 95.88 327 SER A N 1
ATOM 2487 C CA . SER A 1 327 ? 5.764 -11.029 3.320 1.00 95.88 327 SER A CA 1
ATOM 2488 C C . SER A 1 327 ? 5.636 -9.928 4.381 1.00 95.88 327 SER A C 1
ATOM 2490 O O . SER A 1 327 ? 4.553 -9.722 4.941 1.00 95.88 327 SER A O 1
ATOM 2492 N N . ALA A 1 328 ? 6.722 -9.210 4.665 1.00 97.12 328 ALA A N 1
ATOM 2493 C CA . ALA A 1 328 ? 6.724 -8.053 5.552 1.00 97.12 328 ALA A CA 1
ATOM 2494 C C . ALA A 1 328 ? 5.717 -7.006 5.078 1.00 97.12 328 ALA A C 1
ATOM 2496 O O . ALA A 1 328 ? 4.947 -6.504 5.893 1.00 97.12 328 ALA A O 1
ATOM 2497 N N . MET A 1 329 ? 5.670 -6.741 3.767 1.00 95.69 329 MET A N 1
ATOM 2498 C CA . MET A 1 329 ? 4.718 -5.812 3.157 1.00 95.69 329 MET A CA 1
ATOM 2499 C C . MET A 1 329 ? 3.264 -6.255 3.361 1.00 95.69 329 MET A C 1
ATOM 2501 O O . MET A 1 329 ? 2.429 -5.470 3.808 1.00 95.69 329 MET A O 1
ATOM 2505 N N . ALA A 1 330 ? 2.941 -7.523 3.080 1.00 95.50 330 ALA A N 1
ATOM 2506 C CA . ALA A 1 330 ? 1.584 -8.027 3.289 1.00 95.50 330 ALA A CA 1
ATOM 2507 C C . ALA A 1 330 ? 1.190 -7.994 4.767 1.00 95.50 330 ALA A C 1
ATOM 2509 O O . ALA A 1 330 ? 0.057 -7.640 5.094 1.00 95.50 330 ALA A O 1
ATOM 2510 N N . LYS A 1 331 ? 2.122 -8.357 5.655 1.00 96.69 331 LYS A N 1
ATOM 2511 C CA . LYS A 1 331 ? 1.916 -8.381 7.102 1.00 96.69 331 LYS A CA 1
ATOM 2512 C C . LYS A 1 331 ? 1.658 -6.978 7.645 1.00 96.69 331 LYS A C 1
ATOM 2514 O O . LYS A 1 331 ? 0.632 -6.782 8.287 1.00 96.69 331 LYS A O 1
ATOM 2519 N N . SER A 1 332 ? 2.530 -6.009 7.366 1.00 97.56 332 SER A N 1
ATOM 2520 C CA . SER A 1 332 ? 2.400 -4.645 7.893 1.00 97.56 332 SER A CA 1
ATOM 2521 C C . SER A 1 332 ? 1.156 -3.928 7.368 1.00 97.56 332 SER A C 1
ATOM 2523 O O . SER A 1 332 ? 0.440 -3.319 8.158 1.00 97.56 332 SER A O 1
ATOM 2525 N N . VAL A 1 333 ? 0.835 -4.054 6.076 1.00 97.81 333 VAL A N 1
ATOM 2526 C CA . VAL A 1 333 ? -0.369 -3.440 5.491 1.00 97.81 333 VAL A CA 1
ATOM 2527 C C . VAL A 1 333 ? -1.637 -4.152 5.955 1.00 97.81 333 VAL A C 1
ATOM 2529 O O . VAL A 1 333 ? -2.561 -3.519 6.461 1.00 97.81 333 VAL A O 1
ATOM 2532 N N . GLY A 1 334 ? -1.694 -5.476 5.792 1.00 97.81 334 GLY A N 1
ATOM 2533 C CA . GLY A 1 334 ? -2.905 -6.249 6.047 1.00 97.81 334 GLY A CA 1
ATOM 2534 C C . GLY A 1 334 ? -3.295 -6.275 7.524 1.00 97.81 334 GLY A C 1
ATOM 2535 O O . GLY A 1 334 ? -4.477 -6.132 7.831 1.00 97.81 334 GLY A O 1
ATOM 2536 N N . LEU A 1 335 ? -2.329 -6.401 8.442 1.00 97.88 335 LEU A N 1
ATOM 2537 C CA . LEU A 1 335 ? -2.621 -6.364 9.879 1.00 97.88 335 LEU A CA 1
ATOM 2538 C C . LEU A 1 335 ? -3.093 -4.984 10.325 1.00 97.88 335 LEU A C 1
ATOM 2540 O O . LEU A 1 335 ? -4.096 -4.905 11.024 1.00 97.88 335 LEU A O 1
ATOM 2544 N N . THR A 1 336 ? -2.425 -3.909 9.898 1.00 98.62 336 THR A N 1
ATOM 2545 C CA . THR A 1 336 ? -2.838 -2.541 10.256 1.00 98.62 336 THR A CA 1
ATOM 2546 C C . THR A 1 336 ? -4.254 -2.256 9.762 1.00 98.62 336 THR A C 1
ATOM 2548 O O . THR A 1 336 ? -5.087 -1.770 10.527 1.00 98.62 336 THR A O 1
ATOM 2551 N N . CYS A 1 337 ? -4.568 -2.675 8.534 1.00 98.69 337 CYS A N 1
ATOM 2552 C CA . CYS A 1 337 ? -5.903 -2.560 7.961 1.00 98.69 337 CYS A CA 1
ATOM 2553 C C . CYS A 1 337 ? -6.948 -3.380 8.734 1.00 98.69 337 CYS A C 1
ATOM 2555 O O . CYS A 1 337 ? -7.995 -2.850 9.097 1.00 98.69 337 CYS A O 1
ATOM 2557 N N . GLY A 1 338 ? -6.662 -4.655 9.027 1.00 98.62 338 GLY A N 1
ATOM 2558 C CA . GLY A 1 338 ? -7.562 -5.527 9.790 1.00 98.62 338 GLY A CA 1
ATOM 2559 C C . GLY A 1 338 ? -7.810 -5.023 11.215 1.00 98.62 338 GLY A C 1
ATOM 2560 O O . GLY A 1 338 ? -8.940 -5.056 11.688 1.00 98.62 338 GLY A O 1
ATOM 2561 N N . ILE A 1 339 ? -6.779 -4.492 11.876 1.00 98.75 339 ILE A N 1
ATOM 2562 C CA . ILE A 1 339 ? -6.872 -3.875 13.205 1.00 98.75 339 ILE A CA 1
ATOM 2563 C C . ILE A 1 339 ? -7.767 -2.639 13.174 1.00 98.75 339 ILE A C 1
ATOM 2565 O O . ILE A 1 339 ? -8.651 -2.503 14.017 1.00 98.75 339 ILE A O 1
ATOM 2569 N N . ALA A 1 340 ? -7.542 -1.746 12.212 1.00 98.56 340 ALA A N 1
ATOM 2570 C CA . ALA A 1 340 ? -8.327 -0.529 12.055 1.00 98.56 340 ALA A CA 1
ATOM 2571 C C . ALA A 1 340 ? -9.800 -0.834 11.731 1.00 98.56 340 ALA A C 1
ATOM 2573 O O . ALA A 1 340 ? -10.699 -0.220 12.302 1.00 98.56 340 ALA A O 1
ATOM 2574 N N . ALA A 1 341 ? -10.044 -1.823 10.867 1.00 98.50 341 ALA A N 1
ATOM 2575 C CA . ALA A 1 341 ? -11.377 -2.325 10.553 1.00 98.50 341 ALA A CA 1
ATOM 2576 C C . ALA A 1 341 ? -12.090 -2.904 11.781 1.00 98.50 341 ALA A C 1
ATOM 2578 O O . ALA A 1 341 ? -13.247 -2.568 12.021 1.00 98.50 341 ALA A O 1
ATOM 2579 N N . GLU A 1 342 ? -11.397 -3.716 12.582 1.00 98.31 342 GLU A N 1
ATOM 2580 C CA . GLU A 1 342 ? -11.969 -4.289 13.802 1.00 98.31 342 GLU A CA 1
ATOM 2581 C C . GLU A 1 342 ? -12.307 -3.203 14.832 1.00 98.31 342 GLU A C 1
ATOM 2583 O O . GLU A 1 342 ? -13.391 -3.213 15.400 1.00 98.31 342 GLU A O 1
ATOM 2588 N N . LEU A 1 343 ? -11.419 -2.221 15.028 1.00 98.00 343 LEU A N 1
ATOM 2589 C CA . LEU A 1 343 ? -11.670 -1.083 15.920 1.00 98.00 343 LEU A CA 1
ATOM 2590 C C . LEU A 1 343 ? -12.900 -0.271 15.486 1.00 98.00 343 LEU A C 1
ATOM 2592 O O . LEU A 1 343 ? -13.708 0.119 16.327 1.00 98.00 343 LEU A O 1
ATOM 2596 N N . LEU A 1 344 ? -13.061 -0.040 14.180 1.00 97.75 344 LEU A N 1
ATOM 2597 C CA . LEU A 1 344 ? -14.226 0.655 13.633 1.00 97.75 344 LEU A CA 1
ATOM 2598 C C . LEU A 1 344 ? -15.520 -0.151 13.840 1.00 97.75 344 LEU A C 1
ATOM 2600 O O . LEU A 1 344 ? -16.532 0.413 14.254 1.00 97.75 344 LEU A O 1
ATOM 2604 N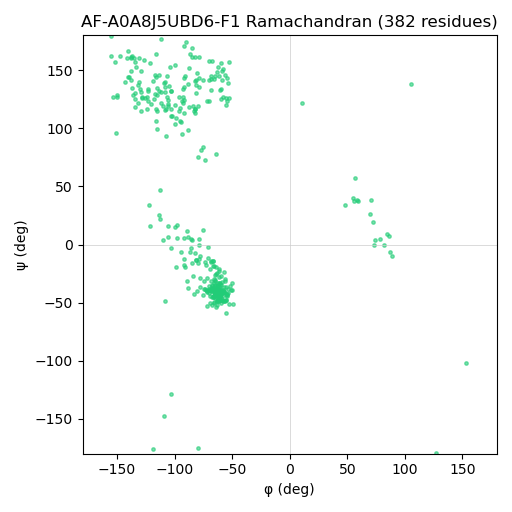 N . LEU A 1 345 ? -15.484 -1.464 13.602 1.00 97.06 345 LEU A N 1
ATOM 2605 C CA . LEU A 1 345 ? -16.615 -2.371 13.836 1.00 97.06 345 LEU A CA 1
ATOM 2606 C C . LEU A 1 345 ? -17.005 -2.473 15.315 1.00 97.06 345 LEU A C 1
ATOM 2608 O O . LEU A 1 345 ? -18.188 -2.570 15.632 1.00 97.06 345 LEU A O 1
ATOM 2612 N N . ASP A 1 346 ? -16.023 -2.418 16.212 1.00 95.88 346 ASP A N 1
ATOM 2613 C CA . ASP A 1 346 ? -16.223 -2.444 17.663 1.00 95.88 346 ASP A CA 1
ATOM 2614 C C . ASP A 1 346 ? -16.659 -1.078 18.233 1.00 95.88 346 ASP A C 1
ATOM 2616 O O . ASP A 1 346 ? -16.798 -0.926 19.449 1.00 95.88 346 ASP A O 1
ATOM 2620 N N . CYS A 1 347 ? -16.901 -0.085 17.366 1.00 94.94 347 CYS A N 1
ATOM 2621 C CA . CYS A 1 347 ? -17.299 1.277 17.731 1.00 94.94 347 CYS A CA 1
ATOM 2622 C C . CYS A 1 347 ? -16.309 1.955 18.693 1.00 94.94 347 CYS A C 1
ATOM 2624 O O . CYS A 1 347 ? -16.718 2.686 19.608 1.00 94.94 347 CYS A O 1
ATOM 2626 N N . GLU A 1 348 ? -15.007 1.709 18.505 1.00 96.25 348 GLU A N 1
ATOM 2627 C CA . GLU A 1 348 ? -13.954 2.373 19.269 1.00 96.25 348 GLU A CA 1
ATOM 2628 C C . GLU A 1 348 ? -14.160 3.906 19.195 1.00 96.25 348 GLU A C 1
ATOM 2630 O O . GLU A 1 348 ? -14.261 4.458 18.093 1.00 96.25 348 GLU A O 1
ATOM 2635 N N . PRO A 1 349 ? -14.232 4.624 20.339 1.00 95.31 349 PRO A N 1
ATOM 2636 C CA . PRO A 1 349 ? -14.662 6.025 20.397 1.00 95.31 349 PRO A CA 1
ATOM 2637 C C . PRO A 1 349 ? -13.975 6.981 19.421 1.00 95.31 349 PRO A C 1
ATOM 2639 O O . PRO A 1 349 ? -14.611 7.918 18.933 1.00 95.31 349 PRO A O 1
ATOM 2642 N N . ALA A 1 350 ? -12.700 6.740 19.112 1.00 92.12 350 ALA A N 1
ATOM 2643 C CA . ALA A 1 350 ? -11.925 7.551 18.179 1.00 92.12 350 ALA A CA 1
ATOM 2644 C C . ALA A 1 350 ? -12.471 7.536 16.738 1.00 92.12 350 ALA A C 1
ATOM 2646 O O . ALA A 1 350 ? -12.263 8.498 15.999 1.00 92.12 350 ALA A O 1
ATOM 2647 N N . PHE A 1 351 ? -13.199 6.484 16.352 1.00 93.19 351 PHE A N 1
ATOM 2648 C CA . PHE A 1 351 ? -13.726 6.279 14.998 1.00 93.19 351 PHE A CA 1
ATOM 2649 C C . PHE A 1 351 ? -15.225 6.585 14.870 1.00 93.19 351 PHE A C 1
ATOM 2651 O O . PHE A 1 351 ? -15.763 6.580 13.763 1.00 93.19 351 PHE A O 1
ATOM 2658 N N . ASN A 1 352 ? -15.897 6.927 15.976 1.00 88.31 352 ASN A N 1
ATOM 2659 C CA . ASN A 1 352 ? -17.341 7.203 16.024 1.00 88.31 352 ASN A CA 1
ATOM 2660 C C . ASN A 1 352 ? -17.736 8.571 15.428 1.00 88.31 352 ASN A C 1
ATOM 2662 O O . ASN A 1 352 ? -18.853 9.043 15.638 1.00 88.31 352 ASN A O 1
ATOM 2666 N N . LYS A 1 353 ? -16.822 9.240 14.715 1.00 90.31 353 LYS A N 1
ATOM 2667 C CA . LYS A 1 353 ? -17.069 10.507 14.021 1.00 90.31 353 LYS A CA 1
ATOM 2668 C C . LYS A 1 353 ? -17.239 10.223 12.523 1.00 90.31 353 LYS A C 1
ATOM 2670 O O . LYS A 1 353 ? -16.240 9.902 11.882 1.00 90.31 353 LYS A O 1
ATOM 2675 N N . PRO A 1 354 ? -18.456 10.379 11.967 1.00 96.31 354 PRO A N 1
ATOM 2676 C CA . PRO A 1 354 ? -18.689 10.223 10.537 1.00 96.31 354 PRO A CA 1
ATOM 2677 C C . PRO A 1 354 ? -17.838 11.172 9.693 1.00 96.31 354 PRO A C 1
ATOM 2679 O O . PRO A 1 354 ? -17.535 12.298 10.109 1.00 96.31 354 PRO A O 1
ATOM 2682 N N . GLY A 1 355 ? -17.528 10.735 8.478 1.00 97.62 355 GLY A N 1
ATOM 2683 C CA . GLY A 1 355 ? -16.688 11.445 7.521 1.00 97.62 355 GLY A CA 1
ATOM 2684 C C . GLY A 1 355 ? -15.544 10.592 6.981 1.00 97.62 355 GLY A C 1
ATOM 2685 O O . GLY A 1 355 ? -15.382 9.418 7.308 1.00 97.62 355 GLY A O 1
ATOM 2686 N N . VAL A 1 356 ? -14.754 11.217 6.127 1.00 97.62 356 VAL A N 1
ATOM 2687 C CA . VAL A 1 356 ? -13.476 10.772 5.592 1.00 97.62 356 VAL A CA 1
ATOM 2688 C C . VAL A 1 356 ? -12.408 11.113 6.623 1.00 97.62 356 VAL A C 1
ATOM 2690 O O . VAL A 1 356 ? -12.129 12.279 6.898 1.00 97.62 356 VAL A O 1
ATOM 2693 N N . ILE A 1 357 ? -11.817 10.081 7.216 1.00 96.44 357 ILE A N 1
ATOM 2694 C CA . ILE A 1 357 ? -10.811 10.227 8.267 1.00 96.44 357 ILE A CA 1
ATOM 2695 C C . ILE A 1 357 ? -9.535 9.459 7.919 1.00 96.44 357 ILE A C 1
ATOM 2697 O O . ILE A 1 357 ? -9.543 8.518 7.123 1.00 96.44 357 ILE A O 1
ATOM 2701 N N . ALA A 1 358 ? -8.443 9.866 8.555 1.00 96.88 358 ALA A N 1
ATOM 2702 C CA . ALA A 1 358 ? -7.118 9.262 8.484 1.00 96.88 358 ALA A CA 1
ATOM 2703 C C . ALA A 1 358 ? -6.479 9.312 9.889 1.00 96.88 358 ALA A C 1
ATOM 2705 O O . ALA A 1 358 ? -6.931 10.102 10.733 1.00 96.88 358 ALA A O 1
ATOM 2706 N N . PRO A 1 359 ? -5.456 8.490 10.187 1.00 96.00 359 PRO A N 1
ATOM 2707 C CA . PRO A 1 359 ? -4.801 8.465 11.491 1.00 96.00 359 PRO A CA 1
ATOM 2708 C C . PRO A 1 359 ? -3.907 9.698 11.688 1.00 96.00 359 PRO A C 1
ATOM 2710 O O . PRO A 1 359 ? -2.690 9.600 11.639 1.00 96.00 359 PRO A O 1
ATOM 2713 N N . TYR A 1 360 ? -4.517 10.870 11.904 1.00 94.25 360 TYR A N 1
ATOM 2714 C CA . TYR A 1 360 ? -3.844 12.170 12.070 1.00 94.25 360 TYR A CA 1
ATOM 2715 C C . TYR A 1 360 ? -3.914 12.743 13.491 1.00 94.25 360 TYR A C 1
ATOM 2717 O O . TYR A 1 360 ? -3.444 13.848 13.755 1.00 94.25 360 TYR A O 1
ATOM 2725 N N . SER A 1 361 ? -4.488 11.998 14.433 1.00 94.06 361 SER A N 1
ATOM 2726 C CA . SER A 1 361 ? -4.579 12.387 15.838 1.00 94.06 361 SER A CA 1
ATOM 2727 C C . SER A 1 361 ? -4.169 11.230 16.733 1.00 94.06 361 SER A C 1
ATOM 2729 O O . SER A 1 361 ? -4.354 10.066 16.386 1.00 94.06 361 SER A O 1
ATOM 2731 N N . ARG A 1 362 ? -3.658 11.540 17.929 1.00 94.44 362 ARG A N 1
ATOM 2732 C CA . ARG A 1 362 ? -3.325 10.508 18.921 1.00 94.44 362 ARG A CA 1
ATOM 2733 C C . ARG A 1 362 ? -4.521 9.631 19.282 1.00 94.44 362 ARG A C 1
ATOM 2735 O O . ARG A 1 362 ? -4.349 8.432 19.447 1.00 94.44 362 ARG A O 1
ATOM 2742 N N . GLU A 1 363 ? -5.715 10.222 19.340 1.00 95.38 363 GLU A N 1
ATOM 2743 C CA . GLU A 1 363 ? -6.969 9.510 19.611 1.00 95.38 363 GLU A CA 1
ATOM 2744 C C . GLU A 1 363 ? -7.191 8.356 18.625 1.00 95.38 363 GLU A C 1
ATOM 2746 O O . GLU A 1 363 ? -7.562 7.268 19.049 1.00 95.38 363 GLU A O 1
ATOM 2751 N N . ILE A 1 364 ? -6.916 8.570 17.333 1.00 96.50 364 ILE A N 1
ATOM 2752 C CA . ILE A 1 364 ? -7.050 7.541 16.291 1.00 96.50 364 ILE A CA 1
ATOM 2753 C C . ILE A 1 364 ? -5.806 6.641 16.243 1.00 96.50 364 ILE A C 1
ATOM 2755 O O . ILE A 1 364 ? -5.919 5.422 16.115 1.00 96.50 364 ILE A O 1
ATOM 2759 N N . CYS A 1 365 ? -4.611 7.227 16.351 1.00 97.56 365 CYS A N 1
ATOM 2760 C CA . CYS A 1 365 ? -3.354 6.506 16.177 1.00 97.56 365 CYS A CA 1
ATOM 2761 C C . CYS A 1 365 ? -3.064 5.513 17.301 1.00 97.56 365 CYS A C 1
ATOM 2763 O O . CYS A 1 365 ? -2.623 4.400 17.026 1.00 97.56 365 CYS A O 1
ATOM 2765 N N . ASP A 1 366 ? -3.264 5.899 18.563 1.00 97.31 366 ASP A N 1
ATOM 2766 C CA . ASP A 1 366 ? -2.816 5.098 19.704 1.00 97.31 366 ASP A CA 1
ATOM 2767 C C . ASP A 1 366 ? -3.523 3.728 19.796 1.00 97.31 366 ASP A C 1
ATOM 2769 O O . ASP A 1 366 ? -2.813 2.728 19.955 1.00 97.31 366 ASP A O 1
ATOM 2773 N N . PRO A 1 367 ? -4.857 3.611 19.615 1.00 98.00 367 PRO A N 1
ATOM 2774 C CA . PRO A 1 367 ? -5.534 2.311 19.594 1.00 98.00 367 PRO A CA 1
ATOM 2775 C C . PRO A 1 367 ? -5.026 1.373 18.490 1.00 98.00 367 PRO A C 1
ATOM 2777 O O . PRO A 1 367 ? -4.831 0.180 18.739 1.00 98.00 367 PRO A O 1
ATOM 2780 N N . ILE A 1 368 ? -4.767 1.904 17.287 1.00 98.50 368 ILE A N 1
ATOM 2781 C CA . ILE A 1 368 ? -4.216 1.121 16.170 1.00 98.50 368 ILE A CA 1
ATOM 2782 C C . ILE A 1 368 ? -2.783 0.700 16.507 1.00 98.50 368 ILE A C 1
ATOM 2784 O O . ILE A 1 368 ? -2.463 -0.487 16.471 1.00 98.50 368 ILE A O 1
ATOM 2788 N N . ARG A 1 369 ? -1.930 1.657 16.893 1.00 98.25 369 ARG A N 1
ATOM 2789 C CA . ARG A 1 369 ? -0.504 1.443 17.172 1.00 98.25 369 ARG A CA 1
ATOM 2790 C C . ARG A 1 369 ? -0.286 0.362 18.220 1.00 98.25 369 ARG A C 1
ATOM 2792 O O . ARG A 1 369 ? 0.507 -0.540 17.987 1.00 98.25 369 ARG A O 1
ATOM 2799 N N . VAL A 1 370 ? -1.011 0.413 19.339 1.00 98.00 370 VAL A N 1
ATOM 2800 C CA . VAL A 1 370 ? -0.875 -0.571 20.428 1.00 98.00 370 VAL A CA 1
ATOM 2801 C C . VAL A 1 370 ? -1.174 -1.994 19.943 1.00 98.00 370 VAL A C 1
ATOM 2803 O O . VAL A 1 370 ? -0.451 -2.928 20.292 1.00 98.00 370 VAL A O 1
ATOM 2806 N N . ARG A 1 371 ? -2.213 -2.181 19.119 1.00 98.25 371 ARG A N 1
ATOM 2807 C CA . ARG A 1 371 ? -2.554 -3.504 18.572 1.00 98.25 371 ARG A CA 1
ATOM 2808 C C . ARG A 1 371 ? -1.564 -3.950 17.490 1.00 98.25 371 ARG A C 1
ATOM 2810 O O . ARG A 1 371 ? -1.198 -5.118 17.463 1.00 98.25 371 ARG A O 1
ATOM 2817 N N . VAL A 1 372 ? -1.095 -3.035 16.640 1.00 97.94 372 VAL A N 1
ATOM 2818 C CA . VAL A 1 372 ? -0.109 -3.323 15.580 1.00 97.94 372 VAL A CA 1
ATOM 2819 C C . VAL A 1 372 ? 1.252 -3.710 16.186 1.00 97.94 372 VAL A C 1
ATOM 2821 O O . VAL A 1 372 ? 1.866 -4.690 15.756 1.00 97.94 372 VAL A O 1
ATOM 2824 N N . GLU A 1 373 ? 1.666 -3.035 17.263 1.00 97.81 373 GLU A N 1
ATOM 2825 C CA . GLU A 1 373 ? 2.856 -3.372 18.058 1.00 97.81 373 GLU A CA 1
ATOM 2826 C C . GLU A 1 373 ? 2.787 -4.786 18.640 1.00 97.81 373 GLU A C 1
ATOM 2828 O O . GLU A 1 373 ? 3.783 -5.516 18.621 1.00 97.81 373 GLU A O 1
ATOM 2833 N N . ALA A 1 374 ? 1.612 -5.188 19.136 1.00 97.88 374 ALA A N 1
ATOM 2834 C CA . ALA A 1 374 ? 1.389 -6.518 19.697 1.00 97.88 374 ALA A CA 1
ATOM 2835 C C . ALA A 1 374 ? 1.523 -7.637 18.647 1.00 97.88 374 ALA A C 1
ATOM 2837 O O . ALA A 1 374 ? 1.907 -8.753 18.993 1.00 97.88 374 ALA A O 1
ATOM 2838 N N . GLU A 1 375 ? 1.290 -7.336 17.366 1.00 97.25 375 GLU A N 1
ATOM 2839 C CA . GLU A 1 375 ? 1.520 -8.260 16.246 1.00 97.25 375 GLU A CA 1
ATOM 2840 C C . GLU A 1 375 ? 2.973 -8.235 15.720 1.00 97.25 375 GLU A C 1
ATOM 2842 O O . GLU A 1 375 ? 3.307 -8.901 14.735 1.00 97.25 375 GLU A O 1
ATOM 2847 N N . GLY A 1 376 ? 3.858 -7.474 16.374 1.00 96.00 376 GLY A N 1
ATOM 2848 C CA . GLY A 1 376 ? 5.282 -7.394 16.051 1.00 96.00 376 GLY A CA 1
ATOM 2849 C C . GLY A 1 376 ? 5.643 -6.368 14.974 1.00 96.00 376 GLY A C 1
ATOM 2850 O O . GLY A 1 376 ? 6.800 -6.321 14.560 1.00 96.00 376 GLY A O 1
ATOM 2851 N N . VAL A 1 377 ? 4.699 -5.534 14.534 1.00 97.75 377 VAL A N 1
ATOM 2852 C CA . VAL A 1 377 ? 4.973 -4.405 13.636 1.00 97.75 377 VAL A CA 1
ATOM 2853 C C . VAL A 1 377 ? 5.189 -3.174 14.512 1.00 97.75 377 VAL A C 1
ATOM 2855 O O . VAL A 1 377 ? 4.241 -2.538 14.958 1.00 97.75 377 VAL A O 1
ATOM 2858 N N . LYS A 1 378 ? 6.449 -2.871 14.831 1.00 96.94 378 LYS A N 1
ATOM 2859 C CA . LYS A 1 378 ? 6.789 -1.770 15.738 1.00 96.94 378 LYS A CA 1
ATOM 2860 C C . LYS A 1 378 ? 8.016 -0.999 15.289 1.00 96.94 378 LYS A C 1
ATOM 2862 O O . LYS A 1 378 ? 8.974 -1.599 14.804 1.00 96.94 378 LYS A O 1
ATOM 2867 N N . LEU A 1 379 ? 8.005 0.310 15.513 1.00 97.69 379 LEU A N 1
ATOM 2868 C CA . LEU A 1 379 ? 9.194 1.135 15.358 1.00 97.69 379 LEU A CA 1
ATOM 2869 C C . LEU A 1 379 ? 9.911 1.233 16.711 1.00 97.69 379 LEU A C 1
ATOM 2871 O O . LEU A 1 379 ? 9.290 1.454 17.751 1.00 97.69 379 LEU A O 1
ATOM 2875 N N . VAL A 1 380 ? 11.228 1.047 16.693 1.00 96.75 380 VAL A N 1
ATOM 2876 C CA . VAL A 1 380 ? 12.104 1.183 17.861 1.00 96.75 380 VAL A CA 1
ATOM 2877 C C . VAL A 1 380 ? 12.719 2.576 17.861 1.00 96.75 380 VAL A C 1
ATOM 2879 O O . VAL A 1 380 ? 13.305 2.999 16.861 1.00 96.75 380 VAL A O 1
ATOM 2882 N N . GLU A 1 381 ? 12.581 3.284 18.981 1.00 94.75 381 GLU A N 1
ATOM 2883 C CA . GLU A 1 381 ? 13.097 4.641 19.140 1.00 94.75 381 GLU A CA 1
ATOM 2884 C C . GLU A 1 381 ? 14.512 4.662 19.735 1.00 94.75 381 GLU A C 1
ATOM 2886 O O . GLU A 1 381 ? 14.800 3.982 20.721 1.00 94.75 381 GLU A O 1
ATOM 2891 N N . HIS A 1 382 ? 15.387 5.487 19.158 1.00 93.88 382 HIS A N 1
ATOM 2892 C CA . HIS A 1 382 ? 16.741 5.741 19.650 1.00 93.88 382 HIS A CA 1
ATOM 2893 C C . HIS A 1 382 ? 17.074 7.233 19.589 1.00 93.88 382 HIS A C 1
ATOM 2895 O O . HIS A 1 382 ? 16.861 7.872 18.558 1.00 93.88 382 HIS A O 1
ATOM 2901 N N . THR A 1 383 ? 17.666 7.761 20.661 1.00 90.94 383 THR A N 1
ATOM 2902 C CA . THR A 1 383 ? 18.298 9.089 20.671 1.00 90.94 383 THR A CA 1
ATOM 2903 C C . THR A 1 383 ? 19.779 8.934 20.329 1.00 90.94 383 THR A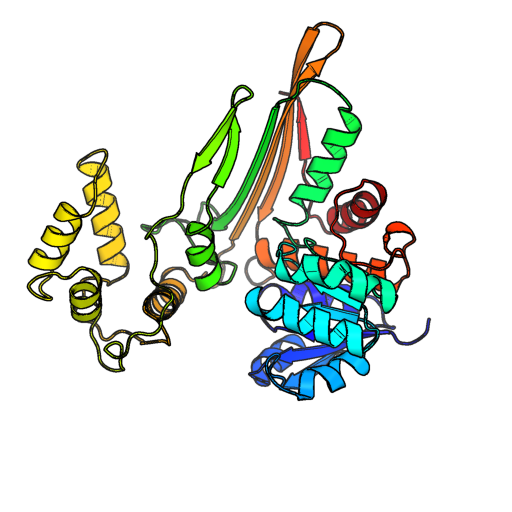 C 1
ATOM 2905 O O . THR A 1 383 ? 20.468 8.154 20.988 1.00 90.94 383 THR A O 1
ATOM 2908 N N . LEU A 1 384 ? 20.237 9.638 19.290 1.00 88.19 384 LEU A N 1
ATOM 2909 C CA . LEU A 1 384 ? 21.620 9.633 18.795 1.00 88.19 384 LEU A CA 1
ATOM 2910 C C . LEU A 1 384 ? 22.497 10.681 19.475 1.00 88.19 384 LEU A C 1
ATOM 2912 O O . LEU A 1 384 ? 21.973 11.788 19.752 1.00 88.19 384 LEU A O 1
#

Organism: NCBI:txid485398

Secondary structure (DSSP, 8-state):
---EEEEEE--STTHHHHHHHHTTSTTEEEEEEESSHHHHHHHHTT-TTEEEEE--TTSTTHHHHHHTSSEEEE-S-GGGHHHHHHHHHHHT-EEEESS---HHHHTTHHHHHHHT-EEE---BBTTBHHHHHHHHHHHHH-SS--EEEEEEEEEE-GGG--STT----SS-HHHHHHHTT--EEEEETTEEEEE--TTS---S--TT--TT-BHHHHHHHHHT-S-SSHHHHHHHHHHH---SSHHHHHHHHHHHHHTTTTS-SBP---SSHHHHHHHHHHHHTPPPTT--EEEEEEEEEEEE-TTS-EEEEEEEEEEEPPTTS--HHHHHHHHHHHHHHHHHHTT-GGG-S-EEE-S-SHHHHHHHHHHHHHTT--PEEEE-

Radius of gyration: 22.82 Å; Cα contacts (8 Å, |Δi|>4): 750; chains: 1; bounding box: 56×50×64 Å

Mean predicted aligned error: 5.64 Å

Nearest PDB structures (foldseek):
  1e5q-assembly1_B  TM=9.463E-01  e=7.928E-39  Pyricularia grisea
  1ff9-assembly1_A-2  TM=8.747E-01  e=1.590E-37  Pyricularia grisea
  2axq-assembly1_A-2  TM=8.212E-01  e=6.538E-38  Saccharomyces cerevisiae
  5l78-assembly1_A  TM=8.619E-01  e=2.063E-30  Homo sapiens
  5o1p-assembly1_A-2  TM=8.348E-01  e=2.010E-29  Homo sapiens

Foldseek 3Di:
DAAAEEEEEDLDQQALLLVVLLVVPVSYAYEDEDCDQVSSCVSCPPPPRYDTYNDDLPDPCLLVVQLVGQEYEDPDPPVSVLSNVVSCLSSLHEYEEQDDCDPSNQVCFVSLQVSLYEHEYQLFVVSRVQLLVVQVVCVVQPDDPKDKDKDKDWAFDPVPLPDLVSGADPDQLLVVQVVLQDWDWDDDPNDIDTRHRPDDDDPAFDPPQDFQDFLLVVLCVVQVFPGSALVSSLVSCVVPDDDPDPVRSVSVVVNCVLLRNSPRDTFPTDRHPSVSSSVSRNVVRHDDQQTKIWMWMKMWMWHQDPVRDTKIKMWIWTFIQDRVHRHSNSNRGSLSRSQLVVCVVVPPVLRSRGGYDYSNHNSSSVSSQVSSVVSVGGIDMDID

InterPro domains:
  IPR005097 Saccharopine dehydrogenase, NADP binding domain [PF03435] (6-120)
  IPR032095 Saccharopine dehydrogenase-like, C-terminal [PF16653] (124-377)
  IPR051168 Alpha-aminoadipic semialdehyde synthase [PTHR11133] (3-380)

Solvent-accessible surface area (backbone atoms only — not comparable to full-atom values): 20424 Å² total; per-residue (Å²): 126,76,75,44,37,33,36,35,36,32,57,51,76,36,37,52,41,16,53,60,52,45,57,69,44,83,43,39,35,36,39,30,25,18,70,53,41,68,52,11,36,67,63,24,60,98,37,92,53,36,42,54,33,67,41,51,86,88,43,85,61,39,46,58,59,41,44,72,23,61,32,36,37,50,62,53,71,74,90,49,47,46,61,51,52,55,32,20,43,76,35,56,16,26,36,34,30,45,44,76,78,46,72,72,42,57,71,41,27,68,55,24,38,74,46,62,18,32,36,41,25,24,28,12,43,84,44,16,53,50,40,34,51,51,50,50,54,50,66,75,62,60,95,60,87,54,49,80,46,78,51,74,46,78,33,34,27,81,95,71,25,89,53,86,78,45,56,34,58,77,59,64,50,55,61,59,57,53,58,72,49,53,60,49,74,50,79,56,96,93,36,84,44,78,46,84,39,86,88,80,78,62,76,60,66,46,94,86,67,52,83,76,41,26,24,13,51,53,45,17,68,75,70,67,29,93,41,49,51,51,69,40,45,53,51,43,48,61,73,75,51,86,66,96,40,74,66,54,44,53,52,52,52,50,36,45,50,73,72,38,46,53,31,84,52,67,44,74,66,44,77,15,64,46,49,23,49,26,56,52,44,49,68,76,21,52,77,55,94,70,50,42,33,25,28,42,36,37,39,39,38,41,40,52,46,96,89,69,50,73,46,37,39,35,36,38,27,81,37,67,22,42,58,90,61,57,39,21,54,16,40,44,25,8,38,34,35,22,50,48,48,49,39,51,75,68,57,39,75,65,56,72,58,50,16,68,43,59,48,82,43,65,70,45,15,49,67,43,43,59,55,34,39,73,74,69,56,53,64,52,76,46,79,104

pLDDT: mean 92.07, std 7.97, range [51.81, 98.88]